Protein AF-A0A836A947-F1 (afdb_monomer)

Sequence (509 aa):
MTNTKGKRRGTCYTFSRPFRKHGVVPSATYMRIYRKGDIVEIKGMGTVQKGMPHKCYHGKTGRVYSVTQHAVDIIVNKQVKGKILAKRINVRIEHSKHSKSRDSFLKRVKENDQKKKEDEEKGTWVQLKRQPAPPREAHFVRTDGKEPELWSPSPKSSWPDGCQNKDLDDKKKKGGNKEAGKNEREKETKGEGRGGMSETVSPTKMSLEEMKDLHLEEKYLQPETKEVNGILMTKMISDNWDKIWNFQAKPNDLLIATYAKAGTTWTQEIVDMIQNDGDLQKCQRASTFDRHPFIEWTLPPPLNSGLDLANKMPSPRTLKTHLPVQMLPPSFWKENSKIIYVARNAKDCLVSYYHFSRMNKMVPDPGSWEEYVENFKAGKVLWGSWYDHVKGWWHAKDQHRILYLFYEDMKEDPRREIQKILKFLEKEVSEEVLDKIIHHTSFEVMKENPMANYTTLPTSIMDHSISPFMRRGMPGDWKNYFTVAQNEDFDKDYERKMAGSTLTFRTAL

Radius of gyration: 33.33 Å; Cα contacts (8 Å, |Δi|>4): 629; chains: 1; bounding box: 90×60×98 Å

Solvent-accessible surface area (backbone atoms only — not comparable to full-atom values): 30885 Å² total; per-residue (Å²): 133,87,78,70,92,49,99,66,59,90,36,74,76,74,30,51,67,63,88,96,56,76,82,82,82,62,69,71,53,74,72,56,86,80,54,73,68,41,50,30,31,28,44,48,40,67,90,51,70,77,59,53,62,58,78,90,46,49,79,37,66,26,35,27,72,44,74,56,100,68,30,36,28,30,40,29,80,41,80,55,95,91,41,79,40,84,40,81,44,77,32,27,44,77,28,50,39,82,47,68,85,55,50,67,57,53,54,47,52,55,52,50,55,51,50,51,51,58,21,68,77,66,76,56,88,80,85,83,70,90,71,82,83,74,81,80,75,92,74,89,77,86,52,92,92,52,82,87,81,86,83,74,88,76,82,93,70,82,89,78,88,83,84,82,80,87,82,81,93,84,82,82,87,81,88,83,88,81,86,88,78,88,82,87,85,84,88,86,87,87,87,86,88,84,87,89,83,91,77,90,76,74,89,70,83,74,50,63,67,58,38,38,71,54,83,74,65,70,82,73,52,59,46,51,71,37,70,55,97,86,27,34,31,44,38,63,38,53,77,44,35,70,62,44,47,66,39,79,59,50,71,64,28,35,37,41,37,27,57,75,66,20,50,61,69,54,51,51,49,47,50,46,25,62,77,46,72,47,38,62,70,70,58,58,73,44,41,49,62,74,68,27,17,33,45,67,46,62,52,69,81,93,49,74,27,14,48,60,48,51,70,73,50,67,84,74,40,49,36,29,43,50,65,36,60,95,64,49,33,61,35,41,64,75,44,62,27,47,30,42,34,32,42,48,37,66,59,47,23,50,53,49,38,52,48,44,27,68,15,26,39,68,41,53,78,47,76,53,72,70,60,36,54,53,30,48,75,71,18,71,34,75,62,21,37,63,64,59,35,57,48,44,47,58,62,44,37,83,80,45,63,43,50,81,45,44,41,60,53,41,69,75,39,49,67,64,46,51,51,52,49,30,60,74,69,73,51,88,76,55,71,71,40,50,53,48,41,54,54,58,52,29,63,75,47,32,50,72,32,60,40,66,30,61,71,41,48,16,60,79,44,41,27,51,89,78,36,47,77,66,69,78,88,62,74,43,60,32,72,82,69,53,48,72,69,56,44,57,54,49,49,55,52,46,52,65,69,48,57,95,55,91,80,82,76,62,71,51,129

InterPro domains:
  IPR000863 Sulfotransferase domain [PF00685] (251-501)
  IPR001147 Large ribosomal subunit protein eL21 [PF01157] (1-101)
  IPR008991 Translation protein SH3-like domain superfamily [SSF50104] (3-100)
  IPR018259 Large ribosomal subunit protein eL21, conserved site [PS01171] (37-62)
  IPR027417 P-loop containing nucleoside triphosphate hydrolase [G3DSA:3.40.50.300] (215-509)
  IPR027417 P-loop containing nucleoside triphosphate hydrolase [SSF52540] (223-506)
  IPR036948 Large ribosomal subunit protein eL21 superfamily [G3DSA:2.30.30.70] (1-98)

Mean predicted aligned error: 17.64 Å

Secondary structure (DSSP, 8-state):
------TTTT-TTTSPPPTT--SSPPHHHHT----TT-EEEE---TT--TTPPPGGGTT-EEEEEEE-SSEEEEEEEEEETTEEEEEEEEEEGGGEEE-GGGHHHHHHHHHHHHHHHHHHHHT-----SPPPPPPPPP-PPP-TTPPPP--PPPP---PPP----------------------------------------------HHHHHTPPPPGGGSS--EEEETTEEEEHHHHHTHHHHHT----TT-EEEEESTTSSHHHHHHHHHHHHTTT-HHHHTSS-HHHHS-BTT----TTSPPHHHHHHHSPSS-EEEE---GGGS-HHHHHTT-EEEEEE--HHHHHHHHHHHHHHBTTS-----HHHHHHHHHTT-STT--HHHHHHHHHHHTTTTTEEEEEHHHHHH-HHHHHHHHHHHHT----HHHHHHHHHHTSHHHHHH-TTTSSTTS-TTTB-TTTS-SS----TTGGGGT--HHHHHHHHHHHHHHHTT------S--

pLDDT: mean 84.39, std 20.92, range [24.5, 98.88]

Foldseek 3Di:
DPQDPDQCRPCCVQQDDPPPPDDDDDPVLLVDDDDFFFKKAFAFHPVDPPQGDRPQRHRFIFTFHDDDNFWTWTFTWDDDPNDTDTDTGTHGSSRIDGDCPCVVVVVLVVVVVVVVVVCVVVVHDDDSDDDPDDPDPDDDDDCVPPDDDDDDDDDDDDDDDDDDDDDDDDDDDDDDDDDDDDDDDDDDDDDDDDDDDDDDDDDDDDDLVRQAPDDDDVVLLAFDWDDDVNFIATPLLVVCLVVLQQQADDLLEEEEEEAAPLCSLLVLLLVQCLVVLNDVVSSLPAASCLQAQASSADDDPPDDHSSRSQVPDDPPHYYYYHAAPVSHRCNCVVSLHAYEYEYEDLLVSLVLVLLQLCFFSSADNCPDSVSSLVCQLQLVGHNGHSLSRVQRVVVCVVVGNYHYYYLQVCVVCVLVVSVVVCVSSVHDHDPVSSVSSNVCSDLVNLCPRCSRFVSSHYSSGGVCVSPTNSHPSFAQCSVVPDDPVSVVVVVVSCCVSCPPPPDDHDRHD

Nearest PDB structures (foldseek):
  3ckl-assembly2_B  TM=9.894E-01  e=1.827E-39  Homo sapiens
  3u3m-assembly1_A  TM=9.866E-01  e=9.911E-38  Homo sapiens
  2z5f-assembly1_B  TM=9.884E-01  e=4.110E-37  Homo sapiens
  8xjp-assembly1_A  TM=9.876E-01  e=1.809E-37  Bambusicola thoracicus
  2a3r-assembly2_B  TM=9.876E-01  e=3.488E-37  Homo sapiens

Organism: Ovis aries (NCBI:txid9940)

Structure (mmCIF, N/CA/C/O backbone):
data_AF-A0A836A947-F1
#
_entry.id   AF-A0A836A947-F1
#
loop_
_atom_site.group_PDB
_atom_site.id
_atom_site.type_symbol
_atom_site.label_atom_id
_atom_site.label_alt_id
_atom_site.label_comp_id
_atom_site.label_asym_id
_atom_site.label_entity_id
_atom_site.label_seq_id
_atom_site.pdbx_PDB_ins_code
_atom_site.Cartn_x
_atom_site.Cartn_y
_atom_site.Cartn_z
_atom_site.occupancy
_atom_site.B_iso_or_equiv
_atom_site.auth_seq_id
_atom_site.auth_comp_id
_atom_site.auth_asym_id
_atom_site.auth_atom_id
_atom_site.pdbx_PDB_model_num
ATOM 1 N N . MET A 1 1 ? 63.943 19.652 -13.120 1.00 41.09 1 MET A N 1
ATOM 2 C CA . MET A 1 1 ? 62.548 20.125 -13.288 1.00 41.09 1 MET A CA 1
ATOM 3 C C . MET A 1 1 ? 61.649 19.433 -12.272 1.00 41.09 1 MET A C 1
ATOM 5 O O . MET A 1 1 ? 61.318 18.265 -12.435 1.00 41.09 1 MET A O 1
ATOM 9 N N . THR A 1 2 ? 61.299 20.123 -11.190 1.00 44.53 2 THR A N 1
ATOM 10 C CA . THR A 1 2 ? 60.353 19.637 -10.179 1.00 44.53 2 THR A CA 1
ATOM 11 C C . THR A 1 2 ? 58.960 19.547 -10.792 1.00 44.53 2 THR A C 1
ATOM 13 O O . THR A 1 2 ? 58.339 20.537 -11.168 1.00 44.53 2 THR A O 1
ATOM 16 N N . ASN A 1 3 ? 58.476 18.321 -10.946 1.00 44.94 3 ASN A N 1
ATOM 17 C CA . ASN A 1 3 ? 57.175 18.050 -11.533 1.00 44.94 3 ASN A CA 1
ATOM 18 C C . ASN A 1 3 ? 56.076 18.437 -10.532 1.00 44.94 3 ASN A C 1
ATOM 20 O O . ASN A 1 3 ? 55.888 17.758 -9.520 1.00 44.94 3 ASN A O 1
ATOM 24 N N . THR A 1 4 ? 55.367 19.539 -10.775 1.00 48.25 4 THR A N 1
ATOM 25 C CA . THR A 1 4 ? 54.348 20.061 -9.855 1.00 48.25 4 THR A CA 1
ATOM 26 C C . THR A 1 4 ? 53.183 19.074 -9.708 1.00 48.25 4 THR A C 1
ATOM 28 O O . THR A 1 4 ? 52.377 18.873 -10.618 1.00 48.25 4 THR A O 1
ATOM 31 N N . LYS A 1 5 ? 53.058 18.438 -8.534 1.00 51.47 5 LYS A N 1
ATOM 32 C CA . LYS A 1 5 ? 51.974 17.493 -8.185 1.00 51.47 5 LYS A CA 1
ATOM 33 C C . LYS A 1 5 ? 50.655 18.213 -7.830 1.00 51.47 5 LYS A C 1
ATOM 35 O O . LYS A 1 5 ? 50.026 17.917 -6.822 1.00 51.47 5 LYS A O 1
ATOM 40 N N . GLY A 1 6 ? 50.228 19.177 -8.648 1.00 59.50 6 GLY A N 1
ATOM 41 C CA . GLY A 1 6 ? 48.977 19.923 -8.452 1.00 59.50 6 GLY A CA 1
ATOM 42 C C . GLY A 1 6 ? 47.767 19.277 -9.141 1.00 59.50 6 GLY A C 1
ATOM 43 O O . GLY A 1 6 ? 47.905 18.635 -10.184 1.00 59.50 6 GLY A O 1
ATOM 44 N N . LYS A 1 7 ? 46.550 19.519 -8.626 1.00 53.38 7 LYS A N 1
ATOM 45 C CA . LYS A 1 7 ? 45.270 19.025 -9.200 1.00 53.38 7 LYS A CA 1
ATOM 46 C C . LYS A 1 7 ? 45.056 19.386 -10.685 1.00 53.38 7 LYS A C 1
ATOM 48 O O . LYS A 1 7 ? 44.270 18.734 -11.365 1.00 53.38 7 LYS A O 1
ATOM 53 N N . ARG A 1 8 ? 45.757 20.407 -11.197 1.00 53.94 8 ARG A N 1
ATOM 54 C CA . ARG A 1 8 ? 45.682 20.898 -12.587 1.00 53.94 8 ARG A CA 1
ATOM 55 C C . ARG A 1 8 ? 46.851 20.451 -13.479 1.00 53.94 8 ARG A C 1
ATOM 57 O O . ARG A 1 8 ? 46.965 20.912 -14.616 1.00 53.94 8 ARG A O 1
ATOM 64 N N . ARG A 1 9 ? 47.709 19.532 -13.022 1.00 66.62 9 ARG A N 1
ATOM 65 C CA . ARG A 1 9 ? 48.852 19.045 -13.810 1.00 66.62 9 ARG A CA 1
ATOM 66 C C . ARG A 1 9 ? 48.403 18.437 -15.149 1.00 66.62 9 ARG A C 1
ATOM 68 O O . ARG A 1 9 ? 47.549 17.543 -15.198 1.00 66.62 9 ARG A O 1
ATOM 75 N N . GLY A 1 10 ? 49.002 18.916 -16.241 1.00 67.75 10 GLY A N 1
ATOM 76 C CA . GLY A 1 10 ? 48.743 18.425 -17.598 1.00 67.75 10 GLY A CA 1
ATOM 77 C C . GLY A 1 10 ? 47.279 18.562 -18.016 1.00 67.75 10 GLY A C 1
ATOM 78 O O . GLY A 1 10 ? 46.719 17.607 -18.546 1.00 67.75 10 GLY A O 1
ATOM 79 N N . THR A 1 11 ? 46.635 19.683 -17.671 1.00 69.56 11 THR A N 1
ATOM 80 C CA . THR A 1 11 ? 45.237 19.980 -18.042 1.00 69.56 11 THR A CA 1
ATOM 81 C C . THR A 1 11 ? 45.091 21.122 -19.051 1.00 69.56 11 THR A C 1
ATOM 83 O O . THR A 1 11 ? 43.996 21.311 -19.573 1.00 69.56 11 THR A O 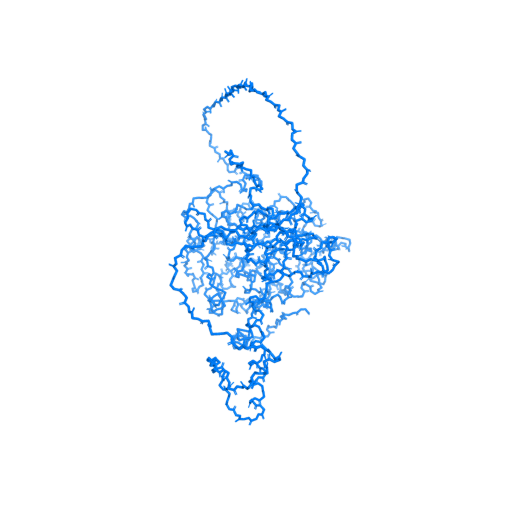1
ATOM 86 N N . CYS A 1 12 ? 46.192 21.822 -19.373 1.00 68.75 12 CYS A N 1
ATOM 87 C CA . CYS A 1 12 ? 46.223 22.957 -20.305 1.00 68.75 12 CYS A CA 1
ATOM 88 C C . CYS A 1 12 ? 45.595 22.600 -21.665 1.00 68.75 12 CYS A C 1
ATOM 90 O O . CYS A 1 12 ? 44.677 23.272 -22.122 1.00 68.75 12 CYS A O 1
ATOM 92 N N . TYR A 1 13 ? 45.998 21.464 -22.241 1.00 75.94 13 TYR A N 1
ATOM 93 C CA . TYR A 1 13 ? 45.442 20.957 -23.499 1.00 75.94 13 TYR A CA 1
ATOM 94 C C . TYR A 1 13 ? 44.157 20.136 -23.322 1.00 75.94 13 TYR A C 1
ATOM 96 O O . TYR A 1 13 ? 43.368 20.017 -24.247 1.00 75.94 13 TYR A O 1
ATOM 104 N N . THR A 1 14 ? 43.909 19.562 -22.141 1.00 77.81 14 THR A N 1
ATOM 105 C CA . THR A 1 14 ? 42.749 18.676 -21.914 1.00 77.81 14 THR A CA 1
ATOM 106 C C . THR A 1 14 ? 41.427 19.442 -21.890 1.00 77.81 14 THR A C 1
ATOM 108 O O . THR A 1 14 ? 40.411 18.938 -22.357 1.00 77.81 14 THR A O 1
ATOM 111 N N . PHE A 1 15 ? 41.431 20.658 -21.342 1.00 81.31 15 PHE A N 1
ATOM 112 C CA . PHE A 1 15 ? 40.246 21.521 -21.282 1.00 81.31 15 PHE A CA 1
ATOM 113 C C . PHE A 1 15 ? 40.303 22.677 -22.288 1.00 81.31 15 PHE A C 1
ATOM 115 O O . PHE A 1 15 ? 39.481 23.597 -22.206 1.00 81.31 15 PHE A O 1
ATOM 122 N N . SER A 1 16 ? 41.266 22.645 -23.219 1.00 81.06 16 SER A N 1
ATOM 123 C CA . SER A 1 16 ? 41.387 23.657 -24.263 1.00 81.06 16 SER A CA 1
ATOM 124 C C . SER A 1 16 ? 40.172 23.609 -25.187 1.00 81.06 16 SER A C 1
ATOM 126 O O . SER A 1 16 ? 39.525 22.572 -25.386 1.00 81.06 16 SER A O 1
ATOM 128 N N . ARG A 1 17 ? 39.802 24.774 -25.720 1.00 80.00 17 ARG A N 1
ATOM 129 C CA . ARG A 1 17 ? 38.680 24.856 -26.652 1.00 80.00 17 ARG A CA 1
ATOM 130 C C . ARG A 1 17 ? 39.140 24.461 -28.058 1.00 80.00 17 ARG A C 1
ATOM 132 O O . ARG A 1 17 ? 40.289 24.717 -28.409 1.00 80.00 17 ARG A O 1
ATOM 139 N N . PRO A 1 18 ? 38.247 23.860 -28.865 1.00 82.06 18 PRO A N 1
ATOM 140 C CA . PRO A 1 18 ? 38.524 23.613 -30.273 1.00 82.06 18 PRO A CA 1
ATOM 141 C C . PRO A 1 18 ? 38.864 24.906 -31.018 1.00 82.06 18 PRO A C 1
ATOM 143 O O . PRO A 1 18 ? 38.414 25.990 -30.634 1.00 82.06 18 PRO A O 1
ATOM 146 N N . PHE A 1 19 ? 39.599 24.765 -32.119 1.00 82.12 19 PHE A N 1
ATOM 147 C CA . PHE A 1 19 ? 39.961 25.867 -33.005 1.00 82.12 19 PHE A CA 1
ATOM 148 C C . PHE A 1 19 ? 38.742 26.738 -33.365 1.00 82.12 19 PHE A C 1
ATOM 150 O O . PHE A 1 19 ? 37.664 26.217 -33.667 1.00 82.12 19 PHE A O 1
ATOM 157 N N . ARG A 1 20 ? 38.904 28.070 -33.289 1.00 79.44 20 ARG A N 1
ATOM 158 C CA . ARG A 1 20 ? 37.858 29.088 -33.549 1.00 79.44 20 ARG A CA 1
ATOM 159 C C . ARG A 1 20 ? 36.601 28.981 -32.679 1.00 79.44 20 ARG A C 1
ATOM 161 O O . ARG A 1 20 ? 35.551 29.526 -33.012 1.00 79.44 20 ARG A O 1
ATOM 168 N N . LYS A 1 21 ? 36.679 28.304 -31.536 1.00 80.44 21 LYS A N 1
ATOM 169 C CA . LYS A 1 21 ? 35.609 28.276 -30.535 1.00 80.44 21 LYS A CA 1
ATOM 170 C C . LYS A 1 21 ? 36.086 28.989 -29.276 1.00 80.44 21 LYS A C 1
ATOM 172 O O . LYS A 1 21 ? 36.103 28.362 -28.235 1.00 80.44 21 LYS A O 1
ATOM 177 N N . HIS A 1 22 ? 36.488 30.256 -29.344 1.00 77.69 22 HIS A N 1
ATOM 178 C CA . HIS A 1 22 ? 36.812 31.074 -28.158 1.00 77.69 22 HIS A CA 1
ATOM 179 C C . HIS A 1 22 ? 35.602 31.954 -27.757 1.00 77.69 22 HIS A C 1
ATOM 181 O O . HIS A 1 22 ? 34.617 31.992 -28.488 1.00 77.69 22 HIS A O 1
ATOM 187 N N . GLY A 1 23 ? 35.616 32.597 -26.580 1.00 80.19 23 GLY A N 1
ATOM 188 C CA . GLY A 1 23 ? 34.544 33.516 -26.136 1.00 80.19 23 GLY A CA 1
ATOM 189 C C . GLY A 1 23 ? 33.469 32.920 -25.210 1.00 80.19 23 GLY A C 1
ATOM 190 O O . GLY A 1 23 ? 33.703 31.922 -24.530 1.00 80.19 23 GLY A O 1
ATOM 191 N N . VAL A 1 24 ? 32.287 33.536 -25.154 1.00 83.56 24 VAL A N 1
ATOM 192 C CA . VAL A 1 24 ? 31.196 33.156 -24.232 1.00 83.56 24 VAL A CA 1
ATOM 193 C C . VAL A 1 24 ? 30.605 31.780 -24.588 1.00 83.56 24 VAL A C 1
ATOM 195 O O . VAL A 1 24 ? 30.719 31.296 -25.719 1.00 83.56 24 VAL A O 1
ATOM 198 N N . VAL A 1 25 ? 30.021 31.097 -23.599 1.00 85.31 25 VAL A N 1
ATOM 199 C CA . VAL A 1 25 ? 29.314 29.826 -23.811 1.00 85.31 25 VAL A CA 1
ATOM 200 C C . VAL A 1 25 ? 28.021 30.100 -24.593 1.00 85.31 25 VAL A C 1
ATOM 202 O O . VAL A 1 25 ? 27.246 30.951 -24.168 1.00 85.31 25 VAL A O 1
ATOM 205 N N . PRO A 1 26 ? 27.744 29.397 -25.709 1.00 87.19 26 PRO A N 1
ATOM 206 C CA . PRO A 1 26 ? 26.518 29.617 -26.474 1.00 87.19 26 PRO A CA 1
ATOM 207 C C . PRO A 1 26 ? 25.266 29.348 -25.635 1.00 87.19 26 PRO A C 1
ATOM 209 O O . PRO A 1 26 ? 25.210 28.317 -24.954 1.00 87.19 26 PRO A O 1
ATOM 212 N N . SER A 1 27 ? 24.237 30.192 -25.768 1.00 87.12 27 SER A N 1
ATOM 213 C CA . SER A 1 27 ? 22.950 30.077 -25.055 1.00 87.12 27 SER A CA 1
ATOM 214 C C . SER A 1 27 ? 22.286 28.708 -25.239 1.00 87.12 27 SER A C 1
ATOM 216 O O . SER A 1 27 ? 21.705 28.158 -24.307 1.00 87.12 27 SER A O 1
ATOM 218 N N . ALA A 1 28 ? 22.482 28.081 -26.404 1.00 87.62 28 ALA A N 1
ATOM 219 C CA . ALA A 1 28 ? 22.023 26.723 -26.696 1.00 87.62 28 ALA A CA 1
ATOM 220 C C . ALA A 1 28 ? 22.575 25.650 -25.736 1.00 87.62 28 ALA A C 1
ATOM 222 O O . ALA A 1 28 ? 22.022 24.561 -25.664 1.00 87.62 28 ALA A O 1
ATOM 223 N N . THR A 1 29 ? 23.666 25.914 -25.010 1.00 87.81 29 THR A N 1
ATOM 224 C CA . THR A 1 29 ? 24.189 24.999 -23.978 1.00 87.81 29 THR A CA 1
ATOM 225 C C . THR A 1 29 ? 23.301 25.006 -22.735 1.00 87.81 29 THR A C 1
ATOM 227 O O . THR A 1 29 ? 23.079 23.951 -22.150 1.00 87.81 29 THR A O 1
ATOM 230 N N . TYR A 1 30 ? 22.773 26.178 -22.373 1.00 87.94 30 TYR A N 1
ATOM 231 C CA . TYR A 1 30 ? 21.901 26.381 -21.215 1.00 87.94 30 TYR A CA 1
ATOM 232 C C . TYR A 1 30 ? 20.468 25.919 -21.483 1.00 87.94 30 TYR A C 1
ATOM 234 O O . TYR A 1 30 ? 19.817 25.404 -20.585 1.00 87.94 30 TYR A O 1
ATOM 242 N N . MET A 1 31 ? 20.003 26.031 -22.731 1.00 88.00 31 MET A N 1
ATOM 243 C CA . MET A 1 31 ? 18.667 25.573 -23.136 1.00 88.00 31 MET A CA 1
ATOM 244 C C . MET A 1 31 ? 18.584 24.064 -23.426 1.00 88.00 31 MET A C 1
ATOM 246 O O . MET A 1 31 ? 17.554 23.573 -23.883 1.00 88.00 31 MET A O 1
ATOM 250 N N . ARG A 1 32 ? 19.663 23.300 -23.200 1.00 88.75 32 ARG A N 1
ATOM 251 C CA . ARG A 1 32 ? 19.628 21.841 -23.364 1.00 88.75 32 ARG A CA 1
ATOM 252 C C . ARG A 1 32 ? 18.825 21.202 -22.248 1.00 88.75 32 ARG A C 1
ATOM 254 O O . ARG A 1 32 ? 19.192 21.283 -21.081 1.00 88.75 32 ARG A O 1
ATOM 261 N N . ILE A 1 33 ? 17.790 20.480 -22.650 1.00 90.56 33 ILE A N 1
ATOM 262 C CA . ILE A 1 33 ? 16.969 19.689 -21.745 1.00 90.56 33 ILE A CA 1
ATOM 263 C C . ILE A 1 33 ? 17.671 18.349 -21.502 1.00 90.56 33 ILE A C 1
ATOM 265 O O . ILE A 1 33 ? 18.022 17.636 -22.447 1.00 90.56 33 ILE A O 1
ATOM 269 N N . TYR A 1 34 ? 17.867 18.023 -20.227 1.00 93.69 34 TYR A N 1
ATOM 270 C CA . TYR A 1 34 ? 18.312 16.713 -19.761 1.00 93.69 34 TYR A CA 1
ATOM 271 C C . TYR A 1 34 ? 17.171 16.054 -18.993 1.00 93.69 34 TYR A C 1
ATOM 273 O O . TYR A 1 34 ? 16.480 16.709 -18.212 1.00 93.69 34 TYR A O 1
ATOM 281 N N . ARG A 1 35 ? 16.976 14.759 -19.210 1.00 93.31 35 ARG A N 1
ATOM 282 C CA . ARG A 1 35 ? 15.990 13.923 -18.530 1.00 93.31 35 ARG A CA 1
ATOM 283 C C . ARG A 1 35 ? 16.702 12.805 -17.779 1.00 93.31 35 ARG A C 1
ATOM 285 O O . ARG A 1 35 ? 17.805 12.376 -18.123 1.00 93.31 35 ARG A O 1
ATOM 292 N N . LYS A 1 36 ? 16.060 12.316 -16.720 1.00 93.44 36 LYS A N 1
ATOM 293 C CA . LYS A 1 36 ? 16.541 11.144 -15.985 1.00 93.44 36 LYS A CA 1
ATOM 294 C C . LYS A 1 36 ? 16.616 9.944 -16.935 1.00 93.44 36 LYS A C 1
ATOM 296 O O . LYS A 1 36 ? 15.651 9.646 -17.628 1.00 93.44 36 LYS A O 1
ATOM 301 N N . GLY A 1 37 ? 17.758 9.261 -16.948 1.00 89.38 37 GLY A N 1
ATOM 302 C CA . GLY A 1 37 ? 18.042 8.136 -17.842 1.00 89.38 37 GLY A CA 1
ATOM 303 C C . GLY A 1 37 ? 18.830 8.495 -19.105 1.00 89.38 37 GLY A C 1
ATOM 304 O O . GLY A 1 37 ? 19.343 7.579 -19.755 1.00 89.38 37 GLY A O 1
ATOM 305 N N . ASP A 1 38 ? 18.998 9.783 -19.423 1.00 92.44 38 ASP A N 1
ATOM 306 C CA . ASP A 1 38 ? 19.786 10.207 -20.582 1.00 92.44 38 ASP A CA 1
ATOM 307 C C . ASP A 1 38 ? 21.254 9.783 -20.450 1.00 92.44 38 ASP A C 1
ATOM 309 O O . ASP A 1 38 ? 21.829 9.746 -19.355 1.00 92.44 38 ASP A O 1
ATOM 313 N N . ILE A 1 39 ? 21.875 9.455 -21.586 1.00 93.12 39 ILE A N 1
ATOM 314 C CA . ILE A 1 39 ? 23.297 9.114 -21.655 1.00 93.12 39 ILE A CA 1
ATOM 315 C C . ILE A 1 39 ? 24.066 10.376 -22.013 1.00 93.12 39 ILE A C 1
ATOM 317 O O . ILE A 1 39 ? 23.866 10.963 -23.077 1.00 93.12 39 ILE A O 1
ATOM 321 N N . VAL A 1 40 ? 24.976 10.776 -21.133 1.00 94.56 40 VAL A N 1
ATOM 322 C CA . VAL A 1 40 ? 25.719 12.027 -21.258 1.00 94.56 40 VAL A CA 1
ATOM 323 C C . VAL A 1 40 ? 27.221 11.796 -21.192 1.00 94.56 40 VAL A C 1
ATOM 325 O O . VAL A 1 40 ? 27.718 10.950 -20.452 1.00 94.56 40 VAL A O 1
ATOM 328 N N . GLU A 1 41 ? 27.951 12.581 -21.969 1.00 93.88 41 GLU A N 1
ATOM 329 C CA . GLU A 1 41 ? 29.399 12.706 -21.930 1.00 93.88 41 GLU A CA 1
ATOM 330 C C . GLU A 1 41 ? 29.800 13.905 -21.077 1.00 93.88 41 GLU A C 1
ATOM 332 O O . GLU A 1 41 ? 29.299 15.022 -21.245 1.00 93.88 41 GLU A O 1
ATOM 337 N N . ILE A 1 42 ? 30.756 13.674 -20.183 1.00 93.25 42 ILE A N 1
ATOM 338 C CA . ILE A 1 42 ? 31.301 14.701 -19.304 1.00 93.25 42 ILE A CA 1
ATOM 339 C C . ILE A 1 42 ? 32.505 15.327 -19.992 1.00 93.25 42 ILE A C 1
ATOM 341 O O . ILE A 1 42 ? 33.571 14.720 -20.100 1.00 93.25 42 ILE A O 1
ATOM 345 N N . LYS A 1 43 ? 32.361 16.570 -20.441 1.00 90.06 43 LYS A N 1
ATOM 346 C CA . LYS A 1 43 ? 33.418 17.322 -21.114 1.00 90.06 43 LYS A CA 1
ATOM 347 C C . LYS A 1 43 ? 33.584 18.690 -20.467 1.00 90.06 43 LYS A C 1
ATOM 349 O O . LYS A 1 43 ? 32.885 19.641 -20.797 1.00 90.06 43 LYS A O 1
ATOM 354 N N . GLY A 1 44 ? 34.555 18.768 -19.556 1.00 88.06 44 GLY A N 1
ATOM 355 C CA . GLY A 1 44 ? 34.962 20.011 -18.895 1.00 88.06 44 GLY A CA 1
ATOM 356 C C . GLY A 1 44 ? 35.258 21.131 -19.899 1.00 88.06 44 GLY A C 1
ATOM 357 O O . GLY A 1 44 ? 35.912 20.902 -20.917 1.00 88.06 44 GLY A O 1
ATOM 358 N N . MET A 1 45 ? 34.756 22.328 -19.604 1.00 86.25 45 MET A N 1
ATOM 359 C CA . MET A 1 45 ? 34.829 23.505 -20.467 1.00 86.25 45 MET A CA 1
ATOM 360 C C . MET A 1 45 ? 35.697 24.562 -19.789 1.00 86.25 45 MET A C 1
ATOM 362 O O . MET A 1 45 ? 35.309 25.089 -18.755 1.00 86.25 45 MET A O 1
ATOM 366 N N . GLY A 1 46 ? 36.858 24.882 -20.365 1.00 83.00 46 GLY A N 1
ATOM 367 C CA . GLY A 1 46 ? 37.859 25.729 -19.703 1.00 83.00 46 GLY A CA 1
ATOM 368 C C . GLY A 1 46 ? 37.410 27.157 -19.354 1.00 83.00 46 GLY A C 1
ATOM 369 O O . GLY A 1 46 ? 37.975 27.756 -18.443 1.00 83.00 46 GLY A O 1
ATOM 370 N N . THR A 1 47 ? 36.384 27.695 -20.024 1.00 83.62 47 THR A N 1
ATOM 371 C CA . THR A 1 47 ? 35.813 29.027 -19.737 1.00 83.62 47 THR A CA 1
ATOM 372 C C . THR A 1 47 ? 34.958 29.062 -18.472 1.00 83.62 47 THR A C 1
ATOM 374 O O . THR A 1 47 ? 34.781 30.128 -17.892 1.00 83.62 47 THR A O 1
ATOM 377 N N . VAL A 1 48 ? 34.442 27.913 -18.023 1.00 86.06 48 VAL A N 1
ATOM 378 C CA . VAL A 1 48 ? 33.617 27.799 -16.815 1.00 86.06 48 VAL A CA 1
ATOM 379 C C . VAL A 1 48 ? 34.377 26.950 -15.805 1.00 86.06 48 VAL A C 1
ATOM 381 O O . VAL A 1 48 ? 34.513 25.744 -15.955 1.00 86.06 48 VAL A O 1
ATOM 384 N N . GLN A 1 49 ? 34.924 27.591 -14.774 1.00 81.62 49 GLN A N 1
ATOM 385 C CA . GLN A 1 49 ? 35.716 26.898 -13.750 1.00 81.62 49 GLN A CA 1
ATOM 386 C C . GLN A 1 49 ? 34.850 26.337 -12.612 1.00 81.62 49 GLN A C 1
ATOM 388 O O . GLN A 1 49 ? 35.232 25.370 -11.951 1.00 81.62 49 GLN A O 1
ATOM 393 N N . LYS A 1 50 ? 33.684 26.949 -12.364 1.00 82.12 50 LYS A N 1
ATOM 394 C CA . LYS A 1 50 ? 32.744 26.514 -11.324 1.00 82.12 50 LYS A CA 1
ATOM 395 C C . LYS A 1 50 ? 32.139 25.168 -11.713 1.00 82.12 50 LYS A C 1
ATOM 397 O O . LYS A 1 50 ? 31.734 24.995 -12.851 1.00 82.12 50 LYS A O 1
ATOM 402 N N . GLY A 1 51 ? 32.056 24.233 -10.767 1.00 80.38 51 GLY A N 1
ATOM 403 C CA . GLY A 1 51 ? 31.467 22.909 -11.010 1.00 80.38 51 GLY A CA 1
ATOM 404 C C . GLY A 1 51 ? 32.230 22.043 -12.020 1.00 80.38 51 GLY A C 1
ATOM 405 O O . GLY A 1 51 ? 31.663 21.082 -12.539 1.00 80.38 51 GLY A O 1
ATOM 406 N N . MET A 1 52 ? 33.496 22.375 -12.308 1.00 83.31 52 MET A N 1
ATOM 407 C CA . MET A 1 52 ? 34.318 21.632 -13.258 1.00 83.31 52 MET A CA 1
ATOM 408 C C . MET A 1 52 ? 34.549 20.194 -12.768 1.00 83.31 52 MET A C 1
ATOM 410 O O . MET A 1 52 ? 35.000 19.994 -11.634 1.00 83.31 52 MET A O 1
ATOM 414 N N . PRO A 1 53 ? 34.282 19.176 -13.606 1.00 84.75 53 PRO A N 1
ATOM 415 C CA . PRO A 1 53 ? 34.462 17.790 -13.213 1.00 84.75 53 PRO A CA 1
ATOM 416 C C . PRO A 1 53 ? 35.940 17.487 -12.963 1.00 84.75 53 PRO A C 1
ATOM 418 O O . PRO A 1 53 ? 36.835 18.005 -13.637 1.00 84.75 53 PRO A O 1
ATOM 421 N N . HIS A 1 54 ? 36.206 16.592 -12.012 1.00 83.94 54 HIS A N 1
ATOM 422 C CA . HIS A 1 54 ? 37.564 16.117 -11.770 1.00 83.94 54 HIS A CA 1
ATOM 423 C C . HIS A 1 54 ? 38.149 15.502 -13.052 1.00 83.94 54 HIS A C 1
ATOM 425 O O . HIS A 1 54 ? 37.432 14.840 -13.803 1.00 83.94 54 HIS A O 1
ATOM 431 N N . LYS A 1 55 ? 39.463 15.654 -13.280 1.00 82.12 55 LYS A N 1
ATOM 432 C CA . LYS A 1 55 ? 40.152 15.184 -14.502 1.00 82.12 55 LYS A CA 1
ATOM 433 C C . LYS A 1 55 ? 39.823 13.729 -14.860 1.00 82.12 55 LYS A C 1
ATOM 435 O O . LYS A 1 55 ? 39.693 13.395 -16.027 1.00 82.12 55 LYS A O 1
ATOM 440 N N . CYS A 1 56 ? 39.639 12.877 -13.852 1.00 84.69 56 CYS A N 1
ATOM 441 C CA . CYS A 1 56 ? 39.315 11.461 -14.029 1.00 84.69 56 CYS A CA 1
ATOM 442 C C . CYS A 1 56 ? 37.902 11.173 -14.572 1.00 84.69 56 CYS A C 1
ATOM 444 O O . CYS A 1 56 ? 37.637 10.032 -14.948 1.00 84.69 56 CYS A O 1
ATOM 446 N N . TYR A 1 57 ? 37.003 12.159 -14.585 1.00 89.25 57 TYR A N 1
ATOM 447 C CA . TYR A 1 57 ? 35.663 12.058 -15.166 1.00 89.25 57 TYR A CA 1
ATOM 448 C C . TYR A 1 57 ? 35.563 12.735 -16.536 1.00 89.25 57 TYR A C 1
ATOM 450 O O . TYR A 1 57 ? 34.594 12.504 -17.250 1.00 89.25 57 TYR A O 1
ATOM 458 N N . HIS A 1 58 ? 36.554 13.540 -16.927 1.00 88.00 58 HIS A N 1
ATOM 459 C CA . HIS A 1 58 ? 36.581 14.142 -18.255 1.00 88.00 58 HIS A CA 1
ATOM 460 C C . HIS A 1 58 ? 36.677 13.056 -19.337 1.00 88.00 58 HIS A C 1
ATOM 462 O O . HIS A 1 58 ? 37.500 12.149 -19.240 1.00 88.00 58 HIS A O 1
ATOM 468 N N . GLY A 1 59 ? 35.833 13.157 -20.362 1.00 88.19 59 GLY A N 1
ATOM 469 C CA . GLY A 1 59 ? 35.726 12.191 -21.455 1.00 88.19 59 GLY A CA 1
ATOM 470 C C . GLY A 1 59 ? 34.961 10.917 -21.094 1.00 88.19 59 GLY A C 1
ATOM 471 O O . GLY A 1 59 ? 34.843 10.030 -21.935 1.00 88.19 59 GLY A O 1
ATOM 472 N N . LYS A 1 60 ? 34.433 10.794 -19.869 1.00 91.56 60 LYS A N 1
ATOM 473 C CA . LYS A 1 60 ? 33.625 9.634 -19.488 1.00 91.56 60 LYS A CA 1
ATOM 474 C C . LYS A 1 60 ? 32.168 9.816 -19.879 1.00 91.56 60 LYS A C 1
ATOM 476 O O . LYS A 1 60 ? 31.621 10.915 -19.808 1.00 91.56 60 LYS A O 1
ATOM 481 N N . THR A 1 61 ? 31.548 8.696 -20.227 1.00 93.75 61 THR A N 1
ATOM 482 C CA . THR A 1 61 ? 30.105 8.599 -20.436 1.00 93.75 61 THR A CA 1
ATOM 483 C C . THR A 1 61 ? 29.442 8.118 -19.149 1.00 93.75 61 THR A C 1
ATOM 485 O O . THR A 1 61 ? 29.968 7.235 -18.465 1.00 93.75 61 THR A O 1
ATOM 488 N N . GLY A 1 62 ? 28.301 8.700 -18.806 1.00 94.06 62 GLY A N 1
ATOM 489 C CA . GLY A 1 62 ? 27.497 8.313 -17.655 1.00 94.06 62 GLY A CA 1
ATOM 490 C C . GLY A 1 62 ? 26.006 8.434 -17.938 1.00 94.06 62 GLY A C 1
ATOM 491 O O . GLY A 1 62 ? 25.597 8.882 -19.010 1.00 94.06 62 GLY A O 1
ATOM 492 N N . ARG A 1 63 ? 25.192 8.011 -16.972 1.00 95.62 63 ARG A N 1
ATOM 493 C CA . ARG A 1 63 ? 23.729 8.123 -17.038 1.00 95.62 63 ARG A CA 1
ATOM 494 C C . ARG A 1 63 ? 23.233 9.168 -16.056 1.00 95.62 63 ARG A C 1
ATOM 496 O O . ARG A 1 63 ? 23.661 9.173 -14.901 1.00 95.62 63 ARG A O 1
ATOM 503 N N . VAL A 1 64 ? 22.322 10.020 -16.505 1.00 96.12 64 VAL A N 1
ATOM 504 C CA . VAL A 1 64 ? 21.670 11.023 -15.660 1.00 96.12 64 VAL A CA 1
ATOM 505 C C . VAL A 1 64 ? 20.748 10.328 -14.661 1.00 96.12 64 VAL A C 1
ATOM 507 O O . VAL A 1 64 ? 19.851 9.589 -15.066 1.00 96.12 64 VAL A O 1
ATOM 510 N N . TYR A 1 65 ? 20.945 10.556 -13.361 1.00 93.75 65 TYR A N 1
ATOM 511 C CA . TYR A 1 65 ? 20.062 10.019 -12.314 1.00 93.75 65 TYR A CA 1
ATOM 512 C C . TYR A 1 65 ? 19.112 11.073 -11.736 1.00 93.75 65 TYR A C 1
ATOM 514 O O . TYR A 1 65 ? 18.025 10.719 -11.277 1.00 93.75 65 TYR A O 1
ATOM 522 N N . SER A 1 66 ? 19.520 12.341 -11.765 1.00 95.00 66 SER A N 1
ATOM 523 C CA . SER A 1 66 ? 18.762 13.493 -11.281 1.00 95.00 66 SER A CA 1
ATOM 524 C C . SER A 1 66 ? 19.201 14.748 -12.042 1.00 95.00 66 SER A C 1
ATOM 526 O O . SER A 1 66 ? 20.311 14.804 -12.577 1.00 95.00 66 SER A O 1
ATOM 528 N N . VAL A 1 67 ? 18.313 15.734 -12.134 1.00 93.31 67 VAL A N 1
ATOM 529 C CA . VAL A 1 67 ? 18.546 17.009 -12.819 1.00 93.31 67 VAL A CA 1
ATOM 530 C C . VAL A 1 67 ? 18.177 18.122 -11.850 1.00 93.31 67 VAL A C 1
ATOM 532 O O . VAL A 1 67 ? 17.097 18.097 -11.267 1.00 93.31 67 VAL A O 1
ATOM 535 N N . THR A 1 68 ? 19.076 19.084 -11.672 1.00 90.06 68 THR A N 1
ATOM 536 C CA . THR A 1 68 ? 18.854 20.282 -10.857 1.00 90.06 68 THR A CA 1
ATOM 537 C C . THR A 1 68 ? 18.801 21.518 -11.753 1.00 90.06 68 THR A C 1
ATOM 539 O O . THR A 1 68 ? 19.087 21.445 -12.948 1.00 90.06 68 THR A O 1
ATOM 542 N N . GLN A 1 69 ? 18.465 22.678 -11.185 1.00 86.25 69 GLN A N 1
ATOM 543 C CA . GLN A 1 69 ? 18.307 23.929 -11.939 1.00 86.25 69 GLN A CA 1
ATOM 544 C C . GLN A 1 69 ? 19.552 24.323 -12.763 1.00 86.25 69 GLN A C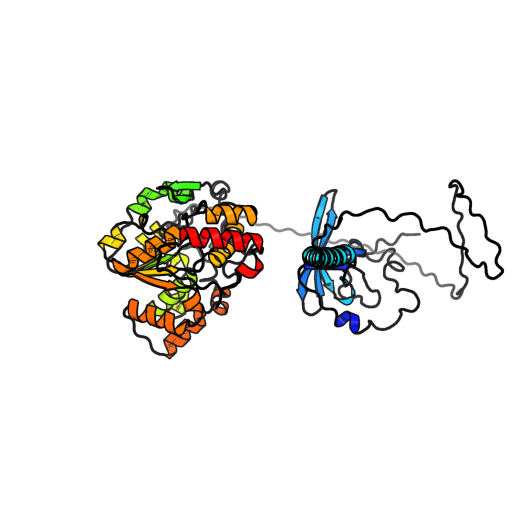 1
ATOM 546 O O . GLN A 1 69 ? 19.430 24.957 -13.810 1.00 86.25 69 GLN A O 1
ATOM 551 N N . HIS A 1 70 ? 20.757 23.952 -12.312 1.00 85.88 70 HIS A N 1
ATOM 552 C CA . HIS A 1 70 ? 22.023 24.367 -12.939 1.00 85.88 70 HIS A CA 1
ATOM 553 C C . HIS A 1 70 ? 23.013 23.221 -13.194 1.00 85.88 70 HIS A C 1
ATOM 555 O O . HIS A 1 70 ? 24.112 23.446 -13.715 1.00 85.88 70 HIS A O 1
ATOM 561 N N . ALA A 1 71 ? 22.664 21.992 -12.820 1.00 91.88 71 ALA A N 1
ATOM 562 C CA . ALA A 1 71 ? 23.547 20.844 -12.933 1.00 91.88 71 ALA A CA 1
ATOM 563 C C . ALA A 1 71 ? 22.776 19.553 -13.203 1.00 91.88 71 ALA A C 1
ATOM 565 O O . ALA A 1 71 ? 21.562 19.454 -13.054 1.00 91.88 71 ALA A O 1
ATOM 566 N N . VAL A 1 72 ? 23.525 18.546 -13.617 1.00 94.00 72 VAL A N 1
ATOM 567 C CA . VAL A 1 72 ? 23.039 17.204 -13.880 1.00 94.00 72 VAL A CA 1
ATOM 568 C C . VAL A 1 72 ? 23.806 16.267 -12.973 1.00 94.00 72 VAL A C 1
ATOM 570 O O . VAL A 1 72 ? 25.041 16.293 -12.937 1.00 94.00 72 VAL A O 1
ATOM 573 N N . ASP A 1 73 ? 23.082 15.428 -12.249 1.00 95.31 73 ASP A N 1
ATOM 574 C CA . ASP A 1 73 ? 23.708 14.395 -11.459 1.00 95.31 73 ASP A CA 1
ATOM 575 C C . ASP A 1 73 ? 23.876 13.123 -12.290 1.00 95.31 73 ASP A C 1
ATOM 577 O O . ASP A 1 73 ? 22.916 12.545 -12.808 1.00 95.31 73 ASP A O 1
ATOM 581 N N . ILE A 1 74 ? 25.121 12.679 -12.426 1.00 95.94 74 ILE A N 1
ATOM 582 C CA . ILE A 1 74 ? 25.526 11.636 -13.364 1.00 95.94 74 ILE A CA 1
ATOM 583 C C . ILE A 1 74 ? 26.128 10.466 -12.589 1.00 95.94 74 ILE A C 1
ATOM 585 O O . ILE A 1 74 ? 27.003 10.639 -11.738 1.00 95.94 74 ILE A O 1
ATOM 589 N N . ILE A 1 75 ? 25.683 9.252 -12.908 1.00 95.94 75 ILE A N 1
ATOM 590 C CA . ILE A 1 75 ? 26.320 8.009 -12.470 1.00 95.94 75 ILE A CA 1
ATOM 591 C C . ILE A 1 75 ? 27.378 7.631 -13.502 1.00 95.94 75 ILE A C 1
ATOM 593 O O . ILE A 1 75 ? 27.064 7.398 -14.672 1.00 95.94 75 ILE A O 1
ATOM 597 N N . VAL A 1 76 ? 28.632 7.557 -13.061 1.00 94.31 76 VAL A N 1
ATOM 598 C CA . VAL A 1 76 ? 29.788 7.220 -13.897 1.00 94.31 76 VAL A CA 1
ATOM 599 C C . VAL A 1 76 ? 30.545 6.053 -13.285 1.00 94.31 76 VAL A C 1
ATOM 601 O O . VAL A 1 76 ? 30.820 6.031 -12.083 1.00 94.31 76 VAL A O 1
ATOM 604 N N . ASN A 1 77 ? 30.967 5.115 -14.127 1.00 92.50 77 ASN A N 1
ATOM 605 C CA . ASN A 1 77 ? 31.824 4.017 -13.703 1.00 92.50 77 ASN A CA 1
ATOM 606 C C . ASN A 1 77 ? 33.264 4.510 -13.467 1.00 92.50 77 ASN A C 1
ATOM 608 O O . ASN A 1 77 ? 33.927 5.102 -14.334 1.00 92.50 77 ASN A O 1
ATOM 612 N N . LYS A 1 78 ? 33.773 4.265 -12.260 1.00 88.62 78 LYS A N 1
ATOM 613 C CA . LYS A 1 78 ? 35.137 4.598 -11.847 1.00 88.62 78 LYS A CA 1
ATOM 614 C C . LYS A 1 78 ? 35.844 3.351 -11.344 1.00 88.62 78 LYS A C 1
ATOM 616 O O . LYS A 1 78 ? 35.384 2.704 -10.413 1.00 88.62 78 LYS A O 1
ATOM 621 N N . GLN A 1 79 ? 37.007 3.071 -11.917 1.00 87.94 79 GLN A N 1
ATOM 622 C CA . GLN A 1 79 ? 37.884 2.023 -11.422 1.00 87.94 79 GLN A CA 1
ATOM 623 C C . GLN A 1 79 ? 38.602 2.502 -10.152 1.00 87.94 79 GLN A C 1
ATOM 625 O O . GLN A 1 79 ? 39.195 3.585 -10.137 1.00 87.94 79 GLN A O 1
ATOM 630 N N . VAL A 1 80 ? 38.512 1.723 -9.077 1.00 86.94 80 VAL A N 1
ATOM 631 C CA . VAL A 1 80 ? 39.156 1.980 -7.784 1.00 86.94 80 VAL A CA 1
ATOM 632 C C . VAL A 1 80 ? 39.751 0.665 -7.292 1.00 86.94 80 VAL A C 1
ATOM 634 O O . VAL A 1 80 ? 39.010 -0.284 -7.056 1.00 86.94 80 VAL A O 1
ATOM 637 N N . LYS A 1 81 ? 41.084 0.603 -7.151 1.00 87.69 81 LYS A N 1
ATOM 638 C CA . LYS A 1 81 ? 41.820 -0.595 -6.693 1.00 87.69 81 LYS A CA 1
ATOM 639 C C . LYS A 1 81 ? 41.383 -1.887 -7.418 1.00 87.69 81 LYS A C 1
ATOM 641 O O . LYS A 1 81 ? 41.047 -2.878 -6.786 1.00 87.69 81 LYS A O 1
ATOM 646 N N . GLY A 1 82 ? 41.300 -1.839 -8.751 1.00 87.00 82 GLY A N 1
ATOM 647 C CA . GLY A 1 82 ? 40.914 -2.986 -9.587 1.00 87.00 82 GLY A CA 1
ATOM 648 C C . GLY A 1 82 ? 39.406 -3.249 -9.717 1.00 87.00 82 GLY A C 1
ATOM 649 O O . GLY A 1 82 ? 39.007 -3.925 -10.656 1.00 87.00 82 GLY A O 1
ATOM 650 N N . LYS A 1 83 ? 38.549 -2.664 -8.869 1.00 86.44 83 LYS A N 1
ATOM 651 C CA . LYS A 1 83 ? 37.084 -2.828 -8.941 1.00 86.44 83 LYS A CA 1
ATOM 652 C C . LYS A 1 83 ? 36.422 -1.673 -9.697 1.00 86.44 83 LYS A C 1
ATOM 654 O O . LYS A 1 83 ? 36.859 -0.526 -9.579 1.00 86.44 83 LYS A O 1
ATOM 659 N N . ILE A 1 84 ? 35.354 -1.947 -10.448 1.00 90.69 84 ILE A N 1
ATOM 660 C CA . ILE A 1 84 ? 34.530 -0.913 -11.095 1.00 90.69 84 ILE A CA 1
ATOM 661 C C . ILE A 1 84 ? 33.421 -0.506 -10.126 1.00 90.69 84 ILE A C 1
ATOM 663 O O . ILE A 1 84 ? 32.558 -1.307 -9.791 1.00 90.69 84 ILE A O 1
ATOM 667 N N . LEU A 1 85 ? 33.446 0.746 -9.673 1.00 88.44 85 LEU A N 1
ATOM 668 C CA . LEU A 1 85 ? 32.437 1.305 -8.779 1.00 88.44 85 LEU A CA 1
ATOM 669 C C . LEU A 1 85 ? 31.604 2.353 -9.512 1.00 88.44 85 LEU A C 1
ATOM 671 O O . LEU A 1 85 ? 32.151 3.254 -10.156 1.00 88.44 85 LEU A O 1
ATOM 675 N N . ALA A 1 86 ? 30.287 2.286 -9.347 1.00 92.94 86 ALA A N 1
ATOM 676 C CA . ALA A 1 86 ? 29.395 3.357 -9.759 1.00 92.94 86 ALA A CA 1
ATOM 677 C C . ALA A 1 86 ? 29.582 4.555 -8.815 1.00 92.94 86 ALA A C 1
ATOM 679 O O . ALA A 1 86 ? 29.425 4.441 -7.598 1.00 92.94 86 ALA A O 1
ATOM 680 N N . LYS A 1 87 ? 29.955 5.714 -9.359 1.00 94.19 87 LYS A N 1
ATOM 681 C CA . LYS A 1 87 ? 30.096 6.957 -8.596 1.00 94.19 87 LYS A CA 1
ATOM 682 C C . LYS A 1 87 ? 29.085 7.979 -9.086 1.00 94.19 87 LYS A C 1
ATOM 684 O O . LYS A 1 87 ? 29.009 8.255 -10.280 1.00 94.19 87 LYS A O 1
ATOM 689 N N . ARG A 1 88 ? 28.327 8.536 -8.142 1.00 94.06 88 ARG A N 1
ATOM 690 C CA . ARG A 1 88 ? 27.426 9.670 -8.359 1.00 94.06 88 ARG A CA 1
ATOM 691 C C . ARG A 1 88 ? 28.243 10.951 -8.279 1.00 94.06 88 ARG A C 1
ATOM 693 O O . ARG A 1 88 ? 28.978 11.147 -7.312 1.00 94.06 88 ARG A O 1
ATOM 700 N N . ILE A 1 89 ? 28.145 11.783 -9.303 1.00 93.31 89 ILE A N 1
ATOM 701 C CA . ILE A 1 89 ? 28.796 13.090 -9.354 1.00 93.31 89 ILE A CA 1
ATOM 702 C C . ILE A 1 89 ? 27.789 14.141 -9.812 1.00 93.31 89 ILE A C 1
ATOM 704 O O . ILE A 1 89 ? 26.966 13.862 -10.677 1.00 93.31 89 ILE A O 1
ATOM 708 N N . ASN A 1 90 ? 27.875 15.345 -9.255 1.00 93.12 90 ASN A N 1
ATOM 709 C CA . ASN A 1 90 ? 27.128 16.504 -9.732 1.00 93.12 90 ASN A CA 1
ATOM 710 C C . ASN A 1 90 ? 28.001 17.268 -10.735 1.00 93.12 90 ASN A C 1
ATOM 712 O O . ASN A 1 90 ? 29.159 17.578 -10.441 1.00 93.12 90 ASN A O 1
ATOM 716 N N . VAL A 1 91 ? 27.479 17.518 -11.935 1.00 93.25 91 VAL A N 1
ATOM 717 C CA . VAL A 1 91 ? 28.214 18.176 -13.021 1.00 93.25 91 VAL A CA 1
ATOM 718 C C . VAL A 1 91 ? 27.352 19.283 -13.603 1.00 93.25 91 VAL A C 1
ATOM 720 O O . VAL A 1 91 ? 26.231 19.043 -14.041 1.00 93.25 91 VAL A O 1
ATOM 723 N N . ARG A 1 92 ? 27.882 20.505 -13.649 1.00 92.62 92 ARG A N 1
ATOM 724 C CA . ARG A 1 92 ? 27.178 21.633 -14.267 1.00 92.62 92 ARG A CA 1
ATOM 725 C C . ARG A 1 92 ? 26.872 21.391 -15.747 1.00 92.62 92 ARG A C 1
ATOM 727 O O . ARG A 1 92 ? 27.646 20.739 -16.449 1.00 92.62 92 ARG A O 1
ATOM 734 N N . ILE A 1 93 ? 25.766 21.953 -16.230 1.00 92.38 93 ILE A N 1
ATOM 735 C CA . ILE A 1 93 ? 25.258 21.726 -17.595 1.00 92.38 93 ILE A CA 1
ATOM 736 C C . ILE A 1 93 ? 26.253 22.118 -18.695 1.00 92.38 93 ILE A C 1
ATOM 738 O O . ILE A 1 93 ? 26.286 21.478 -19.745 1.00 92.38 93 ILE A O 1
ATOM 742 N N . GLU A 1 94 ? 27.124 23.101 -18.448 1.00 92.19 94 GLU A N 1
ATOM 743 C CA . GLU A 1 94 ? 28.169 23.523 -19.388 1.00 92.19 94 GLU A CA 1
ATOM 744 C C . GLU A 1 94 ? 29.228 22.434 -19.618 1.00 92.19 94 GLU A C 1
ATOM 746 O O . GLU A 1 94 ? 29.925 22.431 -20.635 1.00 92.19 94 GLU A O 1
ATOM 751 N N . HIS A 1 95 ? 29.358 21.496 -18.680 1.00 91.94 95 HIS A N 1
ATOM 752 C CA . HIS A 1 95 ? 30.303 20.383 -18.737 1.00 91.94 95 HIS A CA 1
ATOM 753 C C . HIS A 1 95 ? 29.662 19.063 -19.165 1.00 91.94 95 HIS A C 1
ATOM 755 O O . HIS A 1 95 ? 30.352 18.044 -19.208 1.00 91.94 95 HIS A O 1
ATOM 761 N N . SER A 1 96 ? 28.376 19.082 -19.507 1.00 92.56 96 SER A N 1
ATOM 762 C CA . SER A 1 96 ? 27.607 17.909 -19.910 1.00 92.56 96 SER A CA 1
ATOM 763 C C . SER A 1 96 ? 27.173 18.036 -21.368 1.00 92.56 96 SER A C 1
ATOM 765 O O . SER A 1 96 ? 26.885 19.127 -21.870 1.00 92.56 96 SER A O 1
ATOM 767 N N . LYS A 1 97 ? 27.159 16.915 -22.091 1.00 91.31 97 LYS A N 1
ATOM 768 C CA . LYS A 1 97 ? 26.653 16.826 -23.468 1.00 91.31 97 LYS A CA 1
ATOM 769 C C . LYS A 1 97 ? 25.915 15.511 -23.655 1.00 91.31 97 LYS A C 1
ATOM 771 O O . LYS A 1 97 ? 26.387 14.497 -23.164 1.00 91.31 97 LYS A O 1
ATOM 776 N N . HIS A 1 98 ? 24.814 15.505 -24.402 1.00 91.69 98 HIS A N 1
ATOM 777 C CA . HIS A 1 98 ? 24.185 14.252 -24.831 1.00 91.69 98 HIS A CA 1
ATOM 778 C C . HIS A 1 98 ? 25.170 13.408 -25.638 1.00 91.69 98 HIS A C 1
ATOM 780 O O . HIS A 1 98 ? 25.825 13.919 -26.552 1.00 91.69 98 HIS A O 1
ATOM 786 N N . SER A 1 99 ? 25.295 12.136 -25.268 1.00 90.88 99 SER A N 1
ATOM 787 C CA . SER A 1 99 ? 26.126 11.182 -25.993 1.00 90.88 99 SER A CA 1
ATOM 788 C C . SER A 1 99 ? 25.370 10.662 -27.206 1.00 90.88 99 SER A C 1
ATOM 790 O O . SER A 1 99 ? 24.211 10.272 -27.104 1.00 90.88 99 SER A O 1
ATOM 792 N N . LYS A 1 100 ? 26.064 10.576 -28.342 1.00 87.06 100 LYS A N 1
ATOM 793 C CA . LYS A 1 100 ? 25.517 10.004 -29.583 1.00 87.06 100 LYS A CA 1
ATOM 794 C C . LYS A 1 100 ? 25.668 8.485 -29.668 1.00 87.06 100 LYS A C 1
ATOM 796 O O . LYS A 1 100 ? 25.303 7.877 -30.670 1.00 87.06 100 LYS A O 1
ATOM 801 N N . SER A 1 101 ? 26.225 7.858 -28.631 1.00 83.50 101 SER A N 1
ATOM 802 C CA . SER A 1 101 ? 26.516 6.418 -28.602 1.00 83.50 101 SER A CA 1
ATOM 803 C C . SER A 1 101 ? 25.277 5.538 -28.812 1.00 83.50 101 SER A C 1
ATOM 805 O O . SER A 1 101 ? 25.394 4.444 -29.359 1.00 83.50 101 SER A O 1
ATOM 807 N N . ARG A 1 102 ? 24.087 6.017 -28.422 1.00 80.69 102 ARG A N 1
ATOM 808 C CA . ARG A 1 102 ? 22.815 5.289 -28.560 1.00 80.69 102 ARG A CA 1
ATOM 809 C C . ARG A 1 102 ? 21.993 5.709 -29.786 1.00 80.69 102 ARG A C 1
ATOM 811 O O . ARG A 1 102 ? 21.054 5.003 -30.147 1.00 80.69 102 ARG A O 1
ATOM 818 N N . ASP A 1 103 ? 22.355 6.797 -30.461 1.00 82.06 103 ASP A N 1
ATOM 819 C CA . ASP A 1 103 ? 21.563 7.353 -31.567 1.00 82.06 103 ASP A CA 1
ATOM 820 C C . ASP A 1 103 ? 21.452 6.376 -32.740 1.00 82.06 103 ASP A C 1
ATOM 822 O O . ASP A 1 103 ? 20.373 6.201 -33.301 1.00 82.06 103 ASP A O 1
ATOM 826 N N . SER A 1 104 ? 22.548 5.697 -33.092 1.00 81.44 104 SER A N 1
ATOM 827 C CA . SER A 1 104 ? 22.560 4.699 -34.171 1.00 81.44 104 SER A CA 1
ATOM 828 C C . SER A 1 104 ? 21.666 3.499 -33.858 1.00 81.44 104 SER A C 1
ATOM 830 O O . SER A 1 104 ? 21.004 2.960 -34.742 1.00 81.44 104 SER A O 1
ATOM 832 N N . PHE A 1 105 ? 21.605 3.096 -32.586 1.00 81.88 105 PHE A N 1
ATOM 833 C CA . PHE A 1 105 ? 20.713 2.040 -32.127 1.00 81.88 105 PHE A CA 1
ATOM 834 C C . PHE A 1 105 ? 19.248 2.472 -32.238 1.00 81.88 105 PHE A C 1
ATOM 836 O O . PHE A 1 105 ? 18.450 1.718 -32.786 1.00 81.88 105 PHE A O 1
ATOM 843 N N . LEU A 1 106 ? 18.907 3.668 -31.748 1.00 83.88 106 LEU A N 1
ATOM 844 C CA . LEU A 1 106 ? 17.531 4.178 -31.740 1.00 83.88 106 LEU A CA 1
ATOM 845 C C . LEU A 1 106 ? 16.997 4.432 -33.150 1.00 83.88 106 LEU A C 1
ATOM 847 O O . LEU A 1 106 ? 15.879 4.024 -33.450 1.00 83.88 106 LEU A O 1
ATOM 851 N N . LYS A 1 107 ? 17.805 5.046 -34.025 1.00 87.62 107 LYS A N 1
ATOM 852 C CA . LYS A 1 107 ? 17.451 5.233 -35.440 1.00 87.62 107 LYS A CA 1
ATOM 853 C C . LYS A 1 107 ? 17.123 3.905 -36.103 1.00 87.62 107 LYS A C 1
ATOM 855 O O . LYS A 1 107 ? 16.066 3.771 -36.698 1.00 87.62 107 LYS A O 1
ATOM 860 N N . ARG A 1 108 ? 17.969 2.898 -35.886 1.00 87.00 108 ARG A N 1
ATOM 861 C CA . ARG A 1 108 ? 17.754 1.557 -36.425 1.00 87.00 108 ARG A CA 1
ATOM 862 C C . ARG A 1 108 ? 16.488 0.891 -35.890 1.00 87.00 108 ARG A C 1
ATOM 864 O O . ARG A 1 108 ? 15.821 0.213 -36.651 1.00 87.00 108 ARG A O 1
ATOM 871 N N . VAL A 1 109 ? 16.173 1.022 -34.598 1.00 87.38 109 VAL A N 1
ATOM 872 C CA . VAL A 1 109 ? 14.914 0.471 -34.057 1.00 87.38 109 VAL A CA 1
ATOM 873 C C . VAL A 1 109 ? 13.731 1.077 -34.809 1.00 87.38 109 VAL A C 1
ATOM 875 O O . VAL A 1 109 ? 12.921 0.337 -35.348 1.00 87.38 109 VAL A O 1
ATOM 878 N N . LYS A 1 110 ? 13.721 2.405 -34.965 1.00 89.81 110 LYS A N 1
ATOM 879 C CA . LYS A 1 110 ? 12.673 3.114 -35.705 1.00 89.81 110 LYS A CA 1
ATOM 880 C C . LYS A 1 110 ? 12.601 2.699 -37.181 1.00 89.81 110 LYS A C 1
ATOM 882 O O . LYS A 1 110 ? 11.514 2.482 -37.699 1.00 89.81 110 LYS A O 1
ATOM 887 N N . GLU A 1 111 ? 13.746 2.572 -37.849 1.00 90.75 111 GLU A N 1
ATOM 888 C CA . GLU A 1 111 ? 13.831 2.101 -39.239 1.00 90.75 111 GLU A CA 1
ATOM 889 C C . GLU A 1 111 ? 13.339 0.655 -39.385 1.00 90.75 111 GLU A C 1
ATOM 891 O O . GLU A 1 111 ? 12.661 0.331 -40.353 1.00 90.75 111 GLU A O 1
ATOM 896 N N . ASN A 1 112 ? 13.653 -0.219 -38.428 1.00 90.50 112 ASN A N 1
ATOM 897 C CA . ASN A 1 112 ? 13.196 -1.605 -38.436 1.00 90.50 112 ASN A CA 1
ATOM 898 C C . ASN A 1 112 ? 11.688 -1.708 -38.195 1.00 90.50 112 ASN A C 1
ATOM 900 O O . ASN A 1 112 ? 11.037 -2.516 -38.847 1.00 90.50 112 ASN A O 1
ATOM 904 N N . ASP A 1 113 ? 11.139 -0.909 -37.281 1.00 88.69 113 ASP A N 1
ATOM 905 C CA . ASP A 1 113 ? 9.698 -0.885 -37.015 1.00 88.69 113 ASP A CA 1
ATOM 906 C C . ASP A 1 113 ? 8.919 -0.362 -38.229 1.00 88.69 113 ASP A C 1
ATOM 908 O O . ASP A 1 113 ? 7.880 -0.916 -38.578 1.00 88.69 113 ASP A O 1
ATOM 912 N N . GLN A 1 114 ? 9.462 0.638 -38.930 1.00 90.06 114 GLN A N 1
ATOM 913 C CA . GLN A 1 114 ? 8.898 1.123 -40.190 1.00 90.06 114 GLN A CA 1
ATOM 914 C C . GLN A 1 114 ? 8.909 0.031 -41.271 1.00 90.06 114 GLN A C 1
ATOM 916 O O . GLN A 1 114 ? 7.886 -0.214 -41.900 1.00 90.06 114 GLN A O 1
ATOM 921 N N . LYS A 1 115 ? 10.033 -0.681 -41.431 1.00 88.88 115 LYS A N 1
ATOM 922 C CA . LYS A 1 115 ? 10.137 -1.803 -42.378 1.00 88.88 115 LYS A CA 1
ATOM 923 C C . LYS A 1 115 ? 9.159 -2.932 -42.063 1.00 88.88 115 LYS A C 1
ATOM 925 O O . LYS A 1 115 ? 8.590 -3.495 -42.980 1.00 88.88 115 LYS A O 1
ATOM 930 N N . LYS A 1 116 ? 8.938 -3.247 -40.781 1.00 88.44 116 LYS A N 1
ATOM 931 C CA . LYS A 1 116 ? 7.942 -4.253 -40.375 1.00 88.44 116 LYS A CA 1
ATOM 932 C C . LYS A 1 116 ? 6.523 -3.851 -40.772 1.00 88.44 116 LYS A C 1
ATOM 934 O O . LYS A 1 116 ? 5.787 -4.701 -41.246 1.00 88.44 116 LYS A O 1
ATOM 939 N N . LYS A 1 117 ? 6.165 -2.575 -40.597 1.00 88.50 117 LYS A N 1
ATOM 940 C CA . LYS A 1 117 ? 4.860 -2.048 -41.022 1.00 88.50 117 LYS A CA 1
ATOM 941 C C . LYS A 1 117 ? 4.667 -2.126 -42.532 1.00 88.50 117 LYS A C 1
ATOM 943 O O . LYS A 1 117 ? 3.648 -2.621 -42.989 1.00 88.50 117 LYS A O 1
ATOM 948 N N . GLU A 1 118 ? 5.655 -1.667 -43.297 1.00 88.50 118 GLU A N 1
ATOM 949 C CA . GLU A 1 118 ? 5.595 -1.699 -44.766 1.0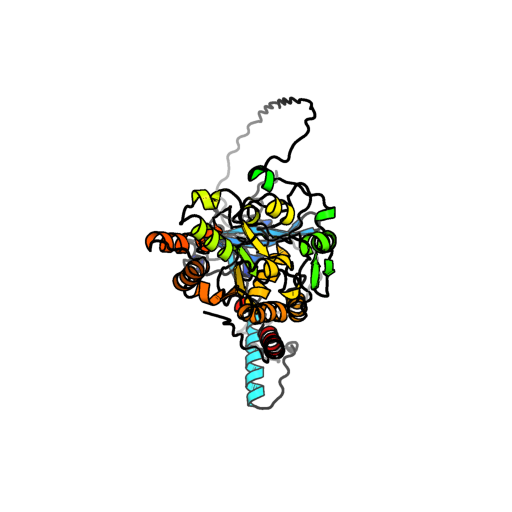0 88.50 118 GLU A CA 1
ATOM 950 C C . GLU A 1 118 ? 5.502 -3.128 -45.314 1.00 88.50 118 GLU A C 1
ATOM 952 O O . GLU A 1 118 ? 4.889 -3.357 -46.354 1.00 88.50 118 GLU A O 1
ATOM 957 N N . ASP A 1 119 ? 6.099 -4.087 -44.614 1.00 86.25 119 ASP A N 1
ATOM 958 C CA . ASP A 1 119 ? 6.030 -5.504 -44.950 1.00 86.25 119 ASP A CA 1
ATOM 959 C C . ASP A 1 119 ? 4.690 -6.145 -44.599 1.00 86.25 119 ASP A C 1
ATOM 961 O O . ASP A 1 119 ? 4.168 -6.930 -45.389 1.00 86.25 119 ASP A O 1
ATOM 965 N N . GLU A 1 120 ? 4.121 -5.793 -43.445 1.00 84.81 120 GLU A N 1
ATOM 966 C CA . GLU A 1 120 ? 2.781 -6.216 -43.028 1.00 84.81 120 GLU A CA 1
ATOM 967 C C . GLU A 1 120 ? 1.718 -5.728 -44.025 1.00 84.81 120 GLU A C 1
ATOM 969 O O . GLU A 1 120 ? 0.820 -6.483 -44.390 1.00 84.81 120 GLU A O 1
ATOM 974 N N . GLU A 1 121 ? 1.878 -4.512 -44.556 1.00 85.56 121 GLU A N 1
ATOM 975 C CA . GLU A 1 121 ? 1.019 -3.950 -45.607 1.00 85.56 121 GLU A CA 1
ATOM 976 C C . GLU A 1 121 ? 1.196 -4.636 -46.977 1.00 85.56 121 GLU A C 1
ATOM 978 O O . GLU A 1 121 ? 0.245 -4.706 -47.756 1.00 85.56 121 GLU A O 1
ATOM 983 N N . LYS A 1 122 ? 2.395 -5.143 -47.293 1.00 87.44 122 LYS A N 1
ATOM 984 C CA . LYS A 1 122 ? 2.723 -5.758 -48.599 1.00 87.44 122 LYS A CA 1
ATOM 985 C C . LYS A 1 122 ? 2.647 -7.287 -48.613 1.00 87.44 122 LYS A C 1
ATOM 987 O O . LYS A 1 122 ? 2.746 -7.879 -49.686 1.00 87.44 122 LYS A O 1
ATOM 992 N N . GLY A 1 123 ? 2.497 -7.930 -47.455 1.00 80.69 123 GLY A N 1
ATOM 993 C CA . GLY A 1 123 ? 2.484 -9.390 -47.322 1.00 80.69 123 GLY A CA 1
ATOM 994 C C . GLY A 1 123 ? 3.831 -10.061 -47.628 1.00 80.69 123 GLY A C 1
ATOM 995 O O . GLY A 1 123 ? 3.860 -11.229 -48.015 1.00 80.69 123 GLY A O 1
ATOM 996 N N . THR A 1 124 ? 4.947 -9.338 -47.490 1.00 85.38 124 THR A N 1
ATOM 997 C CA . THR A 1 124 ? 6.309 -9.837 -47.759 1.00 85.38 124 THR A CA 1
ATOM 998 C C . THR A 1 124 ? 7.123 -10.020 -46.476 1.00 85.38 124 THR A C 1
ATOM 1000 O O . THR A 1 124 ? 6.734 -9.556 -45.410 1.00 85.38 124 THR A O 1
ATOM 1003 N N . TRP A 1 125 ? 8.261 -10.721 -46.565 1.00 76.44 125 TRP A N 1
ATOM 1004 C CA . TRP A 1 125 ? 9.175 -10.943 -45.437 1.00 76.44 125 TRP A CA 1
ATOM 1005 C C . TRP A 1 125 ? 10.487 -10.153 -45.588 1.00 76.44 125 TRP A C 1
ATOM 1007 O O . TRP A 1 125 ? 11.207 -10.332 -46.573 1.00 76.44 125 TRP A O 1
ATOM 1017 N N . VAL A 1 126 ? 10.843 -9.342 -44.581 1.00 84.00 126 VAL A N 1
ATOM 1018 C CA . VAL A 1 126 ? 12.073 -8.530 -44.547 1.00 84.00 126 VAL A CA 1
ATOM 1019 C C . VAL A 1 126 ? 13.143 -9.118 -43.635 1.00 84.00 126 VAL A C 1
ATOM 1021 O O . VAL A 1 126 ? 12.962 -9.370 -42.439 1.00 84.00 126 VAL A O 1
ATOM 1024 N N . GLN A 1 127 ? 14.354 -9.213 -44.180 1.00 83.19 127 GLN A N 1
ATOM 1025 C CA . GLN A 1 127 ? 15.546 -9.551 -43.416 1.00 83.19 127 GLN A CA 1
ATOM 1026 C C . GLN A 1 127 ? 16.070 -8.335 -42.628 1.00 83.19 127 GLN A C 1
ATOM 1028 O O . GLN A 1 127 ? 16.762 -7.470 -43.162 1.00 83.19 127 GLN A O 1
ATOM 1033 N N . LEU A 1 128 ? 15.822 -8.300 -41.316 1.00 84.44 128 LEU A N 1
ATOM 1034 C CA . LEU A 1 128 ? 16.286 -7.225 -40.413 1.00 84.44 128 LEU A CA 1
ATOM 1035 C C . LEU A 1 128 ? 17.693 -7.457 -39.824 1.00 84.44 128 LEU A C 1
ATOM 1037 O O . LEU A 1 128 ? 18.188 -6.656 -39.018 1.0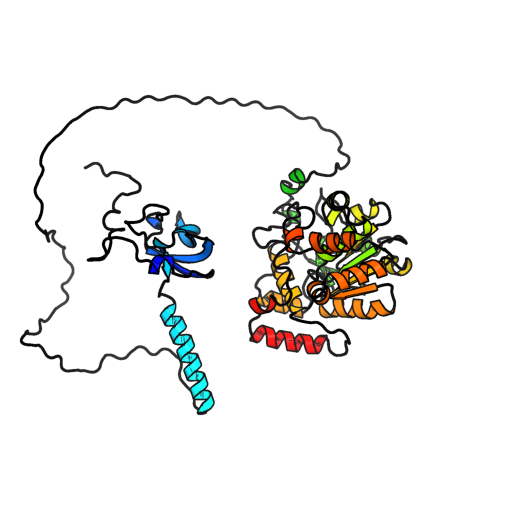0 84.44 128 LEU A O 1
ATOM 1041 N N . LYS A 1 129 ? 18.343 -8.572 -40.179 1.00 84.25 129 LYS A N 1
ATOM 1042 C CA . LYS A 1 129 ? 19.676 -8.934 -39.681 1.00 84.25 129 LYS A CA 1
ATOM 1043 C C . LYS A 1 129 ? 20.737 -8.011 -40.288 1.00 84.25 129 LYS A C 1
ATOM 1045 O O . LYS A 1 129 ? 20.724 -7.735 -41.483 1.00 84.25 129 LYS A O 1
ATOM 1050 N N . ARG A 1 130 ? 21.680 -7.545 -39.457 1.00 81.06 130 ARG A N 1
ATOM 1051 C CA . ARG A 1 130 ? 22.809 -6.719 -39.913 1.00 81.06 130 ARG A CA 1
ATOM 1052 C C . ARG A 1 130 ? 23.670 -7.517 -40.886 1.00 81.06 130 ARG A C 1
ATOM 1054 O O . ARG A 1 130 ? 24.203 -8.552 -40.495 1.00 81.06 130 ARG A O 1
ATOM 1061 N N . GLN A 1 131 ? 23.844 -6.982 -42.086 1.00 82.06 131 GLN A N 1
ATOM 1062 C CA . GLN A 1 131 ? 24.849 -7.452 -43.028 1.00 82.06 131 GLN A CA 1
ATOM 1063 C C . GLN A 1 131 ? 26.034 -6.477 -43.012 1.00 82.06 131 GLN A C 1
ATOM 1065 O O . GLN A 1 131 ? 25.814 -5.264 -42.907 1.00 82.06 131 GLN A O 1
ATOM 1070 N N . PRO A 1 132 ? 27.284 -6.968 -43.029 1.00 81.19 132 PRO A N 1
ATOM 1071 C CA . PRO A 1 132 ? 28.445 -6.102 -43.183 1.00 81.19 132 PRO A CA 1
ATOM 1072 C C . PRO A 1 132 ? 28.343 -5.336 -44.507 1.00 81.19 132 PRO A C 1
ATOM 1074 O O . PRO A 1 132 ? 27.907 -5.886 -45.516 1.00 81.19 132 PRO A O 1
ATOM 1077 N N . ALA A 1 133 ? 28.713 -4.054 -44.486 1.00 80.50 133 ALA A N 1
ATOM 1078 C CA . ALA A 1 133 ? 28.711 -3.247 -45.698 1.00 80.50 133 ALA A CA 1
ATOM 1079 C C . ALA A 1 133 ? 29.735 -3.829 -46.691 1.00 80.50 133 ALA A C 1
ATOM 1081 O O . ALA A 1 133 ? 30.881 -4.056 -46.287 1.00 80.50 133 ALA A O 1
ATOM 1082 N N . PRO A 1 134 ? 29.350 -4.077 -47.954 1.00 84.38 134 PRO A N 1
ATOM 1083 C CA . PRO A 1 134 ? 30.295 -4.518 -48.966 1.00 84.38 134 PRO A CA 1
ATOM 1084 C C . PRO A 1 134 ? 31.330 -3.416 -49.254 1.00 84.38 134 PRO A C 1
ATOM 1086 O O . PRO A 1 134 ? 31.090 -2.239 -48.947 1.00 84.38 134 PRO A O 1
ATOM 1089 N N . PRO A 1 135 ? 32.491 -3.771 -49.836 1.00 87.06 135 PRO A N 1
ATOM 1090 C CA . PRO A 1 135 ? 33.436 -2.791 -50.353 1.00 87.06 135 PRO A CA 1
ATOM 1091 C C . PRO A 1 135 ? 32.729 -1.809 -51.290 1.00 87.06 135 PRO A C 1
ATOM 1093 O O . PRO A 1 135 ? 31.798 -2.182 -52.003 1.00 87.06 135 PRO A O 1
ATOM 1096 N N . ARG A 1 136 ? 33.170 -0.547 -51.285 1.00 82.81 136 ARG A N 1
ATOM 1097 C CA . ARG A 1 136 ? 32.671 0.428 -52.259 1.00 82.81 136 ARG A CA 1
ATOM 1098 C C . ARG A 1 136 ? 32.988 -0.074 -53.662 1.00 82.81 136 ARG A C 1
ATOM 1100 O O . ARG A 1 136 ? 34.091 -0.567 -53.895 1.00 82.81 136 ARG A O 1
ATOM 1107 N N . GLU A 1 137 ? 32.045 0.102 -54.576 1.00 85.81 137 GLU A N 1
ATOM 1108 C CA . GLU A 1 137 ? 32.287 -0.168 -55.986 1.00 85.81 137 GLU A CA 1
ATOM 1109 C C . GLU A 1 137 ? 33.432 0.709 -56.510 1.00 85.81 137 GLU A C 1
ATOM 1111 O O . GLU A 1 137 ? 33.670 1.832 -56.032 1.00 85.81 137 GLU A O 1
ATOM 1116 N N . ALA A 1 138 ? 34.177 0.161 -57.471 1.00 84.75 138 ALA A N 1
ATOM 1117 C CA . ALA A 1 138 ? 35.237 0.889 -58.143 1.00 84.75 138 ALA A CA 1
ATOM 1118 C C . ALA A 1 138 ? 34.651 2.159 -58.774 1.00 84.75 138 ALA A C 1
ATOM 1120 O O . ALA A 1 138 ? 33.646 2.114 -59.478 1.00 84.75 138 ALA A O 1
ATOM 1121 N N . HIS A 1 139 ? 35.279 3.299 -58.505 1.00 83.88 139 HIS A N 1
ATOM 1122 C CA . HIS A 1 139 ? 34.896 4.577 -59.087 1.00 83.88 139 HIS A CA 1
ATOM 1123 C C . HIS A 1 139 ? 36.149 5.339 -59.501 1.00 83.88 139 HIS A C 1
ATOM 1125 O O . HIS A 1 139 ? 37.208 5.213 -58.884 1.00 83.88 139 HIS A O 1
ATOM 1131 N N . PHE A 1 140 ? 36.017 6.141 -60.552 1.00 84.94 140 PHE A N 1
ATOM 1132 C CA . PHE A 1 140 ? 37.088 7.009 -61.013 1.00 84.94 140 PHE A CA 1
ATOM 1133 C C . PHE A 1 140 ? 37.200 8.227 -60.093 1.00 84.94 140 PHE A C 1
ATOM 1135 O O . PHE A 1 140 ? 36.221 8.938 -59.861 1.00 84.94 140 PHE A O 1
ATOM 1142 N N . VAL A 1 141 ? 38.402 8.475 -59.576 1.00 80.00 141 VAL A N 1
ATOM 1143 C CA . VAL A 1 141 ? 38.720 9.668 -58.786 1.00 80.00 141 VAL A CA 1
ATOM 1144 C C . VAL A 1 141 ? 39.390 10.675 -59.716 1.00 80.00 141 VAL A C 1
ATOM 1146 O O . VAL A 1 141 ? 40.419 10.371 -60.316 1.00 80.00 141 VAL A O 1
ATOM 1149 N N . ARG A 1 142 ? 38.814 11.875 -59.854 1.00 79.75 142 ARG A N 1
ATOM 1150 C CA . ARG A 1 142 ? 39.475 12.982 -60.559 1.00 79.75 142 ARG A CA 1
ATOM 1151 C C . ARG A 1 142 ? 40.635 13.492 -59.713 1.00 79.75 142 ARG A C 1
ATOM 1153 O O . ARG A 1 142 ? 40.458 13.778 -58.533 1.00 79.75 142 ARG A O 1
ATOM 1160 N N . THR A 1 143 ? 41.812 13.589 -60.316 1.00 74.00 143 THR A N 1
ATOM 1161 C CA . THR A 1 143 ? 43.051 13.940 -59.617 1.00 74.00 143 THR A CA 1
ATOM 1162 C C . THR A 1 143 ? 43.377 15.434 -59.638 1.00 74.00 143 THR A C 1
ATOM 1164 O O . THR A 1 143 ? 44.359 15.819 -59.018 1.00 74.00 143 THR A O 1
ATOM 1167 N N . ASP A 1 144 ? 42.577 16.286 -60.296 1.00 73.62 144 ASP A N 1
ATOM 1168 C CA . ASP A 1 144 ? 42.752 17.752 -60.377 1.00 73.62 144 ASP A CA 1
ATOM 1169 C C . ASP A 1 144 ? 44.231 18.198 -60.509 1.00 73.62 144 ASP A C 1
ATOM 1171 O O . ASP A 1 144 ? 44.687 19.126 -59.842 1.00 73.62 144 ASP A O 1
ATOM 1175 N N . GLY A 1 145 ? 45.005 17.491 -61.345 1.00 74.69 145 GLY A N 1
ATOM 1176 C CA . GLY A 1 145 ? 46.421 17.780 -61.613 1.00 74.69 145 GLY A CA 1
ATOM 1177 C C . GLY A 1 145 ? 47.431 17.307 -60.557 1.00 74.69 145 GLY A C 1
ATOM 1178 O O . GLY A 1 145 ? 48.606 17.642 -60.668 1.00 74.69 145 GLY A O 1
ATOM 1179 N N . LYS A 1 146 ? 47.020 16.539 -59.542 1.00 75.38 146 LYS A N 1
ATOM 1180 C CA . LYS A 1 146 ? 47.909 15.950 -58.525 1.00 75.38 146 LYS A CA 1
ATOM 1181 C C . LYS A 1 146 ? 48.175 14.478 -58.824 1.00 75.38 146 LYS A C 1
ATOM 1183 O O . LYS A 1 146 ? 47.238 13.689 -58.910 1.00 75.38 146 LYS A O 1
ATOM 1188 N N . GLU A 1 147 ? 49.439 14.091 -58.953 1.00 77.12 147 GLU A N 1
ATOM 1189 C CA . GLU A 1 147 ? 49.792 12.679 -59.115 1.00 77.12 147 GLU A CA 1
ATOM 1190 C C . GLU A 1 147 ? 49.418 11.872 -57.853 1.00 77.12 147 GLU A C 1
ATOM 1192 O O . GLU A 1 147 ? 49.633 12.348 -56.734 1.00 77.12 147 GLU A O 1
ATOM 1197 N N . PRO A 1 148 ? 48.827 10.670 -57.991 1.00 75.62 148 PRO A N 1
ATOM 1198 C CA . PRO A 1 148 ? 48.541 9.812 -56.847 1.00 75.62 148 PRO A CA 1
ATOM 1199 C C . PRO A 1 148 ? 49.838 9.325 -56.189 1.00 75.62 148 PRO A C 1
ATOM 1201 O O . PRO A 1 148 ? 50.646 8.654 -56.826 1.00 75.62 148 PRO A O 1
ATOM 1204 N N . GLU A 1 149 ? 50.017 9.596 -54.897 1.00 75.12 149 GLU A N 1
ATOM 1205 C CA . GLU A 1 149 ? 51.127 9.038 -54.118 1.00 75.12 149 GLU A CA 1
ATOM 1206 C C . GLU A 1 149 ? 50.787 7.641 -53.584 1.00 75.12 149 GLU A C 1
ATOM 1208 O O . GLU A 1 149 ? 49.756 7.432 -52.935 1.00 75.12 149 GLU A O 1
ATOM 1213 N N . LEU A 1 150 ? 51.686 6.680 -53.803 1.00 70.38 150 LEU A N 1
ATOM 1214 C CA . LEU A 1 150 ? 51.558 5.325 -53.275 1.00 70.38 150 LEU A CA 1
ATOM 1215 C C . LEU A 1 150 ? 52.144 5.258 -51.856 1.00 70.38 150 LEU A C 1
ATOM 1217 O O . LEU A 1 150 ? 53.354 5.351 -51.665 1.00 70.38 150 LEU A O 1
ATOM 1221 N N . TRP A 1 151 ? 51.293 5.076 -50.848 1.00 56.44 151 TRP A N 1
ATOM 1222 C CA . TRP A 1 151 ? 51.732 4.938 -49.457 1.00 56.44 151 TRP A CA 1
ATOM 1223 C C . TRP A 1 151 ? 51.871 3.459 -49.077 1.00 56.44 151 TRP A C 1
ATOM 1225 O O . TRP A 1 151 ? 50.877 2.756 -48.899 1.00 56.44 151 TRP A O 1
ATOM 1235 N N . SER A 1 152 ? 53.106 2.980 -48.912 1.00 57.38 152 SER A N 1
ATOM 1236 C CA . SER A 1 152 ? 53.393 1.673 -48.306 1.00 57.38 152 SER A CA 1
ATOM 1237 C C . SER A 1 152 ? 53.482 1.787 -46.773 1.00 57.38 152 SER A C 1
ATOM 1239 O O . SER A 1 152 ? 54.115 2.725 -46.283 1.00 57.38 152 SER A O 1
ATOM 1241 N N . PRO A 1 153 ? 52.915 0.851 -45.984 1.00 43.41 153 PRO A N 1
ATOM 1242 C CA . PRO A 1 153 ? 53.061 0.877 -44.531 1.00 43.41 153 PRO A CA 1
ATOM 1243 C C . PRO A 1 153 ? 54.525 0.630 -44.139 1.00 43.41 153 PRO A C 1
ATOM 1245 O O . PRO A 1 153 ? 55.065 -0.438 -44.420 1.00 43.41 153 PRO A O 1
ATOM 1248 N N . SER A 1 154 ? 55.171 1.592 -43.472 1.00 40.69 154 SER A N 1
ATOM 1249 C CA . SER A 1 154 ? 56.521 1.385 -42.938 1.00 40.69 154 SER A CA 1
ATOM 1250 C C . SER A 1 154 ? 56.481 0.555 -41.641 1.00 40.69 154 SER A C 1
ATOM 1252 O O . SER A 1 154 ? 55.613 0.776 -40.783 1.00 40.69 154 SER A O 1
ATOM 1254 N N . PRO A 1 155 ? 57.404 -0.407 -41.445 1.00 43.88 155 PRO A N 1
ATOM 1255 C CA . PRO A 1 155 ? 57.562 -1.084 -40.163 1.00 43.88 155 PRO A CA 1
ATOM 1256 C C . PRO A 1 155 ? 58.046 -0.070 -39.118 1.00 43.88 155 PRO A C 1
ATOM 1258 O O . PRO A 1 155 ? 58.990 0.678 -39.352 1.00 43.88 155 PRO A O 1
ATOM 1261 N N . LYS A 1 156 ? 57.383 -0.016 -37.959 1.00 43.56 156 LYS A N 1
ATOM 1262 C CA . LYS A 1 156 ? 57.673 0.946 -36.884 1.00 43.56 156 LYS A CA 1
ATOM 1263 C C . LYS A 1 156 ? 59.139 0.886 -36.421 1.00 43.56 156 LYS A C 1
ATOM 1265 O O . LYS A 1 156 ? 59.513 -0.044 -35.714 1.00 43.56 156 LYS A O 1
ATOM 1270 N N . SER A 1 157 ? 59.888 1.962 -36.645 1.00 36.06 157 SER A N 1
ATOM 1271 C CA . SER A 1 157 ? 61.041 2.343 -35.823 1.00 36.06 157 SER A CA 1
ATOM 1272 C C . SER A 1 157 ? 61.055 3.861 -35.614 1.00 36.06 157 SER A C 1
ATOM 1274 O O . SER A 1 157 ? 61.030 4.612 -36.581 1.00 36.06 157 SER A O 1
ATOM 1276 N N . SER A 1 158 ? 61.065 4.272 -34.339 1.00 34.72 158 SER A N 1
ATOM 1277 C CA . SER A 1 158 ? 61.409 5.608 -33.810 1.00 34.72 158 SER A CA 1
ATOM 1278 C C . SER A 1 158 ? 60.767 6.839 -34.472 1.00 34.72 158 SER A C 1
ATOM 1280 O O . SER A 1 158 ? 61.227 7.316 -35.502 1.00 34.72 158 SER A O 1
ATOM 1282 N N . TRP A 1 159 ? 59.776 7.437 -33.801 1.00 28.02 159 TRP A N 1
ATOM 1283 C CA . TRP A 1 159 ? 59.392 8.832 -34.044 1.00 28.02 159 TRP A CA 1
ATOM 1284 C C . TRP A 1 159 ? 60.501 9.760 -33.518 1.00 28.02 159 TRP A C 1
ATOM 1286 O O . TRP A 1 159 ? 60.767 9.706 -32.314 1.00 28.02 159 TRP A O 1
ATOM 1296 N N . PRO A 1 160 ? 61.138 10.601 -34.353 1.00 32.31 160 PRO A N 1
ATOM 1297 C CA . PRO A 1 160 ? 61.988 11.683 -33.885 1.00 32.31 160 PRO A CA 1
ATOM 1298 C C . PRO A 1 160 ? 61.134 12.894 -33.495 1.00 32.31 160 PRO A C 1
ATOM 1300 O O . PRO A 1 160 ? 60.092 13.175 -34.091 1.00 32.31 160 PRO A O 1
ATOM 1303 N N . ASP A 1 161 ? 61.611 13.610 -32.485 1.00 34.62 161 ASP A N 1
ATOM 1304 C CA . ASP A 1 161 ? 61.135 14.925 -32.082 1.00 34.62 161 ASP A CA 1
ATOM 1305 C C . ASP A 1 161 ? 61.152 15.931 -33.245 1.00 34.62 161 ASP A C 1
ATOM 1307 O O . ASP A 1 161 ? 62.109 15.994 -34.013 1.00 34.62 161 ASP A O 1
ATOM 1311 N N . GLY A 1 162 ? 60.138 16.802 -33.291 1.00 29.00 162 GLY A N 1
ATOM 1312 C CA . GLY A 1 162 ? 60.258 18.108 -33.942 1.00 29.00 162 GLY A CA 1
ATOM 1313 C C . GLY A 1 162 ? 59.255 18.403 -35.053 1.00 29.00 162 GLY A C 1
ATOM 1314 O O . GLY A 1 162 ? 59.558 18.274 -36.229 1.00 29.00 162 GLY A O 1
ATOM 1315 N N . CYS A 1 163 ? 58.113 18.981 -34.681 1.00 26.86 163 CYS A N 1
ATOM 1316 C CA . CYS A 1 163 ? 57.505 20.034 -35.496 1.00 26.86 163 CYS A CA 1
ATOM 1317 C C . CYS A 1 163 ? 57.236 21.226 -34.574 1.00 26.86 163 CYS A C 1
ATOM 1319 O O . CYS A 1 163 ? 56.230 21.296 -33.869 1.00 26.86 163 CYS A O 1
ATOM 1321 N N . GLN A 1 164 ? 58.222 22.120 -34.525 1.00 29.44 164 GLN A N 1
ATOM 1322 C CA . GLN A 1 164 ? 58.131 23.435 -33.907 1.00 29.44 164 GLN A CA 1
ATOM 1323 C C . GLN A 1 164 ? 57.196 24.309 -34.750 1.00 29.44 164 GLN A C 1
ATOM 1325 O O . GLN A 1 164 ? 57.438 24.480 -35.941 1.00 29.44 164 GLN A O 1
ATOM 1330 N N . ASN A 1 165 ? 56.185 24.916 -34.126 1.00 28.27 165 ASN A N 1
ATOM 1331 C CA . ASN A 1 165 ? 55.702 26.214 -34.585 1.00 28.27 165 ASN A CA 1
ATOM 1332 C C . ASN A 1 165 ? 56.437 27.275 -33.772 1.00 28.27 165 ASN A C 1
ATOM 1334 O O . ASN A 1 165 ? 56.286 27.362 -32.552 1.00 28.27 165 ASN A O 1
ATOM 1338 N N . LYS A 1 166 ? 57.268 28.020 -34.497 1.00 28.55 166 LYS A N 1
ATOM 1339 C CA . LYS A 1 166 ? 57.816 29.316 -34.123 1.00 28.55 166 LYS A CA 1
ATOM 1340 C C . LYS A 1 166 ? 56.644 30.254 -33.851 1.00 28.55 166 LYS A C 1
ATOM 1342 O O . LYS A 1 166 ? 55.729 30.310 -34.662 1.00 28.55 166 LYS A O 1
ATOM 1347 N N . ASP A 1 167 ? 56.642 30.871 -32.678 1.00 29.53 167 ASP A N 1
ATOM 1348 C CA . ASP A 1 167 ? 56.386 32.299 -32.474 1.00 29.53 167 ASP A CA 1
ATOM 1349 C C . ASP A 1 167 ? 56.307 32.578 -30.968 1.00 29.53 167 ASP A C 1
ATOM 1351 O O . ASP A 1 167 ? 55.636 31.860 -30.225 1.00 29.53 167 ASP A O 1
ATOM 1355 N N . LEU A 1 168 ? 56.971 33.667 -30.566 1.00 28.59 168 LEU A N 1
ATOM 1356 C CA . LEU A 1 168 ? 57.030 34.282 -29.231 1.00 28.59 168 LEU A CA 1
ATOM 1357 C C . LEU A 1 168 ? 58.192 33.833 -28.326 1.00 28.59 168 LEU A C 1
ATOM 1359 O O . LEU A 1 168 ? 58.008 33.347 -27.210 1.00 28.59 168 LEU A O 1
ATOM 1363 N N . ASP A 1 169 ? 59.406 34.132 -28.790 1.00 27.72 169 ASP A N 1
ATOM 1364 C CA . ASP A 1 169 ? 60.427 34.722 -27.923 1.00 27.72 169 ASP A CA 1
ATOM 1365 C C . ASP A 1 169 ? 59.989 36.150 -27.560 1.00 27.72 169 ASP A C 1
ATOM 1367 O O . ASP A 1 169 ? 59.897 37.000 -28.435 1.00 27.72 169 ASP A O 1
ATOM 1371 N N . ASP A 1 170 ? 59.681 36.395 -26.284 1.00 29.20 170 ASP A N 1
ATOM 1372 C CA . ASP A 1 170 ? 60.052 37.635 -25.586 1.00 29.20 170 ASP A CA 1
ATOM 1373 C C . ASP A 1 170 ? 59.599 37.593 -24.119 1.00 29.20 170 ASP A C 1
ATOM 1375 O O . ASP A 1 170 ? 58.477 37.951 -23.763 1.00 29.20 170 ASP A O 1
ATOM 1379 N N . LYS A 1 171 ? 60.504 37.138 -23.244 1.00 30.06 171 LYS A N 1
ATOM 1380 C CA . LYS A 1 171 ? 60.933 37.843 -22.017 1.00 30.06 171 LYS A CA 1
ATOM 1381 C C . LYS A 1 171 ? 61.698 36.902 -21.093 1.00 30.06 171 LYS A C 1
ATOM 1383 O O . LYS A 1 171 ? 61.170 36.188 -20.244 1.00 30.06 171 LYS A O 1
ATOM 1388 N N . LYS A 1 172 ? 63.013 36.987 -21.265 1.00 27.20 172 LYS A N 1
ATOM 1389 C CA . LYS A 1 172 ? 64.055 36.616 -20.312 1.00 27.20 172 LYS A CA 1
ATOM 1390 C C . LYS A 1 172 ? 63.896 37.373 -18.981 1.00 27.20 172 LYS A C 1
ATOM 1392 O O . LYS A 1 172 ? 63.545 38.547 -18.967 1.00 27.20 172 LYS A O 1
ATOM 1397 N N . LYS A 1 173 ? 64.393 36.716 -17.926 1.00 26.56 173 LYS A N 1
ATOM 1398 C CA . LYS A 1 173 ? 64.985 37.272 -16.690 1.00 26.56 173 LYS A CA 1
ATOM 1399 C C . LYS A 1 173 ? 64.033 37.883 -15.648 1.00 26.56 173 LYS A C 1
ATOM 1401 O O . LYS A 1 173 ? 63.643 39.038 -15.742 1.00 26.56 173 LYS A O 1
ATOM 1406 N N . LYS A 1 174 ? 63.895 37.179 -14.520 1.00 28.11 174 LYS A N 1
ATOM 1407 C CA . LYS A 1 174 ? 64.567 37.538 -13.252 1.00 28.11 174 LYS A CA 1
ATOM 1408 C C . LYS A 1 174 ? 64.440 36.378 -12.258 1.00 28.11 174 LYS A C 1
ATOM 1410 O O . LYS A 1 174 ? 63.348 35.889 -11.998 1.00 28.11 174 LYS A O 1
ATOM 1415 N N . GLY A 1 175 ? 65.590 35.912 -11.774 1.00 24.98 175 GLY A N 1
ATOM 1416 C CA . GLY A 1 175 ? 65.688 34.973 -10.663 1.00 24.98 175 GLY A CA 1
ATOM 1417 C C . GLY A 1 175 ? 65.459 35.669 -9.322 1.00 24.98 175 GLY A C 1
ATOM 1418 O O . GLY A 1 175 ? 65.510 36.894 -9.229 1.00 24.98 175 GLY A O 1
ATOM 1419 N N . GLY A 1 176 ? 65.233 34.862 -8.291 1.00 26.80 176 GLY A N 1
ATOM 1420 C CA . GLY A 1 176 ? 65.099 35.320 -6.914 1.00 26.80 176 GLY A CA 1
ATOM 1421 C C . GLY A 1 176 ? 64.827 34.148 -5.982 1.00 26.80 176 GLY A C 1
ATOM 1422 O O . GLY A 1 176 ? 63.689 33.732 -5.813 1.00 26.80 176 GLY A O 1
ATOM 1423 N N . ASN A 1 177 ? 65.910 33.599 -5.446 1.00 25.55 177 ASN A N 1
ATOM 1424 C CA . ASN A 1 177 ? 65.974 32.596 -4.389 1.00 25.55 177 ASN A CA 1
ATOM 1425 C C . ASN A 1 177 ? 65.354 33.141 -3.084 1.00 25.55 177 ASN A C 1
ATOM 1427 O O . ASN A 1 177 ? 65.545 34.327 -2.816 1.00 25.55 177 ASN A O 1
ATOM 1431 N N . LYS A 1 178 ? 64.689 32.299 -2.276 1.00 27.80 178 LYS A N 1
ATOM 1432 C CA . LYS A 1 178 ? 64.784 32.289 -0.796 1.00 27.80 178 LYS A CA 1
ATOM 1433 C C . LYS A 1 178 ? 63.892 31.213 -0.158 1.00 27.80 178 LYS A C 1
ATOM 1435 O O . LYS A 1 178 ? 62.671 31.271 -0.217 1.00 27.80 178 LYS A O 1
ATOM 1440 N N . GLU A 1 179 ? 64.599 30.213 0.361 1.00 27.20 179 GLU A N 1
ATOM 1441 C CA . GLU A 1 179 ? 64.542 29.601 1.696 1.00 27.20 179 GLU A CA 1
ATOM 1442 C C . GLU A 1 179 ? 63.228 29.296 2.427 1.00 27.20 179 GLU A C 1
ATOM 1444 O O . GLU A 1 179 ? 62.260 30.046 2.478 1.00 27.20 179 GLU A O 1
ATOM 1449 N N . ALA A 1 180 ? 63.305 28.127 3.061 1.00 25.55 180 ALA A N 1
ATOM 1450 C CA . ALA A 1 180 ? 62.329 27.471 3.898 1.00 25.55 180 ALA A CA 1
ATOM 1451 C C . ALA A 1 180 ? 62.321 28.014 5.334 1.00 25.55 180 ALA A C 1
ATOM 1453 O O . ALA A 1 180 ? 63.356 28.375 5.884 1.00 25.55 180 ALA A O 1
ATOM 1454 N N . GLY A 1 181 ? 61.157 27.915 5.972 1.00 25.94 181 GLY A N 1
ATOM 1455 C CA . GLY A 1 181 ? 61.000 27.919 7.422 1.00 25.94 181 GLY A CA 1
ATOM 1456 C C . GLY A 1 181 ? 59.896 26.935 7.792 1.00 25.94 181 GLY A C 1
ATOM 1457 O O . GLY A 1 181 ? 58.727 27.170 7.492 1.00 25.94 181 GLY A O 1
ATOM 1458 N N . LYS A 1 182 ? 60.282 25.796 8.375 1.00 25.59 182 LYS A N 1
ATOM 1459 C CA . LYS A 1 182 ? 59.383 24.869 9.076 1.00 25.59 182 LYS A CA 1
ATOM 1460 C C . LYS A 1 182 ? 58.863 25.549 10.346 1.00 25.59 182 LYS A C 1
ATOM 1462 O O . LYS A 1 182 ? 59.615 26.281 10.975 1.00 25.59 182 LYS A O 1
ATOM 1467 N N . ASN A 1 183 ? 57.647 25.208 10.765 1.00 27.28 183 ASN A N 1
ATOM 1468 C CA . ASN A 1 183 ? 57.376 24.956 12.178 1.00 27.28 183 ASN A CA 1
ATOM 1469 C C . ASN A 1 183 ? 56.218 23.964 12.331 1.00 27.28 183 ASN A C 1
ATOM 1471 O O . ASN A 1 183 ? 55.156 24.110 11.727 1.00 27.28 183 ASN A O 1
ATOM 1475 N N . GLU A 1 184 ? 56.502 22.929 13.113 1.00 26.23 184 GLU A N 1
ATOM 1476 C CA . GLU A 1 184 ? 55.577 21.948 13.667 1.00 26.23 184 GLU A CA 1
ATOM 1477 C C . GLU A 1 184 ? 54.734 22.595 14.773 1.00 26.23 184 GLU A C 1
ATOM 1479 O O . GLU A 1 184 ? 55.192 23.525 15.440 1.00 26.23 184 GLU A O 1
ATOM 1484 N N . ARG A 1 185 ? 53.531 22.063 15.022 1.00 26.72 185 ARG A N 1
ATOM 1485 C CA . ARG A 1 185 ? 53.003 21.983 16.387 1.00 26.72 185 ARG A CA 1
ATOM 1486 C C . ARG A 1 185 ? 52.010 20.841 16.56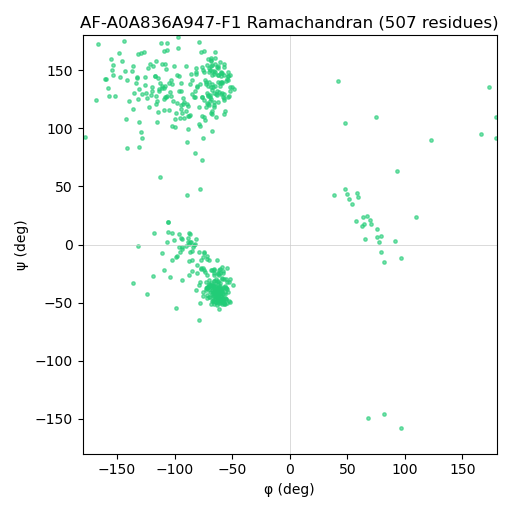0 1.00 26.72 185 ARG A C 1
ATOM 1488 O O . ARG A 1 185 ? 51.302 20.451 15.633 1.00 26.72 185 ARG A O 1
ATOM 1495 N N . GLU A 1 186 ? 52.083 20.309 17.768 1.00 26.73 186 GLU A N 1
ATOM 1496 C CA . GLU A 1 186 ? 51.624 19.024 18.268 1.00 26.73 186 GLU A CA 1
ATOM 1497 C C . GLU A 1 186 ? 50.112 18.884 18.464 1.00 26.73 186 GLU A C 1
ATOM 1499 O O . GLU A 1 186 ? 49.336 19.838 18.456 1.00 26.73 186 GLU A O 1
ATOM 1504 N N . LYS A 1 187 ? 49.747 17.614 18.649 1.00 27.16 187 LYS A N 1
ATOM 1505 C CA . LYS A 1 187 ? 48.469 17.100 19.130 1.00 27.16 187 LYS A CA 1
ATOM 1506 C C . LYS A 1 187 ? 48.343 17.306 20.639 1.00 27.16 187 LYS A C 1
ATOM 1508 O O . LYS A 1 187 ? 49.310 17.080 21.354 1.00 27.16 187 LYS A O 1
ATOM 1513 N N . GLU A 1 188 ? 47.112 17.477 21.106 1.00 26.00 188 GLU A N 1
ATOM 1514 C CA . GLU A 1 188 ? 46.701 17.007 22.429 1.00 26.00 188 GLU A CA 1
ATOM 1515 C C . GLU A 1 188 ? 45.391 16.218 22.334 1.00 26.00 188 GLU A C 1
ATOM 1517 O O . GLU A 1 188 ? 44.434 16.599 21.660 1.00 26.00 188 GLU A O 1
ATOM 1522 N N . THR A 1 189 ? 45.401 15.075 23.010 1.00 27.19 189 THR A N 1
ATOM 1523 C CA . THR A 1 189 ? 44.292 14.165 23.291 1.00 27.19 189 THR A CA 1
ATOM 1524 C C . THR A 1 189 ? 43.842 14.363 24.734 1.00 27.19 189 THR A C 1
ATOM 1526 O O . THR A 1 189 ? 44.688 14.436 25.621 1.00 27.19 189 THR A O 1
ATOM 1529 N N . LYS A 1 190 ? 42.533 14.308 24.989 1.00 27.16 190 LYS A N 1
ATOM 1530 C CA . LYS A 1 190 ? 41.973 13.931 26.294 1.00 27.16 190 LYS A CA 1
ATOM 1531 C C . LYS A 1 190 ? 40.818 12.959 26.080 1.00 27.16 190 LYS A C 1
ATOM 1533 O O . LYS A 1 190 ? 39.955 13.200 25.242 1.00 27.16 190 LYS A O 1
ATOM 1538 N N . GLY A 1 191 ? 40.858 11.852 26.813 1.00 25.98 191 GLY A N 1
ATOM 1539 C CA . GLY A 1 191 ? 39.731 10.952 27.017 1.00 25.98 191 GLY A CA 1
ATOM 1540 C C . GLY A 1 191 ? 39.197 11.104 28.435 1.00 25.98 191 GLY A C 1
ATOM 1541 O O . GLY A 1 191 ? 39.876 11.674 29.281 1.00 25.98 191 GLY A O 1
ATOM 1542 N N . GLU A 1 192 ? 38.016 10.550 28.679 1.00 26.64 192 GLU A N 1
ATOM 1543 C CA . GLU A 1 192 ? 37.509 10.186 30.002 1.00 26.64 192 GLU A CA 1
ATOM 1544 C C . GLU A 1 192 ? 36.424 9.116 29.807 1.00 26.64 192 GLU A C 1
ATOM 1546 O O . GLU A 1 192 ? 35.601 9.212 28.897 1.00 26.64 192 GLU A O 1
ATOM 1551 N N . GLY A 1 193 ? 36.478 8.058 30.617 1.00 26.28 193 GLY A N 1
ATOM 1552 C CA . GLY A 1 193 ? 35.483 6.985 30.664 1.00 26.28 193 GLY A CA 1
ATOM 1553 C C . GLY A 1 193 ? 34.617 7.073 31.918 1.00 26.28 193 GLY A C 1
ATOM 1554 O O . GLY A 1 193 ? 34.915 7.861 32.812 1.00 26.28 193 GLY A O 1
ATOM 1555 N N . ARG A 1 194 ? 33.584 6.225 32.017 1.00 27.69 194 ARG A N 1
ATOM 1556 C CA . ARG A 1 194 ? 32.919 5.851 33.280 1.00 27.69 194 ARG A CA 1
ATOM 1557 C C . ARG A 1 194 ? 32.148 4.534 33.133 1.00 27.69 194 ARG A C 1
ATOM 1559 O O . ARG A 1 194 ? 31.602 4.250 32.072 1.00 27.69 194 ARG A O 1
ATOM 1566 N N . GLY A 1 195 ? 32.192 3.740 34.206 1.00 24.50 195 GLY A N 1
ATOM 1567 C CA . GLY A 1 195 ? 31.611 2.404 34.349 1.00 24.50 195 GLY A CA 1
ATOM 1568 C C . GLY A 1 195 ? 30.102 2.385 34.610 1.00 24.50 195 GLY A C 1
ATOM 1569 O O . GLY A 1 195 ? 29.469 3.429 34.744 1.00 24.50 195 GLY A O 1
ATOM 1570 N N . GLY A 1 196 ? 29.547 1.170 34.630 1.00 26.78 196 GLY A N 1
ATOM 1571 C CA . GLY A 1 196 ? 28.107 0.912 34.615 1.00 26.78 196 GLY A CA 1
ATOM 1572 C C . GLY A 1 196 ? 27.440 0.663 35.966 1.00 26.78 196 GLY A C 1
ATOM 1573 O O . GLY A 1 196 ? 28.094 0.603 37.001 1.00 26.78 196 GLY A O 1
ATOM 1574 N N . MET A 1 197 ? 26.122 0.457 35.909 1.00 26.77 197 MET A N 1
ATOM 1575 C CA . MET A 1 197 ? 25.330 -0.270 36.902 1.00 26.77 197 MET A CA 1
ATOM 1576 C C . MET A 1 197 ? 23.998 -0.703 36.265 1.00 26.77 197 MET A C 1
ATOM 1578 O O . MET A 1 197 ? 23.451 -0.000 35.419 1.00 26.77 197 MET A O 1
ATOM 1582 N N . SER A 1 198 ? 23.533 -1.896 36.629 1.00 29.92 198 SER A N 1
ATOM 1583 C CA . SER A 1 198 ? 22.321 -2.559 36.147 1.00 29.92 198 SER A CA 1
ATOM 1584 C C . SER A 1 198 ? 21.066 -2.065 36.871 1.00 29.92 198 SER A C 1
ATOM 1586 O O . SER A 1 198 ? 21.032 -2.114 38.099 1.00 29.92 198 SER A O 1
ATOM 1588 N N . GLU A 1 199 ? 20.009 -1.736 36.130 1.00 27.33 199 GLU A N 1
ATOM 1589 C CA . GLU A 1 199 ? 18.640 -1.618 36.646 1.00 27.33 199 GLU A CA 1
ATOM 1590 C C . GLU A 1 199 ? 17.664 -2.337 35.707 1.00 27.33 199 GLU A C 1
ATOM 1592 O O . GLU A 1 199 ? 17.785 -2.305 34.482 1.00 27.33 199 GLU A O 1
ATOM 1597 N N . THR A 1 200 ? 16.711 -3.042 36.308 1.00 30.08 200 THR A N 1
ATOM 1598 C CA . THR A 1 200 ? 15.598 -3.747 35.669 1.00 30.08 200 THR A CA 1
ATOM 1599 C C . THR A 1 200 ? 14.621 -2.746 35.049 1.00 30.08 200 THR A C 1
ATOM 1601 O O . THR A 1 200 ? 13.973 -1.992 35.771 1.00 30.08 200 THR A O 1
ATOM 1604 N N . VAL A 1 201 ? 14.490 -2.751 33.720 1.00 27.98 201 VAL A N 1
ATOM 1605 C CA . VAL A 1 201 ? 13.664 -1.796 32.961 1.00 27.98 201 VAL A CA 1
ATOM 1606 C C . VAL A 1 201 ? 12.308 -2.420 32.605 1.00 27.98 201 VAL A C 1
ATOM 1608 O O . VAL A 1 201 ? 12.227 -3.340 31.792 1.00 27.98 201 VAL A O 1
ATOM 1611 N N . SER A 1 202 ? 11.220 -1.898 33.179 1.00 25.03 202 SER A N 1
ATOM 1612 C CA . SER A 1 202 ? 9.888 -1.950 32.552 1.00 25.03 202 SER A CA 1
ATOM 1613 C C . SER A 1 202 ? 9.965 -1.253 31.187 1.00 25.03 202 SER A C 1
ATOM 1615 O O . SER A 1 202 ? 10.597 -0.201 31.146 1.00 25.03 202 SER A O 1
ATOM 1617 N N . PRO A 1 203 ? 9.348 -1.731 30.087 1.00 36.59 203 PRO A N 1
ATOM 1618 C CA . PRO A 1 203 ? 9.631 -1.187 28.760 1.00 36.59 203 PRO A CA 1
ATOM 1619 C C . PRO A 1 203 ? 9.126 0.256 28.642 1.00 36.59 203 PRO A C 1
ATOM 1621 O O . PRO A 1 203 ? 7.943 0.506 28.400 1.00 36.59 203 PRO A O 1
ATOM 1624 N N . THR A 1 204 ? 10.032 1.208 28.836 1.00 38.53 204 THR A N 1
ATOM 1625 C CA . THR A 1 204 ? 9.824 2.624 28.560 1.00 38.53 204 THR A CA 1
ATOM 1626 C C . THR A 1 204 ? 9.552 2.773 27.066 1.00 38.53 204 THR A C 1
ATOM 1628 O O . THR A 1 204 ? 10.251 2.191 26.235 1.00 38.53 204 THR A O 1
ATOM 1631 N N . LYS A 1 205 ? 8.500 3.515 26.708 1.00 55.38 205 LYS A N 1
ATOM 1632 C CA . LYS A 1 205 ? 8.172 3.843 25.315 1.00 55.38 205 LYS A CA 1
ATOM 1633 C C . LYS A 1 205 ? 9.387 4.542 24.689 1.00 55.38 205 LYS A C 1
ATOM 1635 O O . LYS A 1 205 ? 9.721 5.641 25.118 1.00 55.38 205 LYS A O 1
ATOM 1640 N N . MET A 1 206 ? 10.041 3.892 23.724 1.00 70.06 206 MET A N 1
ATOM 1641 C CA . MET A 1 206 ? 11.221 4.444 23.052 1.00 70.06 206 MET A CA 1
ATOM 1642 C C . MET A 1 206 ? 10.868 5.763 22.355 1.00 70.06 206 MET A C 1
ATOM 1644 O O . MET A 1 206 ? 9.821 5.870 21.706 1.00 70.06 206 MET A O 1
ATOM 1648 N N . SER A 1 207 ? 11.736 6.759 22.486 1.00 73.88 207 SER A N 1
ATOM 1649 C CA . SER A 1 207 ? 11.664 8.010 21.730 1.00 73.88 207 SER A CA 1
ATOM 1650 C C . SER A 1 207 ? 11.869 7.769 20.229 1.00 73.88 207 SER A C 1
ATOM 1652 O O . SER A 1 207 ? 12.311 6.704 19.790 1.00 73.88 207 SER A O 1
ATOM 1654 N N . LEU A 1 208 ? 11.529 8.767 19.410 1.00 70.25 208 LEU A N 1
ATOM 1655 C CA . LEU A 1 208 ? 11.653 8.670 17.952 1.00 70.25 208 LEU A CA 1
ATOM 1656 C C . LEU A 1 208 ? 13.114 8.557 17.510 1.00 70.25 208 LEU A C 1
ATOM 1658 O O . LEU A 1 208 ? 13.408 7.871 16.533 1.00 70.25 208 LEU A O 1
ATOM 1662 N N . GLU A 1 209 ? 14.016 9.230 18.217 1.00 70.06 209 GLU A N 1
ATOM 1663 C CA . GLU A 1 209 ? 15.457 9.178 17.997 1.00 70.06 209 GLU A CA 1
ATOM 1664 C C . GLU A 1 209 ? 16.006 7.791 18.353 1.00 70.06 209 GLU A C 1
ATOM 1666 O O . GLU A 1 209 ? 16.657 7.164 17.518 1.00 70.06 209 GLU A O 1
ATOM 1671 N N . GLU A 1 210 ? 15.644 7.249 19.522 1.00 75.62 210 GLU A N 1
ATOM 1672 C CA . GLU A 1 210 ? 16.026 5.885 19.922 1.00 75.62 210 GLU A CA 1
ATOM 1673 C C . GLU A 1 210 ? 15.488 4.829 18.951 1.00 75.62 210 GLU A C 1
ATOM 1675 O O . GLU A 1 210 ? 16.169 3.848 18.653 1.00 75.62 210 GLU A O 1
ATOM 1680 N N . MET A 1 211 ? 14.271 5.022 18.431 1.00 77.31 211 MET A N 1
ATOM 1681 C CA . MET A 1 211 ? 13.688 4.115 17.448 1.00 77.31 211 MET A CA 1
ATOM 1682 C C . MET A 1 211 ? 14.452 4.145 16.122 1.00 77.31 211 MET A C 1
ATOM 1684 O O . MET A 1 211 ? 14.590 3.098 15.503 1.00 77.31 211 MET A O 1
ATOM 1688 N N . LYS A 1 212 ? 14.976 5.293 15.679 1.00 71.50 212 LYS A N 1
ATOM 1689 C CA . LYS A 1 212 ? 15.746 5.387 14.424 1.00 71.50 212 LYS A CA 1
ATOM 1690 C C . LYS A 1 212 ? 17.115 4.719 14.516 1.00 71.50 212 LYS A C 1
ATOM 1692 O O . LYS A 1 212 ? 17.545 4.100 13.541 1.00 71.50 212 LYS A O 1
ATOM 1697 N N . ASP A 1 213 ? 17.757 4.828 15.675 1.00 75.81 213 ASP A N 1
ATOM 1698 C CA . ASP A 1 213 ? 19.112 4.323 15.918 1.00 75.81 213 ASP A CA 1
ATOM 1699 C C . ASP A 1 213 ? 19.136 2.860 16.406 1.00 75.81 213 ASP A C 1
ATOM 1701 O O . ASP A 1 213 ? 20.201 2.294 16.662 1.00 75.81 213 ASP A O 1
ATOM 1705 N N . LEU A 1 214 ? 17.969 2.208 16.507 1.00 76.12 214 LEU A N 1
ATOM 1706 C CA . LEU A 1 214 ? 17.860 0.825 16.962 1.00 76.12 214 LEU A CA 1
ATOM 1707 C C . LEU A 1 214 ? 18.524 -0.158 15.978 1.00 76.12 214 LEU A C 1
ATOM 1709 O O . LEU A 1 214 ? 18.108 -0.321 14.825 1.00 76.12 214 LEU A O 1
ATOM 1713 N N . HIS A 1 215 ? 19.520 -0.891 16.477 1.00 71.44 215 HIS A N 1
ATOM 1714 C CA . HIS A 1 215 ? 20.152 -2.005 15.775 1.00 71.44 215 HIS A CA 1
ATOM 1715 C C . HIS A 1 215 ? 19.467 -3.333 16.124 1.00 71.44 215 HIS A C 1
ATOM 1717 O O . HIS A 1 215 ? 19.398 -3.721 17.287 1.00 71.44 215 HIS A O 1
ATOM 1723 N N . LEU A 1 216 ? 18.978 -4.041 15.102 1.00 70.38 216 LEU A N 1
ATOM 1724 C CA . LEU A 1 216 ? 18.357 -5.362 15.232 1.00 70.38 216 LEU A CA 1
ATOM 1725 C C . LEU A 1 216 ? 19.363 -6.468 14.894 1.00 70.38 216 LEU A C 1
ATOM 1727 O O . LEU A 1 216 ? 20.198 -6.292 14.006 1.00 70.38 216 LEU A O 1
ATOM 1731 N N . GLU A 1 217 ? 19.265 -7.613 15.574 1.00 61.75 217 GLU A N 1
ATOM 1732 C CA . GLU A 1 217 ? 20.111 -8.779 15.288 1.00 61.75 217 GLU A CA 1
ATOM 1733 C C . GLU A 1 217 ? 19.876 -9.317 13.864 1.00 61.75 217 GLU A C 1
ATOM 1735 O O . GLU A 1 217 ? 18.733 -9.450 13.422 1.00 61.75 217 GLU A O 1
ATOM 1740 N N . GLU A 1 218 ? 20.952 -9.710 13.170 1.00 61.28 218 GLU A N 1
ATOM 1741 C CA . GLU A 1 218 ? 20.905 -10.16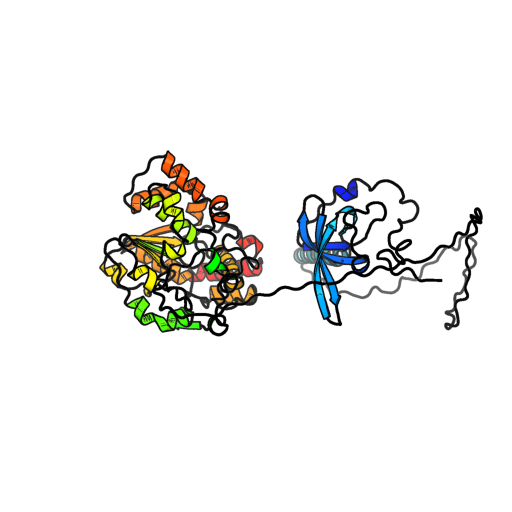4 11.767 1.00 61.28 218 GLU A CA 1
ATOM 1742 C C . GLU A 1 218 ? 19.964 -11.350 11.521 1.00 61.28 218 GLU A C 1
ATOM 1744 O O . GLU A 1 218 ? 19.365 -11.444 10.450 1.00 61.28 218 GLU A O 1
ATOM 1749 N N . LYS A 1 219 ? 19.767 -12.226 12.514 1.00 59.50 219 LYS A N 1
ATOM 1750 C CA . LYS A 1 219 ? 18.863 -13.382 12.395 1.00 59.50 219 LYS A CA 1
ATOM 1751 C C . LYS A 1 219 ? 17.404 -12.985 12.133 1.00 59.50 219 LYS A C 1
ATOM 1753 O O . LYS A 1 219 ? 16.671 -13.752 11.524 1.00 59.50 219 LYS A O 1
ATOM 1758 N N . TYR A 1 220 ? 16.990 -11.789 12.560 1.00 59.97 220 TYR A N 1
ATOM 1759 C CA . TYR A 1 220 ? 15.642 -11.263 12.322 1.00 59.97 220 TYR A CA 1
ATOM 1760 C C . TYR A 1 220 ? 15.508 -10.529 10.978 1.00 59.97 220 TYR A C 1
ATOM 1762 O O . TYR A 1 220 ? 14.402 -10.148 10.602 1.00 59.97 220 TYR A O 1
ATOM 1770 N N . LEU A 1 221 ? 16.616 -10.330 10.254 1.00 60.59 221 LEU A N 1
ATOM 1771 C CA . LEU A 1 221 ? 16.665 -9.618 8.971 1.00 60.59 221 LEU A CA 1
ATOM 1772 C C . LEU A 1 221 ? 16.553 -10.552 7.757 1.00 60.59 221 LEU A C 1
ATOM 1774 O O . LEU A 1 221 ? 16.529 -10.070 6.627 1.00 60.59 221 LEU A O 1
ATOM 1778 N N . GLN A 1 222 ? 16.507 -11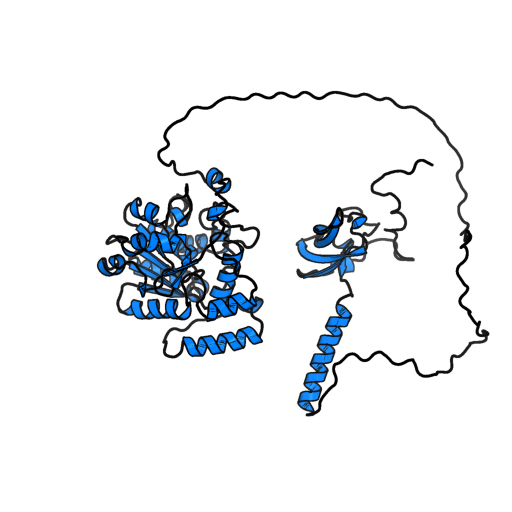.872 7.966 1.00 64.69 222 GLN A N 1
ATOM 1779 C CA . GLN A 1 222 ? 16.294 -12.863 6.909 1.00 64.69 222 GLN A CA 1
ATOM 1780 C C . GLN A 1 222 ? 14.819 -13.297 6.911 1.00 64.69 222 GLN A C 1
ATOM 1782 O O . GLN A 1 222 ? 14.410 -14.084 7.767 1.00 64.69 222 GLN A O 1
ATOM 1787 N N . PRO A 1 223 ? 13.986 -12.772 5.997 1.00 73.81 223 PRO A N 1
ATOM 1788 C CA . PRO A 1 223 ? 12.556 -13.046 5.994 1.00 73.81 223 PRO A CA 1
ATOM 1789 C C . PRO A 1 223 ? 12.271 -14.457 5.464 1.00 73.81 223 PRO A C 1
ATOM 1791 O O . PRO A 1 223 ? 12.087 -14.669 4.266 1.00 73.81 223 PRO A O 1
ATOM 1794 N N . GLU A 1 224 ? 12.201 -15.432 6.368 1.00 87.12 224 GLU A N 1
ATOM 1795 C CA . GLU A 1 224 ? 11.626 -16.746 6.074 1.00 87.12 224 GLU A CA 1
ATOM 1796 C C . GLU A 1 224 ? 10.102 -16.638 5.902 1.00 87.12 224 GLU A C 1
ATOM 1798 O O . GLU A 1 224 ? 9.436 -15.815 6.544 1.00 87.12 224 GLU A O 1
ATOM 1803 N N . THR A 1 225 ? 9.532 -17.489 5.048 1.00 92.38 225 THR A N 1
ATOM 1804 C CA . THR A 1 225 ? 8.081 -17.563 4.822 1.00 92.38 225 THR A CA 1
ATOM 1805 C C . THR A 1 225 ? 7.549 -18.957 5.089 1.00 92.38 225 THR A C 1
ATOM 1807 O O . THR A 1 225 ? 8.271 -19.947 4.973 1.00 92.38 225 THR A O 1
ATOM 1810 N N . LYS A 1 226 ? 6.278 -19.021 5.476 1.00 94.12 226 LYS A N 1
ATOM 1811 C CA . LYS A 1 226 ? 5.545 -20.260 5.712 1.00 94.12 226 LYS A CA 1
ATOM 1812 C C . LYS A 1 226 ? 4.081 -20.043 5.354 1.00 94.12 226 LYS A C 1
ATOM 1814 O O . LYS A 1 226 ? 3.547 -18.951 5.549 1.00 94.12 226 LYS A O 1
ATOM 1819 N N . GLU A 1 227 ? 3.448 -21.071 4.807 1.00 96.06 227 GLU A N 1
ATOM 1820 C CA . GLU A 1 227 ? 2.019 -21.032 4.520 1.00 96.06 227 GLU A CA 1
ATOM 1821 C C . GLU A 1 227 ? 1.204 -21.317 5.780 1.00 96.06 227 GLU A C 1
ATOM 1823 O O . GLU A 1 227 ? 1.487 -22.250 6.535 1.00 96.06 227 GLU A O 1
ATOM 1828 N N . VAL A 1 228 ? 0.161 -20.518 5.974 1.00 95.75 228 VAL A N 1
ATOM 1829 C CA . VAL A 1 228 ? -0.875 -20.732 6.980 1.00 95.75 228 VAL A CA 1
ATOM 1830 C C . VAL A 1 228 ? -2.200 -20.803 6.240 1.00 95.75 228 VAL A C 1
ATOM 1832 O O . VAL A 1 228 ? -2.576 -19.849 5.563 1.00 95.75 228 VAL A O 1
ATOM 1835 N N . ASN A 1 229 ? -2.890 -21.942 6.325 1.00 94.19 229 ASN A N 1
ATOM 1836 C CA . ASN A 1 229 ? -4.136 -22.198 5.591 1.00 94.19 229 ASN A CA 1
ATOM 1837 C C . ASN A 1 229 ? -4.019 -21.908 4.076 1.00 94.19 229 ASN A C 1
ATOM 1839 O O . ASN A 1 229 ? -4.931 -21.350 3.471 1.00 94.19 229 ASN A O 1
ATOM 1843 N N . GLY A 1 230 ? -2.872 -22.251 3.475 1.00 94.31 230 GLY A N 1
ATOM 1844 C CA . GLY A 1 230 ? -2.581 -22.027 2.051 1.00 94.31 230 GLY A CA 1
ATOM 1845 C C . GLY A 1 230 ? -2.246 -20.579 1.671 1.00 94.31 230 GLY A C 1
ATOM 1846 O O . GLY A 1 230 ? -2.119 -20.274 0.488 1.00 94.31 230 GLY A O 1
ATOM 1847 N N . ILE A 1 231 ? -2.106 -19.673 2.645 1.00 96.88 231 ILE A N 1
ATOM 1848 C CA . ILE A 1 231 ? -1.734 -18.273 2.420 1.00 96.88 231 ILE A CA 1
ATOM 1849 C C . ILE A 1 231 ? -0.308 -18.035 2.911 1.00 96.88 231 ILE A C 1
ATOM 1851 O O . ILE A 1 231 ? 0.028 -18.327 4.060 1.00 96.88 231 ILE A O 1
ATOM 1855 N N . LEU A 1 232 ? 0.534 -17.482 2.038 1.00 95.94 232 LEU A N 1
ATOM 1856 C CA . LEU A 1 232 ? 1.926 -17.189 2.358 1.00 95.94 232 LEU A CA 1
ATOM 1857 C C . LEU A 1 232 ? 2.015 -16.062 3.397 1.00 95.94 232 LEU A C 1
ATOM 1859 O O . LEU A 1 232 ? 1.501 -14.961 3.190 1.00 95.94 232 LEU A O 1
ATOM 1863 N N . MET A 1 233 ? 2.708 -16.327 4.499 1.00 95.12 233 MET A N 1
ATOM 1864 C CA . MET A 1 233 ? 2.976 -15.376 5.577 1.00 95.12 233 MET A CA 1
ATOM 1865 C C . MET A 1 233 ? 4.472 -15.365 5.901 1.00 95.12 233 MET A C 1
ATOM 1867 O O . MET A 1 233 ? 5.218 -16.269 5.515 1.00 95.12 233 MET A O 1
ATOM 1871 N N . THR A 1 234 ? 4.941 -14.345 6.623 1.00 92.94 234 THR A N 1
ATOM 1872 C CA . THR A 1 234 ? 6.293 -14.415 7.194 1.00 92.94 234 THR A CA 1
ATOM 1873 C C . THR A 1 234 ? 6.307 -15.446 8.316 1.00 92.94 234 THR A C 1
ATOM 1875 O O . THR A 1 234 ? 5.294 -15.672 8.984 1.00 92.94 234 THR A O 1
ATOM 1878 N N . LYS A 1 235 ? 7.461 -16.063 8.556 1.00 90.75 235 LYS A N 1
ATOM 1879 C CA . LYS A 1 235 ? 7.612 -17.062 9.615 1.00 90.75 235 LYS A CA 1
ATOM 1880 C C . LYS A 1 235 ? 7.208 -16.525 10.986 1.00 90.75 235 LYS A C 1
ATOM 1882 O O . LYS A 1 235 ? 6.471 -17.193 11.690 1.00 90.75 235 LYS A O 1
ATOM 1887 N N . MET A 1 236 ? 7.571 -15.284 11.312 1.00 89.38 236 MET A N 1
ATOM 1888 C CA . MET A 1 236 ? 7.166 -14.652 12.576 1.00 89.38 236 MET A CA 1
ATOM 1889 C C . MET A 1 236 ? 5.642 -14.563 12.744 1.00 89.38 236 MET A C 1
ATOM 1891 O O . MET A 1 236 ? 5.137 -14.748 13.847 1.00 89.38 236 MET A O 1
ATOM 1895 N N . ILE A 1 237 ? 4.905 -14.291 11.662 1.00 93.06 237 ILE A N 1
ATOM 1896 C CA . ILE A 1 237 ? 3.435 -14.283 11.685 1.00 93.06 237 ILE A CA 1
ATOM 1897 C C . ILE A 1 237 ? 2.912 -15.709 11.848 1.00 93.06 237 ILE A C 1
ATOM 1899 O O . ILE A 1 237 ? 2.029 -15.947 12.667 1.00 93.06 237 ILE A O 1
ATOM 1903 N N . SER A 1 238 ? 3.474 -16.660 11.095 1.00 93.25 238 SER A N 1
ATOM 1904 C CA . SER A 1 238 ? 3.073 -18.066 11.166 1.00 93.25 238 SER A CA 1
ATOM 1905 C C . SER A 1 238 ? 3.321 -18.686 12.540 1.00 93.25 238 SER A C 1
ATOM 1907 O O . SER A 1 238 ? 2.488 -19.464 12.994 1.00 93.25 238 SER A O 1
ATOM 1909 N N . ASP A 1 239 ? 4.433 -18.363 13.195 1.00 92.12 239 ASP A N 1
ATOM 1910 C CA . ASP A 1 239 ? 4.798 -18.912 14.504 1.00 92.12 239 ASP A CA 1
ATOM 1911 C C . ASP A 1 239 ? 3.909 -18.340 15.622 1.00 92.12 239 ASP A C 1
ATOM 1913 O O . ASP A 1 239 ? 3.663 -19.002 16.627 1.00 92.12 239 ASP A O 1
ATOM 1917 N N . ASN A 1 240 ? 3.369 -17.131 15.431 1.00 92.50 240 ASN A N 1
ATOM 1918 C CA . ASN A 1 240 ? 2.410 -16.501 16.341 1.00 92.50 240 ASN A CA 1
ATOM 1919 C C . ASN A 1 240 ? 0.942 -16.704 15.927 1.00 92.50 240 ASN A C 1
ATOM 1921 O O . ASN A 1 240 ? 0.054 -16.087 16.525 1.00 92.50 240 ASN A O 1
ATOM 1925 N N . TRP A 1 241 ? 0.664 -17.551 14.931 1.00 96.06 241 TRP A N 1
ATOM 1926 C CA . TRP A 1 241 ? -0.661 -17.644 14.318 1.00 96.06 241 TRP A CA 1
ATOM 1927 C C . TRP A 1 241 ? -1.772 -17.981 15.314 1.00 96.06 241 TRP A C 1
ATOM 1929 O O . TRP A 1 241 ? -2.810 -17.324 15.305 1.00 96.06 241 TRP A O 1
ATOM 1939 N N . ASP A 1 242 ? -1.537 -18.916 16.236 1.00 96.12 242 ASP A N 1
ATOM 1940 C CA . ASP A 1 242 ? -2.540 -19.303 17.235 1.00 96.12 242 ASP A CA 1
ATOM 1941 C C . ASP A 1 242 ? -2.954 -18.127 18.130 1.00 96.12 242 ASP A C 1
ATOM 1943 O O . ASP A 1 242 ? -4.124 -17.995 18.490 1.00 96.12 242 ASP A O 1
ATOM 1947 N N . LYS A 1 243 ? -2.023 -17.225 18.462 1.00 95.69 243 LYS A N 1
ATOM 1948 C CA . LYS A 1 243 ? -2.331 -16.017 19.245 1.00 95.69 243 LYS A CA 1
ATOM 1949 C C . LYS A 1 243 ? -3.126 -15.005 18.426 1.00 95.69 243 LYS A C 1
ATOM 1951 O O . LYS A 1 243 ? -4.006 -14.346 18.973 1.00 95.69 243 LYS A O 1
ATOM 1956 N N . ILE A 1 244 ? -2.816 -14.885 17.134 1.00 96.69 244 ILE A N 1
ATOM 1957 C CA . ILE A 1 244 ? -3.524 -13.996 16.207 1.00 96.69 244 ILE A CA 1
ATOM 1958 C C . ILE A 1 244 ? -4.960 -14.494 16.028 1.00 96.69 244 ILE A C 1
ATOM 1960 O O . ILE A 1 244 ? -5.898 -13.732 16.241 1.00 96.69 244 ILE A O 1
ATOM 1964 N N . TRP A 1 245 ? -5.140 -15.778 15.714 1.00 97.50 245 TRP A N 1
ATOM 1965 C CA . TRP A 1 245 ? -6.449 -16.397 15.502 1.00 97.50 245 TRP A CA 1
ATOM 1966 C C . TRP A 1 245 ? -7.354 -16.309 16.738 1.00 97.50 245 TRP A C 1
ATOM 1968 O O . TRP A 1 245 ? -8.544 -16.025 16.614 1.00 97.50 245 TRP A O 1
ATOM 1978 N N . ASN A 1 246 ? -6.785 -16.486 17.935 1.00 97.38 246 ASN A N 1
ATOM 1979 C CA . ASN A 1 246 ? -7.511 -16.399 19.206 1.00 97.38 246 ASN A CA 1
ATOM 1980 C C . ASN A 1 246 ? -7.589 -14.975 19.790 1.00 97.38 246 ASN A C 1
ATOM 1982 O O . ASN A 1 246 ? -8.009 -14.809 20.942 1.00 97.38 246 ASN A O 1
ATOM 1986 N N . PHE A 1 247 ? -7.200 -13.939 19.037 1.00 97.81 247 PHE A N 1
ATOM 1987 C CA . PHE A 1 247 ? -7.315 -12.551 19.485 1.00 97.81 247 PHE A CA 1
ATOM 1988 C C . PHE A 1 247 ? -8.758 -12.214 19.887 1.00 97.81 247 PHE A C 1
ATOM 1990 O O . PHE A 1 247 ? -9.711 -12.631 19.229 1.00 97.81 247 PHE A O 1
ATOM 1997 N N . GLN A 1 248 ? -8.923 -11.438 20.961 1.00 97.50 248 GLN A N 1
ATOM 1998 C CA . GLN A 1 248 ? -10.230 -11.036 21.483 1.00 97.50 248 GLN A CA 1
ATOM 1999 C C . GLN A 1 248 ? -10.546 -9.587 21.082 1.00 97.50 248 GLN A C 1
ATOM 2001 O O . GLN A 1 248 ? -10.030 -8.622 21.665 1.00 97.50 248 GLN A O 1
ATOM 2006 N N . ALA A 1 249 ? -11.401 -9.441 20.068 1.00 97.69 249 ALA A N 1
ATOM 2007 C CA . ALA A 1 249 ? -12.047 -8.175 19.752 1.00 97.69 249 ALA A CA 1
ATOM 2008 C C . ALA A 1 249 ? -12.935 -7.716 20.923 1.00 97.69 249 ALA A C 1
ATOM 2010 O O . ALA A 1 249 ? -13.396 -8.522 21.731 1.00 97.69 249 ALA A O 1
ATOM 2011 N N . LYS A 1 250 ? -13.147 -6.405 21.029 1.00 96.62 250 LYS A N 1
ATOM 2012 C CA . LYS A 1 250 ? -14.054 -5.769 21.994 1.00 96.62 250 LYS A CA 1
ATOM 2013 C C . LYS A 1 250 ? -15.254 -5.166 21.238 1.00 96.62 250 LYS A C 1
ATOM 2015 O O . LYS A 1 250 ? -15.082 -4.769 20.085 1.00 96.62 250 LYS A O 1
ATOM 2020 N N . PRO A 1 251 ? -16.426 -4.988 21.883 1.00 93.06 251 PRO A N 1
ATOM 2021 C CA . PRO A 1 251 ? -17.649 -4.502 21.224 1.00 93.06 251 PRO A CA 1
ATOM 2022 C C . PRO A 1 251 ? -17.509 -3.188 20.432 1.00 93.06 251 PRO A C 1
ATOM 2024 O O . PRO A 1 251 ? -18.171 -2.991 19.419 1.00 93.06 251 PRO A O 1
ATOM 2027 N N . ASN A 1 252 ? -16.626 -2.287 20.877 1.00 93.44 252 ASN A N 1
ATOM 2028 C CA . ASN A 1 252 ? -16.422 -0.963 20.276 1.00 93.44 252 ASN A CA 1
ATOM 2029 C C . ASN A 1 252 ? -15.126 -0.862 19.459 1.00 93.44 252 ASN A C 1
ATOM 2031 O O . ASN A 1 252 ? -14.623 0.242 19.238 1.00 93.44 252 ASN A O 1
ATOM 2035 N N . ASP A 1 253 ? -14.552 -1.994 19.053 1.00 97.81 253 ASP A N 1
ATOM 2036 C CA . ASP A 1 253 ? -13.411 -1.977 18.150 1.00 97.81 253 ASP A CA 1
ATOM 2037 C C . ASP A 1 253 ? -13.841 -1.596 16.731 1.00 97.81 253 ASP A C 1
ATOM 2039 O O . ASP A 1 253 ? -14.860 -2.053 16.201 1.00 97.81 253 ASP A O 1
ATOM 2043 N N . LEU A 1 254 ? -13.003 -0.783 16.099 1.00 98.62 254 LEU A N 1
ATOM 2044 C CA . LEU A 1 254 ? -13.038 -0.504 14.674 1.00 98.62 254 LEU A CA 1
ATOM 2045 C C . LEU A 1 254 ? -11.866 -1.221 14.011 1.00 98.62 254 LEU A C 1
ATOM 2047 O O . LEU A 1 254 ? -10.718 -1.041 14.415 1.00 98.62 254 LEU A O 1
ATOM 2051 N N . LEU A 1 255 ? -12.131 -1.997 12.968 1.00 98.81 255 LEU A N 1
ATOM 2052 C CA . LEU A 1 255 ? -11.094 -2.667 12.194 1.00 98.81 255 LEU A CA 1
ATOM 2053 C C . LEU A 1 255 ? -10.927 -2.000 10.828 1.00 98.81 255 LEU A C 1
ATOM 2055 O O . LEU A 1 255 ? -11.879 -1.874 10.065 1.00 98.81 255 LEU A O 1
ATOM 2059 N N . ILE A 1 256 ? -9.700 -1.625 10.483 1.00 98.81 256 ILE A N 1
ATOM 2060 C CA . ILE A 1 256 ? -9.325 -1.200 9.135 1.00 98.81 256 ILE A CA 1
ATOM 2061 C C . ILE A 1 256 ? -8.650 -2.386 8.447 1.00 98.81 256 ILE A C 1
ATOM 2063 O O . ILE A 1 256 ? -7.517 -2.753 8.774 1.00 98.81 256 ILE A O 1
ATOM 2067 N N . ALA A 1 257 ? -9.350 -2.982 7.488 1.00 98.81 257 ALA A N 1
ATOM 2068 C CA . ALA A 1 257 ? -8.891 -4.131 6.722 1.00 98.81 257 ALA A CA 1
ATOM 2069 C C . ALA A 1 257 ? -8.566 -3.713 5.287 1.00 98.81 257 ALA A C 1
ATOM 2071 O O . ALA A 1 257 ? -9.288 -2.947 4.658 1.00 98.81 257 ALA A O 1
ATOM 2072 N N . THR A 1 258 ? -7.455 -4.189 4.740 1.00 98.75 258 THR A N 1
ATOM 2073 C CA . THR A 1 258 ? -7.068 -3.872 3.354 1.00 98.75 258 THR A CA 1
ATOM 2074 C C . THR A 1 258 ? -6.189 -4.976 2.808 1.00 98.75 258 THR A C 1
ATOM 2076 O O . THR A 1 258 ? -5.401 -5.531 3.565 1.00 98.75 258 THR A O 1
ATOM 2079 N N . TYR A 1 259 ? -6.208 -5.232 1.501 1.00 98.56 259 TYR A N 1
ATOM 2080 C CA . TYR A 1 259 ? -5.049 -5.897 0.907 1.00 98.56 259 TYR A CA 1
ATOM 2081 C C . TYR A 1 259 ? -3.815 -4.990 1.043 1.00 98.56 259 TYR A C 1
ATOM 2083 O O . TYR A 1 259 ? -3.928 -3.755 1.095 1.00 98.56 259 TYR A O 1
ATOM 2091 N N . ALA A 1 260 ? -2.619 -5.577 1.095 1.00 96.69 260 ALA A N 1
ATOM 2092 C CA . ALA A 1 260 ? -1.394 -4.802 1.202 1.00 96.69 260 ALA A CA 1
ATOM 2093 C C . ALA A 1 260 ? -1.329 -3.710 0.115 1.00 96.69 260 ALA A C 1
ATOM 2095 O O . ALA A 1 260 ? -1.546 -3.940 -1.074 1.00 96.69 260 ALA A O 1
ATOM 2096 N N . LYS A 1 261 ? -0.994 -2.487 0.544 1.00 97.75 261 LYS A N 1
ATOM 2097 C CA . LYS A 1 261 ? -0.785 -1.308 -0.324 1.00 97.75 261 LYS A CA 1
ATOM 2098 C C . LYS A 1 261 ? -2.042 -0.730 -0.998 1.00 97.75 261 LYS A C 1
ATOM 2100 O O . LYS A 1 261 ? -1.912 0.058 -1.940 1.00 97.75 261 LYS A O 1
ATOM 2105 N N . ALA A 1 262 ? -3.228 -1.018 -0.462 1.00 97.88 262 ALA A N 1
ATOM 2106 C CA . ALA A 1 262 ? -4.496 -0.465 -0.945 1.00 97.88 262 ALA A CA 1
ATOM 2107 C C . ALA A 1 262 ? -4.916 0.886 -0.316 1.00 97.88 262 ALA A C 1
ATOM 2109 O O . ALA A 1 262 ? -5.996 1.372 -0.611 1.00 97.88 262 ALA A O 1
ATOM 2110 N N . GLY A 1 263 ? -4.079 1.525 0.517 1.00 96.62 263 GLY A N 1
ATOM 2111 C CA . GLY A 1 263 ? -4.397 2.834 1.128 1.00 96.62 263 GLY A CA 1
ATOM 2112 C C . GLY A 1 263 ? -4.675 2.807 2.636 1.00 96.62 263 GLY A C 1
ATOM 2113 O O . GLY A 1 263 ? -5.310 3.710 3.172 1.00 96.62 263 GLY A O 1
ATOM 2114 N N . THR A 1 264 ? -4.166 1.799 3.343 1.00 98.12 264 THR A N 1
ATOM 2115 C CA . THR A 1 264 ? -4.402 1.593 4.780 1.00 98.12 264 THR A CA 1
ATOM 2116 C C . THR A 1 264 ? -3.995 2.787 5.635 1.00 98.12 264 THR A C 1
ATOM 2118 O O . THR A 1 264 ? -4.811 3.289 6.390 1.00 98.12 264 THR A O 1
ATOM 2121 N N . THR A 1 265 ? -2.769 3.293 5.471 1.00 98.12 265 THR A N 1
ATOM 2122 C CA . THR A 1 265 ? -2.258 4.438 6.246 1.00 98.12 265 THR A CA 1
ATOM 2123 C C . THR A 1 265 ? -3.088 5.695 6.020 1.00 98.12 265 THR A C 1
ATOM 2125 O O . THR A 1 265 ? -3.340 6.435 6.958 1.00 98.12 265 THR A O 1
ATOM 2128 N N . TRP A 1 266 ? -3.565 5.909 4.794 1.00 98.56 266 TRP A N 1
ATOM 2129 C CA . TRP A 1 266 ? -4.435 7.041 4.489 1.00 98.56 266 TRP A CA 1
ATOM 2130 C C . TRP A 1 266 ? -5.770 6.938 5.232 1.00 98.56 266 TRP A C 1
ATOM 2132 O O . TRP A 1 266 ? -6.199 7.888 5.876 1.00 98.56 266 TRP A O 1
ATOM 2142 N N . THR A 1 267 ? -6.365 5.745 5.231 1.00 98.62 267 THR A N 1
ATOM 2143 C CA . THR A 1 267 ? -7.611 5.463 5.959 1.00 98.62 267 THR A CA 1
ATOM 2144 C C . THR A 1 267 ? -7.423 5.583 7.471 1.00 98.62 267 THR A C 1
ATOM 2146 O O . THR A 1 267 ? -8.280 6.140 8.145 1.00 98.62 267 THR A O 1
ATOM 2149 N N . GLN A 1 268 ? -6.292 5.109 8.003 1.00 98.62 268 GLN A N 1
ATOM 2150 C CA . GLN A 1 268 ? -5.935 5.238 9.419 1.00 98.62 268 GLN A CA 1
ATOM 2151 C C . GLN A 1 268 ? -5.867 6.707 9.850 1.00 98.62 268 GLN A C 1
ATOM 2153 O O . GLN A 1 268 ? -6.461 7.060 10.862 1.00 98.62 268 GLN A O 1
ATOM 2158 N N . GLU A 1 269 ? -5.214 7.575 9.069 1.00 98.50 269 GLU A N 1
ATOM 2159 C CA . GLU A 1 269 ? -5.149 9.005 9.401 1.00 98.50 269 GLU A CA 1
ATOM 2160 C C . GLU A 1 269 ? -6.510 9.699 9.291 1.00 98.50 269 GLU A C 1
ATOM 2162 O O . GLU A 1 269 ? -6.842 10.506 10.155 1.00 98.50 269 GLU A O 1
ATOM 2167 N N . ILE A 1 270 ? -7.323 9.361 8.282 1.00 98.62 270 ILE A N 1
ATOM 2168 C CA . ILE A 1 270 ? -8.698 9.874 8.166 1.00 98.62 270 ILE A CA 1
ATOM 2169 C C . ILE A 1 270 ? -9.514 9.495 9.402 1.00 98.62 270 ILE A C 1
ATOM 2171 O O . ILE A 1 270 ? -10.130 10.357 10.025 1.00 98.62 270 ILE A O 1
ATOM 2175 N N . VAL A 1 271 ? -9.501 8.216 9.775 1.00 98.50 271 VAL A N 1
ATOM 2176 C CA . VAL A 1 271 ? -10.263 7.709 10.919 1.00 98.50 271 VAL A CA 1
ATOM 2177 C C . VAL A 1 271 ? -9.784 8.331 12.229 1.00 98.50 271 VAL A C 1
ATOM 2179 O O . VAL A 1 271 ? -10.621 8.760 13.019 1.00 98.50 271 VAL A O 1
ATOM 2182 N N . ASP A 1 272 ? -8.474 8.431 12.461 1.00 97.88 272 ASP A N 1
ATOM 2183 C CA . ASP A 1 272 ? -7.938 9.026 13.692 1.00 97.88 272 ASP A CA 1
ATOM 2184 C C . ASP A 1 272 ? -8.277 10.513 13.790 1.00 97.88 272 ASP A C 1
ATOM 2186 O O . ASP A 1 272 ? -8.657 10.982 14.862 1.00 97.88 272 ASP A O 1
ATOM 2190 N N . MET A 1 273 ? -8.226 11.250 12.676 1.00 98.00 273 MET A N 1
ATOM 2191 C CA . MET A 1 273 ? -8.659 12.643 12.667 1.00 98.00 273 MET A CA 1
ATOM 2192 C C . MET A 1 273 ? -10.159 12.792 12.926 1.00 98.00 273 MET A C 1
ATOM 2194 O O . MET A 1 273 ? -10.541 13.681 13.681 1.00 98.00 273 MET A O 1
ATOM 2198 N N . ILE A 1 274 ? -11.006 11.924 12.363 1.00 98.19 274 ILE A N 1
ATOM 2199 C CA . ILE A 1 274 ? -12.449 11.916 12.656 1.00 98.19 274 ILE A CA 1
ATOM 2200 C C . ILE A 1 274 ? -12.700 11.615 14.139 1.00 98.19 274 ILE A C 1
ATOM 2202 O O . ILE A 1 274 ? -13.485 12.299 14.789 1.00 98.19 274 ILE A O 1
ATOM 2206 N N . GLN A 1 275 ? -12.033 10.601 14.695 1.00 96.56 275 GLN A N 1
ATOM 2207 C CA . GLN A 1 275 ? -12.214 10.190 16.091 1.00 96.56 275 GLN A CA 1
ATOM 2208 C C . GLN A 1 275 ? -11.747 11.252 17.093 1.00 96.56 275 GLN A C 1
ATOM 2210 O O . GLN A 1 275 ? -12.249 11.278 18.215 1.00 96.56 275 GLN A O 1
ATOM 2215 N N . ASN A 1 276 ? -10.820 12.121 16.683 1.00 96.75 276 ASN A N 1
ATOM 2216 C CA . ASN A 1 276 ? -10.285 13.217 17.486 1.00 96.75 276 ASN A CA 1
ATOM 2217 C C . ASN A 1 276 ? -10.817 14.596 17.060 1.00 96.75 276 ASN A C 1
ATOM 2219 O O . ASN A 1 276 ? -10.178 15.601 17.365 1.00 96.75 276 ASN A O 1
ATOM 2223 N N . ASP A 1 277 ? -11.944 14.655 16.343 1.00 96.31 277 ASP A N 1
ATOM 2224 C CA . ASP A 1 277 ? -12.631 15.898 15.959 1.00 96.31 277 ASP A CA 1
ATOM 2225 C C . ASP A 1 277 ? -11.705 16.908 15.229 1.00 96.31 277 ASP A C 1
ATOM 2227 O O . ASP A 1 277 ? -11.788 18.124 15.394 1.00 96.31 277 ASP A O 1
ATOM 2231 N N . GLY A 1 278 ? -10.763 16.394 14.430 1.00 95.06 278 GLY A N 1
ATOM 2232 C CA . GLY A 1 278 ? -9.773 17.178 13.688 1.00 95.06 278 GLY A CA 1
ATOM 2233 C C . GLY A 1 278 ? -8.614 17.736 14.527 1.00 95.06 278 GLY A C 1
ATOM 2234 O O . GLY A 1 278 ? -7.876 18.605 14.047 1.00 95.06 278 GLY A O 1
ATOM 2235 N N . ASP A 1 279 ? -8.421 17.283 15.766 1.00 96.44 279 ASP A N 1
ATOM 2236 C CA . ASP A 1 279 ? -7.307 17.693 16.629 1.00 96.44 279 ASP A CA 1
ATOM 2237 C C . ASP A 1 279 ? -5.977 17.054 16.186 1.00 96.44 279 ASP A C 1
ATOM 2239 O O . ASP A 1 279 ? -5.729 15.854 16.344 1.00 96.44 279 ASP A O 1
ATOM 2243 N N . LEU A 1 280 ? -5.080 17.886 15.651 1.00 94.12 280 LEU A N 1
ATOM 2244 C CA . LEU A 1 280 ? -3.782 17.449 15.139 1.00 94.12 280 LEU A CA 1
ATOM 2245 C C . LEU A 1 280 ? -2.824 17.004 16.240 1.00 94.12 280 LEU A C 1
ATOM 2247 O O . LEU A 1 280 ? -2.039 16.087 16.006 1.00 94.12 280 LEU A O 1
ATOM 2251 N N . GLN A 1 281 ? -2.875 17.621 17.422 1.00 95.12 281 GLN A N 1
ATOM 2252 C CA . GLN A 1 281 ? -1.975 17.256 18.517 1.00 95.12 281 GLN A CA 1
ATOM 2253 C C . GLN A 1 281 ? -2.288 15.838 18.985 1.00 95.12 281 GLN A C 1
ATOM 2255 O O . GLN A 1 281 ? -1.380 15.021 19.156 1.00 95.12 281 GLN A O 1
ATOM 2260 N N . LYS A 1 282 ? -3.579 15.502 19.085 1.00 95.81 282 LYS A N 1
ATOM 2261 C CA . LYS A 1 282 ? -4.011 14.131 19.377 1.00 95.81 282 LYS A CA 1
ATOM 2262 C C . LYS A 1 282 ? -3.593 13.158 18.280 1.00 95.81 282 LYS A C 1
ATOM 2264 O O . LYS A 1 282 ? -3.105 12.077 18.604 1.00 95.81 282 LYS A O 1
ATOM 2269 N N . CYS A 1 283 ? -3.703 13.525 17.005 1.00 94.75 283 CYS A N 1
ATOM 2270 C CA . CYS A 1 283 ? -3.271 12.661 15.895 1.00 94.75 283 CYS A CA 1
ATOM 2271 C C . CYS A 1 283 ? -1.743 12.469 15.836 1.00 94.75 283 CYS A C 1
ATOM 2273 O O . CYS A 1 283 ? -1.252 11.472 15.310 1.00 94.75 283 CYS A O 1
ATOM 2275 N N . GLN A 1 284 ? -0.974 13.382 16.435 1.00 93.56 284 GLN A N 1
ATOM 2276 C CA . GLN A 1 284 ? 0.488 13.321 16.521 1.00 93.56 284 GLN A CA 1
ATOM 2277 C C . GLN A 1 284 ? 1.011 12.684 17.822 1.00 93.56 284 GLN A C 1
ATOM 2279 O O . GLN A 1 284 ? 2.222 12.622 18.026 1.00 93.56 284 GLN A O 1
ATOM 2284 N N . ARG A 1 285 ? 0.132 12.145 18.684 1.00 94.50 285 ARG A N 1
ATOM 2285 C CA . ARG A 1 285 ? 0.496 11.522 19.980 1.00 94.50 285 ARG A CA 1
ATOM 2286 C C . ARG A 1 285 ? 1.479 10.347 19.878 1.00 94.50 285 ARG A C 1
ATOM 2288 O O . ARG A 1 285 ? 2.128 9.987 20.864 1.00 94.50 285 ARG A O 1
ATOM 2295 N N . ALA A 1 286 ? 1.514 9.681 18.725 1.00 93.44 286 ALA A N 1
ATOM 2296 C CA . ALA A 1 286 ? 2.418 8.578 18.418 1.00 93.44 286 ALA A CA 1
ATOM 2297 C C . ALA A 1 286 ? 2.425 8.277 16.910 1.00 93.44 286 ALA A C 1
ATOM 2299 O O . ALA A 1 286 ? 1.600 8.790 16.145 1.00 93.44 286 ALA A O 1
ATOM 2300 N N . SER A 1 287 ? 3.326 7.385 16.497 1.00 92.69 287 SER A N 1
ATOM 2301 C CA . SER A 1 287 ? 3.365 6.863 15.134 1.00 92.69 287 SER A CA 1
ATOM 2302 C C . SER A 1 287 ? 2.064 6.128 14.766 1.00 92.69 287 SER A C 1
ATOM 2304 O O . SER A 1 287 ? 1.335 5.637 15.631 1.00 92.69 287 SER A O 1
ATOM 2306 N N . THR A 1 288 ? 1.767 6.014 13.469 1.00 93.12 288 THR A N 1
ATOM 2307 C CA . THR A 1 288 ? 0.532 5.365 12.990 1.00 93.12 288 THR A CA 1
ATOM 2308 C C . THR A 1 288 ? 0.414 3.923 13.472 1.00 93.12 288 THR A C 1
ATOM 2310 O O . THR A 1 288 ? -0.687 3.486 13.789 1.00 93.12 288 THR A O 1
ATOM 2313 N N . PHE A 1 289 ? 1.521 3.178 13.538 1.00 88.69 289 PHE A N 1
ATOM 2314 C CA . PHE A 1 289 ? 1.497 1.773 13.950 1.00 88.69 289 PHE A CA 1
ATOM 2315 C C . PHE A 1 289 ? 1.358 1.584 15.468 1.00 88.69 289 PHE A C 1
ATOM 2317 O O . PHE A 1 289 ? 0.894 0.528 15.889 1.00 88.69 289 PHE A O 1
ATOM 2324 N N . ASP A 1 290 ? 1.677 2.604 16.271 1.00 92.06 290 ASP A N 1
ATOM 2325 C CA . ASP A 1 290 ? 1.374 2.618 17.708 1.00 92.06 290 ASP A CA 1
ATOM 2326 C C . ASP A 1 290 ? -0.077 3.037 17.974 1.00 92.06 290 ASP A C 1
ATOM 2328 O O . ASP A 1 290 ? -0.733 2.489 18.859 1.00 92.06 290 ASP A O 1
ATOM 2332 N N . ARG A 1 291 ? -0.591 4.014 17.208 1.00 95.19 291 ARG A N 1
ATOM 2333 C CA . ARG A 1 291 ? -1.988 4.476 17.303 1.00 95.19 291 ARG A CA 1
ATOM 2334 C C . ARG A 1 291 ? -2.985 3.432 16.817 1.00 95.19 291 ARG A C 1
ATOM 2336 O O . ARG A 1 291 ? -4.083 3.356 17.355 1.00 95.19 291 ARG A O 1
ATOM 2343 N N . HIS A 1 292 ? -2.588 2.641 15.823 1.00 96.88 292 HIS A N 1
ATOM 2344 C CA . HIS A 1 292 ? -3.426 1.645 15.168 1.00 96.88 292 HIS A CA 1
ATOM 2345 C C . HIS A 1 292 ? -2.700 0.300 15.088 1.00 96.88 292 HIS A C 1
ATOM 2347 O O . HIS A 1 292 ? -2.084 -0.007 14.055 1.00 96.88 292 HIS A O 1
ATOM 2353 N N . PRO A 1 293 ? -2.751 -0.502 16.163 1.00 96.69 293 PRO A N 1
ATOM 2354 C CA . PRO A 1 293 ? -2.046 -1.768 16.236 1.00 96.69 293 PRO A CA 1
ATOM 2355 C C . PRO A 1 293 ? -2.378 -2.665 15.044 1.00 96.69 293 PRO A C 1
ATOM 2357 O O . PRO A 1 293 ? -3.544 -2.910 14.723 1.00 96.69 293 PRO A O 1
ATOM 2360 N N . PHE A 1 294 ? -1.333 -3.138 14.369 1.00 97.00 294 PHE A N 1
ATOM 2361 C CA . PHE A 1 294 ? -1.456 -4.035 13.228 1.00 97.00 294 PHE A CA 1
ATOM 2362 C C . PHE A 1 294 ? -1.472 -5.479 13.740 1.00 97.00 294 PHE A C 1
ATOM 2364 O O . PHE A 1 294 ? -0.416 -6.002 14.074 1.00 97.00 294 PHE A O 1
ATOM 2371 N N . ILE A 1 295 ? -2.652 -6.095 13.853 1.00 96.06 295 ILE A N 1
ATOM 2372 C CA . ILE A 1 295 ? -2.884 -7.268 14.718 1.00 96.06 295 ILE A CA 1
ATOM 2373 C C . ILE A 1 295 ? -1.975 -8.461 14.410 1.00 96.06 295 ILE A C 1
ATOM 2375 O O . ILE A 1 295 ? -1.509 -9.113 15.334 1.00 96.06 295 ILE A O 1
ATOM 2379 N N . GLU A 1 296 ? -1.653 -8.723 13.147 1.00 94.94 296 GLU A N 1
ATOM 2380 C CA . GLU A 1 296 ? -0.741 -9.808 12.783 1.00 94.94 296 GLU A CA 1
ATOM 2381 C C . GLU A 1 296 ? 0.736 -9.384 12.729 1.00 94.94 296 GLU A C 1
ATOM 2383 O O . GLU A 1 296 ? 1.602 -10.208 12.458 1.00 94.94 296 GLU A O 1
ATOM 2388 N N . TRP A 1 297 ? 1.076 -8.116 12.969 1.00 90.31 297 TRP A N 1
ATOM 2389 C CA . TRP A 1 297 ? 2.450 -7.635 12.829 1.00 90.31 297 TRP A CA 1
ATOM 2390 C C . TRP A 1 297 ? 3.310 -8.042 14.017 1.00 90.31 297 TRP A C 1
ATOM 2392 O O . TRP A 1 297 ? 3.268 -7.440 15.090 1.00 90.31 297 TRP A O 1
ATOM 2402 N N . THR A 1 298 ? 4.124 -9.069 13.804 1.00 84.44 298 THR A N 1
ATOM 2403 C CA . THR A 1 298 ? 5.150 -9.483 14.757 1.00 84.44 298 THR A CA 1
ATOM 2404 C C . THR A 1 298 ? 6.465 -8.796 14.407 1.00 84.44 298 THR A C 1
ATOM 2406 O O . THR A 1 298 ? 6.973 -8.951 13.295 1.00 84.44 298 THR A O 1
ATOM 2409 N N . LEU A 1 299 ? 6.999 -8.028 15.356 1.00 78.69 299 LEU A N 1
ATOM 2410 C CA . LEU A 1 299 ? 8.294 -7.366 15.255 1.00 78.69 299 LEU A CA 1
ATOM 2411 C C . LEU A 1 299 ? 9.316 -8.050 16.170 1.00 78.69 299 LEU A C 1
ATOM 2413 O O . LEU A 1 299 ? 8.930 -8.619 17.194 1.00 78.69 299 LEU A O 1
ATOM 2417 N N . PRO A 1 300 ? 10.610 -8.012 15.816 1.00 76.56 300 PRO A N 1
ATOM 2418 C CA . PRO A 1 300 ? 11.652 -8.542 16.677 1.00 76.56 300 PRO A CA 1
ATOM 2419 C C . PRO A 1 300 ? 11.788 -7.700 17.958 1.00 76.56 300 PRO A C 1
ATOM 2421 O O . PRO A 1 300 ? 11.645 -6.473 17.902 1.00 76.56 300 PRO A O 1
ATOM 2424 N N . PRO A 1 301 ? 12.118 -8.324 19.103 1.00 75.81 301 PRO A N 1
ATOM 2425 C CA . PRO A 1 301 ? 12.448 -7.592 20.321 1.00 75.81 301 PRO A CA 1
ATOM 2426 C C . PRO A 1 301 ? 13.557 -6.554 20.070 1.00 75.81 301 PRO A C 1
ATOM 2428 O O . PRO A 1 301 ? 14.461 -6.822 19.274 1.00 75.81 301 PRO A O 1
ATOM 2431 N N . PRO A 1 302 ? 13.528 -5.384 20.735 1.00 78.06 302 PRO A N 1
ATOM 2432 C CA . PRO A 1 302 ? 12.618 -4.971 21.813 1.00 78.06 302 PRO A CA 1
ATOM 2433 C C . PRO A 1 302 ? 11.286 -4.349 21.342 1.00 78.06 302 PRO A C 1
ATOM 2435 O O . PRO A 1 302 ? 10.545 -3.805 22.160 1.00 78.06 302 PRO A O 1
ATOM 2438 N N . LEU A 1 303 ? 10.968 -4.384 20.044 1.00 79.94 303 LEU A N 1
ATOM 2439 C CA . LEU A 1 303 ? 9.745 -3.770 19.523 1.00 79.94 303 LEU A CA 1
ATOM 2440 C C . LEU A 1 303 ? 8.508 -4.590 19.921 1.00 79.94 303 LEU A C 1
ATOM 2442 O O . LEU A 1 303 ? 8.513 -5.817 19.854 1.00 79.94 303 LEU A O 1
ATOM 2446 N N . ASN A 1 304 ? 7.431 -3.906 20.319 1.00 82.88 304 ASN A N 1
ATOM 2447 C CA . ASN A 1 304 ? 6.171 -4.571 20.654 1.00 82.88 304 ASN A CA 1
ATOM 2448 C C . ASN A 1 304 ? 5.505 -5.127 19.387 1.00 82.88 304 ASN A C 1
ATOM 2450 O O . ASN A 1 304 ? 5.462 -4.451 18.356 1.00 82.88 304 ASN A O 1
ATOM 2454 N N . SER A 1 305 ? 4.924 -6.325 19.479 1.00 89.38 305 SER A N 1
ATOM 2455 C CA . SER A 1 305 ? 4.051 -6.828 18.418 1.00 89.38 305 SER A CA 1
ATOM 2456 C C . SER A 1 305 ? 2.723 -6.064 18.398 1.00 89.38 305 SER A C 1
ATOM 2458 O O . SER A 1 305 ? 2.306 -5.461 19.393 1.00 89.38 305 SER A O 1
ATOM 2460 N N . GLY A 1 306 ? 2.013 -6.114 17.274 1.00 92.56 306 GLY A N 1
ATOM 2461 C CA . GLY A 1 306 ? 0.696 -5.496 17.171 1.00 92.56 306 GLY A CA 1
ATOM 2462 C C . GLY A 1 306 ? -0.339 -6.100 18.122 1.00 92.56 306 GLY A C 1
ATOM 2463 O O . GLY A 1 306 ? -1.170 -5.357 18.636 1.00 92.56 306 GLY A O 1
ATOM 2464 N N . LEU A 1 307 ? -0.258 -7.400 18.437 1.00 92.88 307 LEU A N 1
ATOM 2465 C CA . LEU A 1 307 ? -1.106 -8.013 19.468 1.00 92.88 307 LEU A CA 1
ATOM 2466 C C . LEU A 1 307 ? -0.831 -7.423 20.853 1.00 92.88 307 LEU A C 1
ATOM 2468 O O . LEU A 1 307 ? -1.773 -7.090 21.573 1.00 92.88 307 LEU A O 1
ATOM 2472 N N . ASP A 1 308 ? 0.441 -7.256 21.221 1.00 92.12 308 ASP A N 1
ATOM 2473 C CA . ASP A 1 308 ? 0.814 -6.702 22.527 1.00 92.12 308 ASP A CA 1
ATOM 2474 C C . ASP A 1 308 ? 0.302 -5.268 22.679 1.00 92.12 308 ASP A C 1
ATOM 2476 O O . ASP A 1 308 ? -0.238 -4.903 23.726 1.00 92.12 308 ASP A O 1
ATOM 2480 N N . LEU A 1 309 ? 0.430 -4.465 21.618 1.00 93.88 309 LEU A N 1
ATOM 2481 C CA . LEU A 1 309 ? -0.103 -3.105 21.576 1.00 93.88 309 LEU A CA 1
ATOM 2482 C C . LEU A 1 309 ? -1.635 -3.103 21.651 1.00 93.88 309 LEU A C 1
ATOM 2484 O O . LEU A 1 309 ? -2.203 -2.372 22.461 1.00 93.88 309 LEU A O 1
ATOM 2488 N N . ALA A 1 310 ? -2.310 -3.951 20.870 1.00 95.75 310 ALA A N 1
ATOM 2489 C CA . ALA A 1 310 ? -3.770 -4.045 20.856 1.00 95.75 310 ALA A CA 1
ATOM 2490 C C . ALA A 1 310 ? -4.346 -4.458 22.218 1.00 95.75 310 ALA A C 1
ATOM 2492 O O . ALA A 1 310 ? -5.373 -3.921 22.642 1.00 95.75 310 ALA A O 1
ATOM 2493 N N . ASN A 1 311 ? -3.694 -5.390 22.917 1.00 94.56 311 ASN A N 1
ATOM 2494 C CA . ASN A 1 311 ? -4.134 -5.875 24.226 1.00 94.56 311 ASN A CA 1
ATOM 2495 C C . ASN A 1 311 ? -3.957 -4.826 25.331 1.00 94.56 311 ASN A C 1
ATOM 2497 O O . ASN A 1 311 ? -4.824 -4.708 26.196 1.00 94.56 311 ASN A O 1
ATOM 2501 N N . LYS A 1 312 ? -2.878 -4.035 25.281 1.00 94.06 312 LYS A N 1
ATOM 2502 C CA . LYS A 1 312 ? -2.611 -2.949 26.243 1.00 94.06 312 LYS A CA 1
ATOM 2503 C C . LYS A 1 312 ? -3.453 -1.693 25.984 1.00 94.06 312 LYS A C 1
ATOM 2505 O O . LYS A 1 312 ? -3.616 -0.876 26.886 1.00 94.06 312 LYS A O 1
ATOM 2510 N N . MET A 1 313 ? -3.966 -1.515 24.766 1.00 94.94 313 MET A N 1
ATOM 2511 C CA . MET A 1 313 ? -4.690 -0.308 24.368 1.00 94.94 313 MET A CA 1
ATOM 2512 C C . MET A 1 313 ? -6.087 -0.218 25.024 1.00 94.94 313 MET A C 1
ATOM 2514 O O . MET A 1 313 ? -6.866 -1.183 24.957 1.00 94.94 313 MET A O 1
ATOM 2518 N N . PRO A 1 314 ? -6.442 0.933 25.634 1.00 93.88 314 PRO A N 1
ATOM 2519 C CA . PRO A 1 314 ? -7.788 1.164 26.150 1.00 93.88 314 PRO A CA 1
ATOM 2520 C C . PRO A 1 314 ? -8.805 1.278 25.007 1.00 93.88 314 PRO A C 1
ATOM 2522 O O . PRO A 1 314 ? -8.465 1.658 23.891 1.00 93.88 314 PRO A O 1
ATOM 2525 N N . SER A 1 315 ? -10.063 0.943 25.289 1.00 94.19 315 SER A N 1
ATOM 2526 C CA . SER A 1 315 ? -11.161 1.143 24.336 1.00 94.19 315 SER A CA 1
ATOM 2527 C C . SER A 1 315 ? -11.576 2.622 24.260 1.00 94.19 315 SER A C 1
ATOM 2529 O O . SER A 1 315 ? -11.467 3.314 25.274 1.00 94.19 315 SER A O 1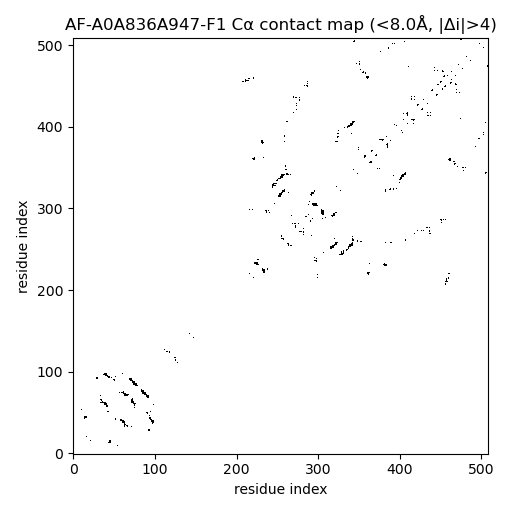
ATOM 2531 N N . PRO A 1 316 ? -12.129 3.094 23.125 1.00 94.44 316 PRO A N 1
ATOM 2532 C CA . PRO A 1 316 ? -12.302 2.375 21.855 1.00 94.44 316 PRO A CA 1
ATOM 2533 C C . PRO A 1 316 ? -10.974 2.196 21.104 1.00 94.44 316 PRO A C 1
ATOM 2535 O O . PRO A 1 316 ? -10.140 3.099 21.092 1.00 94.44 316 PRO A O 1
ATOM 2538 N N . ARG A 1 317 ? -10.777 1.028 20.475 1.00 97.06 317 ARG A N 1
ATOM 2539 C CA . ARG A 1 317 ? -9.558 0.722 19.710 1.00 97.06 317 ARG A CA 1
ATOM 2540 C C . ARG A 1 317 ? -9.845 0.800 18.218 1.00 97.06 317 ARG A C 1
ATOM 2542 O O . ARG A 1 317 ? -10.849 0.268 17.751 1.00 97.06 317 ARG A O 1
ATOM 2549 N N . THR A 1 318 ? -8.910 1.371 17.468 1.00 98.25 318 THR A N 1
ATOM 2550 C CA . THR A 1 318 ? -8.883 1.246 16.010 1.00 98.25 318 THR A CA 1
ATOM 2551 C C . THR A 1 318 ? -7.711 0.346 15.635 1.00 98.25 318 THR A C 1
ATOM 2553 O O . THR A 1 318 ? -6.553 0.668 15.892 1.00 98.25 318 THR A O 1
ATOM 2556 N N . LEU A 1 319 ? -8.009 -0.811 15.057 1.00 98.50 319 LEU A N 1
ATOM 2557 C CA . LEU A 1 319 ? -7.056 -1.870 14.738 1.00 98.50 319 LEU A CA 1
ATOM 2558 C C . LEU A 1 319 ? -6.847 -1.950 13.226 1.00 98.50 319 LEU A C 1
ATOM 2560 O O . LEU A 1 319 ? -7.714 -1.565 12.444 1.00 98.50 319 LEU A O 1
ATOM 2564 N N . LYS A 1 320 ? -5.700 -2.472 12.799 1.00 98.25 320 LYS A N 1
ATOM 2565 C CA . LYS A 1 320 ? -5.383 -2.699 11.386 1.00 98.25 320 LYS A CA 1
ATOM 2566 C C . LYS A 1 320 ? -5.188 -4.187 11.122 1.00 98.25 320 LYS A C 1
ATOM 2568 O O . LYS A 1 320 ? -4.564 -4.865 11.933 1.00 98.25 320 LYS A O 1
ATOM 2573 N N . THR A 1 321 ? -5.603 -4.652 9.943 1.00 98.62 321 THR A N 1
ATOM 2574 C CA . THR A 1 321 ? -5.210 -5.964 9.415 1.00 98.62 321 THR A CA 1
ATOM 2575 C C . THR A 1 321 ? -5.049 -5.982 7.887 1.00 98.62 321 THR A C 1
ATOM 2577 O O . THR A 1 321 ? -5.597 -5.142 7.163 1.00 98.62 321 THR A O 1
ATOM 2580 N N . HIS A 1 322 ? -4.275 -6.948 7.406 1.00 98.56 322 HIS A N 1
ATOM 2581 C CA . HIS A 1 322 ? -4.147 -7.362 6.012 1.00 98.56 322 HIS A CA 1
ATOM 2582 C C . HIS A 1 322 ? -4.591 -8.820 5.810 1.00 98.56 322 HIS A C 1
ATOM 2584 O O . HIS A 1 322 ? -4.364 -9.385 4.743 1.00 98.56 322 HIS A O 1
ATOM 2590 N N . LEU A 1 323 ? -5.207 -9.444 6.819 1.00 98.44 323 LEU A N 1
ATOM 2591 C CA . LEU A 1 323 ? -5.691 -10.811 6.706 1.00 98.44 323 LEU A CA 1
ATOM 2592 C C . LEU A 1 323 ? -6.855 -10.897 5.703 1.00 98.44 323 LEU A C 1
ATOM 2594 O O . LEU A 1 323 ? -7.757 -10.048 5.715 1.00 98.44 323 LEU A O 1
ATOM 2598 N N . PRO A 1 324 ? -6.876 -11.942 4.856 1.00 98.06 324 PRO A N 1
ATOM 2599 C CA . PRO A 1 324 ? -8.049 -12.236 4.052 1.00 98.06 324 PRO A CA 1
ATOM 2600 C C . PRO A 1 324 ? -9.213 -12.629 4.970 1.00 98.06 324 PRO A C 1
ATOM 2602 O O . PRO A 1 324 ? -9.009 -13.093 6.093 1.00 98.06 324 PRO A O 1
ATOM 2605 N N . VAL A 1 325 ? -10.442 -12.440 4.493 1.00 97.88 325 VAL A N 1
ATOM 2606 C CA . VAL A 1 325 ? -11.652 -12.519 5.327 1.00 97.88 325 VAL A CA 1
ATOM 2607 C C . VAL A 1 325 ? -11.785 -13.842 6.096 1.00 97.88 325 VAL A C 1
ATOM 2609 O O . VAL A 1 325 ? -12.145 -13.839 7.270 1.00 97.88 325 VAL A O 1
ATOM 2612 N N . GLN A 1 326 ? -11.408 -14.964 5.476 1.00 97.00 326 GLN A N 1
ATOM 2613 C CA . GLN A 1 326 ? -11.462 -16.305 6.066 1.00 97.00 326 GLN A CA 1
ATOM 2614 C C . GLN A 1 326 ? -10.408 -16.548 7.156 1.00 97.00 326 GLN A C 1
ATOM 2616 O O . GLN A 1 326 ? -10.472 -17.544 7.869 1.00 97.00 326 GLN A O 1
ATOM 2621 N N . MET A 1 327 ? -9.420 -15.661 7.266 1.00 97.75 327 MET A N 1
ATOM 2622 C CA . MET A 1 327 ? -8.359 -15.705 8.270 1.00 97.75 327 MET A CA 1
ATOM 2623 C C . MET A 1 327 ? -8.542 -14.639 9.356 1.00 97.75 327 MET A C 1
ATOM 2625 O O . MET A 1 327 ? -7.702 -14.541 10.249 1.00 97.75 327 MET A O 1
ATOM 2629 N N . LEU A 1 328 ? -9.614 -13.842 9.303 1.00 98.12 328 LEU A N 1
ATOM 2630 C CA . LEU A 1 328 ? -9.898 -12.862 10.344 1.00 98.12 328 LEU A CA 1
ATOM 2631 C C . LEU A 1 328 ? -10.243 -13.573 11.669 1.00 98.12 328 LEU A C 1
ATOM 2633 O O . LEU A 1 328 ? -11.046 -14.509 11.640 1.00 98.12 328 LEU A O 1
ATOM 2637 N N . PRO A 1 329 ? -9.704 -13.127 12.825 1.00 98.25 329 PRO A N 1
ATOM 2638 C CA . PRO A 1 329 ? -10.037 -13.712 14.121 1.00 98.25 329 PRO A CA 1
ATOM 2639 C C . PRO A 1 329 ? -11.559 -13.765 14.345 1.00 98.25 329 PRO A C 1
ATOM 2641 O O . PRO A 1 329 ? -12.218 -12.725 14.228 1.00 98.25 329 PRO A O 1
ATOM 2644 N N . PRO A 1 330 ? -12.138 -14.931 14.701 1.00 98.12 330 PRO A N 1
ATOM 2645 C CA . PRO A 1 330 ? -13.592 -15.095 14.794 1.00 98.12 330 PRO A CA 1
ATOM 2646 C C . PRO A 1 330 ? -14.293 -14.141 15.771 1.00 98.12 330 PRO A C 1
ATOM 2648 O O . PRO A 1 330 ? -15.489 -13.877 15.634 1.00 98.12 330 PRO A O 1
ATOM 2651 N N . SER A 1 331 ? -13.560 -13.606 16.751 1.00 98.25 331 SER A N 1
ATOM 2652 C CA . SER A 1 331 ? -14.084 -12.649 17.728 1.00 98.25 331 SER A CA 1
ATOM 2653 C C . SER A 1 331 ? -14.607 -11.360 17.086 1.00 98.25 331 SER A C 1
ATOM 2655 O O . SER A 1 331 ? -15.608 -10.836 17.561 1.00 98.25 331 SER A O 1
ATOM 2657 N N . PHE A 1 332 ? -14.027 -10.882 15.976 1.00 98.19 332 PHE A N 1
ATOM 2658 C CA . PHE A 1 332 ? -14.533 -9.693 15.271 1.00 98.19 332 PHE A CA 1
ATOM 2659 C C . PHE A 1 332 ? -15.954 -9.897 14.731 1.00 98.19 332 PHE A C 1
ATOM 2661 O O . PHE A 1 332 ? -16.776 -8.983 14.781 1.00 98.19 332 PHE A O 1
ATOM 2668 N N . TRP A 1 333 ? -16.256 -11.107 14.248 1.00 97.50 333 TRP A N 1
ATOM 2669 C CA . TRP A 1 333 ? -17.597 -11.463 13.784 1.00 97.50 333 TRP A CA 1
ATOM 2670 C C . TRP A 1 333 ? -18.566 -11.601 14.955 1.00 97.50 333 TRP A C 1
ATOM 2672 O O . TRP A 1 333 ? -19.675 -11.075 14.896 1.00 97.50 333 TRP A O 1
ATOM 2682 N N . LYS A 1 334 ? -18.130 -12.259 16.037 1.00 97.31 334 LYS A N 1
ATOM 2683 C CA . LYS A 1 334 ? -18.929 -12.450 17.256 1.00 97.31 334 LYS A CA 1
ATOM 2684 C C . LYS A 1 334 ? -19.345 -11.120 17.890 1.00 97.31 334 LYS A C 1
ATOM 2686 O O . LYS A 1 334 ? -20.499 -10.970 18.275 1.00 97.31 334 LYS A O 1
ATOM 2691 N N . GLU A 1 335 ? -18.422 -10.167 17.973 1.00 97.25 335 GLU A N 1
ATOM 2692 C CA . GLU A 1 335 ? -18.663 -8.840 18.553 1.00 97.25 335 GLU A CA 1
ATOM 2693 C C . GLU A 1 335 ? -19.327 -7.860 17.569 1.00 97.25 335 GLU A C 1
ATOM 2695 O O . GLU A 1 335 ? -19.579 -6.710 17.924 1.00 97.25 335 GLU A O 1
ATOM 2700 N N . ASN A 1 336 ? -19.612 -8.288 16.330 1.00 96.75 336 ASN A N 1
ATOM 2701 C CA . ASN A 1 336 ? -20.188 -7.452 15.272 1.00 96.75 336 ASN A CA 1
ATOM 2702 C C . ASN A 1 336 ? -19.435 -6.112 15.086 1.00 96.75 336 ASN A C 1
ATOM 2704 O O . ASN A 1 336 ? -20.038 -5.035 14.963 1.00 96.75 336 ASN A O 1
ATOM 2708 N N . SER A 1 337 ? -18.099 -6.173 15.108 1.00 97.56 337 SER A N 1
ATOM 2709 C CA . SER A 1 337 ? -17.233 -4.993 15.035 1.00 97.56 337 SER A CA 1
ATOM 2710 C C . SER A 1 337 ? -17.471 -4.189 13.751 1.00 97.56 337 SER A C 1
ATOM 2712 O O . SER A 1 337 ? -17.754 -4.751 12.691 1.00 97.56 337 SER A O 1
ATOM 2714 N N . LYS A 1 338 ? -17.315 -2.856 13.814 1.00 98.44 338 LYS A N 1
ATOM 2715 C CA . LYS A 1 338 ? -17.286 -2.027 12.594 1.00 98.44 338 LYS A CA 1
ATOM 2716 C C . LYS A 1 338 ? -16.020 -2.358 11.815 1.00 98.44 338 LYS A C 1
ATOM 2718 O O . LYS A 1 338 ? -14.931 -2.349 12.389 1.00 98.44 338 LYS A O 1
ATOM 2723 N N . ILE A 1 339 ? -16.140 -2.569 10.509 1.00 98.81 339 ILE A N 1
ATOM 2724 C CA . ILE A 1 339 ? -14.983 -2.792 9.641 1.00 98.81 339 ILE A CA 1
ATOM 2725 C C . ILE A 1 339 ? -15.008 -1.789 8.489 1.00 98.81 339 ILE A C 1
ATOM 2727 O O . ILE A 1 339 ? -16.017 -1.640 7.809 1.00 98.81 339 ILE A O 1
ATOM 2731 N N . ILE A 1 340 ? -13.891 -1.114 8.242 1.00 98.88 340 ILE A N 1
ATOM 2732 C CA . ILE A 1 340 ? -13.669 -0.342 7.019 1.00 98.88 340 ILE A CA 1
ATOM 2733 C C . ILE A 1 340 ? -12.720 -1.154 6.150 1.00 98.88 340 ILE A C 1
ATOM 2735 O O . ILE A 1 340 ? -11.572 -1.391 6.533 1.00 98.88 340 ILE A O 1
ATOM 2739 N N . TYR A 1 341 ? -13.203 -1.580 4.987 1.00 98.88 341 TYR A N 1
ATOM 2740 C CA . TYR A 1 341 ? -12.392 -2.249 3.986 1.00 98.88 341 TYR A CA 1
ATOM 2741 C C . TYR A 1 341 ? -12.051 -1.290 2.851 1.00 98.88 341 TYR A C 1
ATOM 2743 O O . TYR A 1 341 ? -12.952 -0.694 2.268 1.00 98.88 341 TYR A O 1
ATOM 2751 N N . VAL A 1 342 ? -10.769 -1.167 2.502 1.00 98.88 342 VAL A N 1
ATOM 2752 C CA . VAL A 1 342 ? -10.350 -0.375 1.332 1.00 98.88 342 VAL A CA 1
ATOM 2753 C C . VAL A 1 342 ? -9.702 -1.265 0.285 1.00 98.88 342 VAL A C 1
ATOM 2755 O O . VAL A 1 342 ? -8.687 -1.927 0.531 1.00 98.88 342 VAL A O 1
ATOM 2758 N N . ALA A 1 343 ? -10.295 -1.253 -0.904 1.00 98.69 343 ALA A N 1
ATOM 2759 C CA . ALA A 1 343 ? -9.794 -1.921 -2.088 1.00 98.69 343 ALA A CA 1
ATOM 2760 C C . ALA A 1 343 ? -9.092 -0.924 -3.015 1.00 98.69 343 ALA A C 1
ATOM 2762 O O . ALA A 1 343 ? -9.397 0.264 -3.032 1.00 98.69 343 ALA A O 1
ATOM 2763 N N . ARG A 1 344 ? -8.155 -1.416 -3.818 1.00 98.69 344 ARG A N 1
ATOM 2764 C CA . ARG A 1 344 ? -7.456 -0.641 -4.846 1.00 98.69 344 ARG A CA 1
ATOM 2765 C C . ARG A 1 344 ? -7.228 -1.535 -6.050 1.00 98.69 344 ARG A C 1
ATOM 2767 O O . ARG A 1 344 ? -7.042 -2.742 -5.869 1.00 98.69 344 ARG A O 1
ATOM 2774 N N . ASN A 1 345 ? -7.214 -0.959 -7.250 1.00 98.56 345 ASN A N 1
ATOM 2775 C CA . ASN A 1 345 ? -6.987 -1.726 -8.471 1.00 98.56 345 ASN A CA 1
ATOM 2776 C C . ASN A 1 345 ? -5.696 -2.563 -8.400 1.00 98.56 345 ASN A C 1
ATOM 2778 O O . ASN A 1 345 ? -4.665 -2.123 -7.878 1.00 98.56 345 ASN A O 1
ATOM 2782 N N . ALA A 1 346 ? -5.759 -3.778 -8.950 1.00 98.44 346 ALA A N 1
ATOM 2783 C CA . ALA A 1 346 ? -4.703 -4.777 -8.814 1.00 98.44 346 ALA A CA 1
ATOM 2784 C C . ALA A 1 346 ? -3.347 -4.296 -9.348 1.00 98.44 346 ALA A C 1
ATOM 2786 O O . ALA A 1 346 ? -2.323 -4.531 -8.710 1.00 98.44 346 ALA A O 1
ATOM 2787 N N . LYS A 1 347 ? -3.335 -3.583 -10.482 1.00 98.56 347 LYS A N 1
ATOM 2788 C CA . LYS A 1 347 ? -2.103 -3.152 -11.159 1.00 98.56 347 LYS A CA 1
ATOM 2789 C C . LYS A 1 347 ? -1.321 -2.137 -10.326 1.00 98.56 347 LYS A C 1
ATOM 2791 O O . LYS A 1 347 ? -0.120 -2.310 -10.114 1.00 98.56 347 LYS A O 1
ATOM 2796 N N . ASP A 1 348 ? -1.979 -1.107 -9.793 1.00 98.44 348 ASP A N 1
ATOM 2797 C CA . ASP A 1 348 ? -1.310 -0.147 -8.906 1.00 98.44 348 ASP A CA 1
ATOM 2798 C C . ASP A 1 348 ? -0.945 -0.757 -7.549 1.00 98.44 348 ASP A C 1
ATOM 2800 O O . ASP A 1 348 ? 0.102 -0.411 -6.985 1.00 98.44 348 ASP A O 1
ATOM 2804 N N . CYS A 1 349 ? -1.779 -1.663 -7.024 1.00 97.88 349 CYS A N 1
ATOM 2805 C CA . CYS A 1 349 ? -1.447 -2.445 -5.834 1.00 97.88 349 CYS A CA 1
ATOM 2806 C C . CYS A 1 349 ? -0.145 -3.220 -6.046 1.00 97.88 349 CYS A C 1
ATOM 2808 O O . CYS A 1 349 ? 0.772 -3.067 -5.242 1.00 97.88 349 CYS A O 1
ATOM 2810 N N . LEU A 1 350 ? -0.023 -3.960 -7.151 1.00 98.38 350 LEU A N 1
ATOM 2811 C CA . LEU A 1 350 ? 1.158 -4.744 -7.519 1.00 98.38 350 LEU A CA 1
ATOM 2812 C C . LEU A 1 350 ? 2.413 -3.868 -7.583 1.00 98.38 350 LEU A C 1
ATOM 2814 O O . LEU A 1 350 ? 3.404 -4.160 -6.915 1.00 98.38 350 LEU A O 1
ATOM 2818 N N . VAL A 1 351 ? 2.363 -2.744 -8.303 1.00 98.38 351 VAL A N 1
ATOM 2819 C CA . VAL A 1 351 ? 3.495 -1.799 -8.411 1.00 98.38 351 VAL A CA 1
ATOM 2820 C C . VAL A 1 351 ? 3.893 -1.265 -7.041 1.00 98.38 351 VAL A C 1
ATOM 2822 O O . VAL A 1 351 ? 5.076 -1.211 -6.687 1.00 98.38 351 VAL A O 1
ATOM 2825 N N . SER A 1 352 ? 2.907 -0.843 -6.249 1.00 98.19 352 SER A N 1
ATOM 2826 C CA . SER A 1 352 ? 3.166 -0.326 -4.911 1.00 98.19 352 SER A CA 1
ATOM 2827 C C . SER A 1 352 ? 3.721 -1.401 -3.981 1.00 98.19 352 SER A C 1
ATOM 2829 O O . SER A 1 352 ? 4.485 -1.062 -3.073 1.00 98.19 352 SER A O 1
ATOM 2831 N N . TYR A 1 353 ? 3.329 -2.657 -4.177 1.00 98.38 353 TYR A N 1
ATOM 2832 C CA . TYR A 1 353 ? 3.769 -3.784 -3.373 1.00 98.38 353 TYR A CA 1
ATOM 2833 C C . TYR A 1 353 ? 5.194 -4.197 -3.729 1.00 98.38 353 TYR A C 1
ATOM 2835 O O . TYR A 1 353 ? 6.030 -4.261 -2.834 1.00 98.38 353 TYR A O 1
ATOM 2843 N N . TYR A 1 354 ? 5.532 -4.273 -5.014 1.00 98.19 354 TYR A N 1
ATOM 2844 C CA . TYR A 1 354 ? 6.905 -4.498 -5.465 1.00 98.19 354 TYR A CA 1
ATOM 2845 C C . TYR A 1 354 ? 7.893 -3.508 -4.829 1.00 98.19 354 TYR A C 1
ATOM 2847 O O . TYR A 1 354 ? 8.902 -3.888 -4.237 1.00 98.19 354 TYR A O 1
ATOM 2855 N N . HIS A 1 355 ? 7.575 -2.211 -4.870 1.00 97.94 355 HIS A N 1
ATOM 2856 C CA . HIS A 1 355 ? 8.412 -1.184 -4.248 1.00 97.94 355 HIS A CA 1
ATOM 2857 C C . HIS A 1 355 ? 8.477 -1.284 -2.722 1.00 97.94 355 HIS A C 1
ATOM 2859 O O . HIS A 1 355 ? 9.527 -1.006 -2.142 1.00 97.94 355 HIS A O 1
ATOM 2865 N N . PHE A 1 356 ? 7.375 -1.679 -2.083 1.00 97.44 356 PHE A N 1
ATOM 2866 C CA . PHE A 1 356 ? 7.345 -1.919 -0.646 1.00 97.44 356 PHE A CA 1
ATOM 2867 C C . PHE A 1 356 ? 8.226 -3.110 -0.256 1.00 97.44 356 PHE A C 1
ATOM 2869 O O . PHE A 1 356 ? 9.011 -2.977 0.674 1.00 97.44 356 PHE A O 1
ATOM 2876 N N . SER A 1 357 ? 8.177 -4.220 -0.994 1.00 95.88 357 SER A N 1
ATOM 2877 C CA . SER A 1 357 ? 9.032 -5.387 -0.747 1.00 95.88 357 SER A CA 1
ATOM 2878 C C . SER A 1 357 ? 10.518 -5.085 -0.942 1.00 95.88 357 SER A C 1
ATOM 2880 O O . SER A 1 357 ? 11.355 -5.607 -0.220 1.00 95.88 357 SER A O 1
ATOM 2882 N N . ARG A 1 358 ? 10.874 -4.169 -1.851 1.00 95.25 358 ARG A N 1
ATOM 2883 C CA . ARG A 1 358 ? 12.277 -3.745 -2.028 1.00 95.25 358 ARG A CA 1
ATOM 2884 C C . ARG A 1 358 ? 12.830 -2.936 -0.852 1.00 95.25 358 ARG A C 1
ATOM 2886 O O . ARG A 1 358 ? 14.031 -3.001 -0.579 1.00 95.25 358 ARG A O 1
ATOM 2893 N N . MET A 1 359 ? 11.989 -2.111 -0.226 1.00 95.12 359 MET A N 1
ATOM 2894 C CA . MET A 1 359 ? 12.408 -1.193 0.843 1.00 95.12 359 MET A CA 1
ATOM 2895 C C . MET A 1 359 ? 12.226 -1.778 2.245 1.00 95.12 359 MET A C 1
ATOM 2897 O O . MET A 1 359 ? 13.011 -1.455 3.131 1.00 95.12 359 MET A O 1
ATOM 2901 N N . ASN A 1 360 ? 11.239 -2.650 2.447 1.00 93.31 360 ASN A N 1
ATOM 2902 C CA . ASN A 1 360 ? 10.974 -3.289 3.728 1.00 93.31 360 ASN A CA 1
ATOM 2903 C C . ASN A 1 360 ? 11.790 -4.582 3.851 1.00 93.31 360 ASN A C 1
ATOM 2905 O O . ASN A 1 360 ? 11.508 -5.566 3.178 1.00 93.31 360 ASN A O 1
ATOM 2909 N N . LYS A 1 361 ? 12.790 -4.587 4.729 1.00 90.38 361 LYS A N 1
ATOM 2910 C CA . LYS A 1 361 ? 13.700 -5.721 4.946 1.00 90.38 361 LYS A CA 1
ATOM 2911 C C . LYS A 1 361 ? 13.069 -6.872 5.732 1.00 90.38 361 LYS A C 1
ATOM 2913 O O . LYS A 1 361 ? 13.633 -7.956 5.765 1.00 90.38 361 LYS A O 1
ATOM 2918 N N . MET A 1 362 ? 11.890 -6.656 6.316 1.00 87.38 362 MET A N 1
ATOM 2919 C CA . MET A 1 362 ? 11.145 -7.686 7.051 1.00 87.38 362 MET A CA 1
ATOM 2920 C C . MET A 1 362 ? 10.288 -8.580 6.147 1.00 87.38 362 MET A C 1
ATOM 2922 O O . MET A 1 362 ? 9.602 -9.474 6.643 1.00 87.38 362 MET A O 1
ATOM 2926 N N . VAL A 1 363 ? 10.261 -8.324 4.837 1.00 90.56 363 VAL A N 1
ATOM 2927 C CA . VAL A 1 363 ? 9.526 -9.138 3.861 1.00 90.56 363 VAL A CA 1
ATOM 2928 C C . VAL A 1 363 ? 10.484 -9.679 2.800 1.00 90.56 363 VAL A C 1
ATOM 2930 O O . VAL A 1 363 ? 11.529 -9.066 2.579 1.00 90.56 363 VAL A O 1
ATOM 2933 N N . PRO A 1 364 ? 10.153 -10.805 2.140 1.00 90.81 364 PRO A N 1
ATOM 2934 C CA . PRO A 1 364 ? 11.026 -11.415 1.141 1.00 90.81 364 PRO A CA 1
ATOM 2935 C C . PRO A 1 364 ? 11.447 -10.448 0.038 1.00 90.81 364 PRO A C 1
ATOM 2937 O O . PRO A 1 364 ? 10.651 -9.605 -0.393 1.00 90.81 364 PRO A O 1
ATOM 2940 N N . ASP A 1 365 ? 12.684 -10.615 -0.441 1.00 91.31 365 ASP A N 1
ATOM 2941 C CA . ASP A 1 365 ? 13.168 -9.899 -1.618 1.00 91.31 365 ASP A CA 1
ATOM 2942 C C . ASP A 1 365 ? 12.227 -10.203 -2.796 1.00 91.31 365 ASP A C 1
ATOM 2944 O O . ASP A 1 365 ? 11.992 -11.374 -3.107 1.00 91.31 365 ASP A O 1
ATOM 2948 N N . PRO A 1 366 ? 11.648 -9.176 -3.439 1.00 94.00 366 PRO A N 1
ATOM 2949 C CA . PRO A 1 366 ? 10.702 -9.392 -4.521 1.00 94.00 366 PRO A CA 1
ATOM 2950 C C . PRO A 1 366 ? 11.350 -9.895 -5.817 1.00 94.00 366 PRO A C 1
ATOM 2952 O O . PRO A 1 366 ? 10.616 -10.248 -6.737 1.00 94.00 366 PRO A O 1
ATOM 2955 N N . GLY A 1 367 ? 12.681 -9.905 -5.924 1.00 94.81 367 GLY A N 1
ATOM 2956 C CA . GLY A 1 367 ? 13.377 -10.313 -7.139 1.00 94.81 367 GLY A CA 1
ATOM 2957 C C . GLY A 1 367 ? 13.171 -9.335 -8.297 1.00 94.81 367 GLY A C 1
ATOM 2958 O O . GLY A 1 367 ? 13.033 -8.110 -8.119 1.00 94.81 367 GLY A O 1
ATOM 2959 N N . SER A 1 368 ? 13.193 -9.864 -9.520 1.00 97.25 368 SER A N 1
ATOM 2960 C CA . SER A 1 368 ? 12.918 -9.054 -10.708 1.00 97.25 368 SER A CA 1
ATOM 2961 C C . SER A 1 368 ? 11.453 -8.608 -10.760 1.00 97.25 368 SER A C 1
ATOM 2963 O O . SER A 1 368 ? 10.570 -9.194 -10.136 1.00 97.25 368 SER A O 1
ATOM 2965 N N . TRP A 1 369 ? 11.185 -7.536 -11.506 1.00 97.44 369 TRP A N 1
ATOM 2966 C CA . TRP A 1 369 ? 9.814 -7.070 -11.715 1.00 97.44 369 TRP A CA 1
ATOM 2967 C C . TRP A 1 369 ? 8.969 -8.146 -12.405 1.00 97.44 369 TRP A C 1
ATOM 2969 O O . TRP A 1 369 ? 7.832 -8.387 -12.016 1.00 97.44 369 TRP A O 1
ATOM 2979 N N . GLU A 1 370 ? 9.551 -8.817 -13.395 1.00 97.44 370 GLU A N 1
ATOM 2980 C CA . GLU A 1 370 ? 8.913 -9.849 -14.203 1.00 97.44 370 GLU A CA 1
ATOM 2981 C C . GLU A 1 370 ? 8.487 -11.053 -13.350 1.00 97.44 370 GLU A C 1
ATOM 2983 O O . GLU A 1 370 ? 7.330 -11.464 -13.409 1.00 97.44 370 GLU A O 1
ATOM 2988 N N . GLU A 1 371 ? 9.381 -11.566 -12.500 1.00 97.19 371 GLU A N 1
ATOM 2989 C CA . GLU A 1 371 ? 9.061 -12.655 -11.563 1.00 97.19 371 GLU A CA 1
ATOM 2990 C C . GLU A 1 371 ? 7.995 -12.231 -10.549 1.00 97.19 371 GLU A C 1
ATOM 2992 O O . GLU A 1 371 ? 7.102 -13.010 -10.213 1.00 97.19 371 GLU A O 1
ATOM 2997 N N . TYR A 1 372 ? 8.057 -10.986 -10.070 1.00 97.88 372 TYR A N 1
ATOM 2998 C CA . TYR A 1 372 ? 7.100 -10.496 -9.086 1.00 97.88 372 TYR A CA 1
ATOM 2999 C C . TYR A 1 372 ? 5.685 -10.355 -9.657 1.00 97.88 372 TYR A C 1
ATOM 3001 O O . TYR A 1 372 ? 4.721 -10.631 -8.942 1.00 97.88 372 TYR A O 1
ATOM 3009 N N . VAL A 1 373 ? 5.538 -9.972 -10.933 1.00 98.19 373 VAL A N 1
ATOM 3010 C CA . VAL A 1 373 ? 4.228 -9.951 -11.607 1.00 98.19 373 VAL A CA 1
ATOM 3011 C C . VAL A 1 373 ? 3.614 -11.352 -11.627 1.00 98.19 373 VAL A C 1
ATOM 3013 O O . VAL A 1 373 ? 2.454 -11.509 -11.242 1.00 98.19 373 VAL A O 1
ATOM 3016 N N . GLU A 1 374 ? 4.390 -12.375 -11.992 1.00 98.06 374 GLU A N 1
ATOM 3017 C CA . GLU A 1 374 ? 3.904 -13.760 -12.018 1.00 98.06 374 GLU A CA 1
ATOM 3018 C C . GLU A 1 374 ? 3.583 -14.294 -10.618 1.00 98.06 374 GLU A C 1
ATOM 3020 O O . GLU A 1 374 ? 2.530 -14.904 -10.414 1.00 98.06 374 GLU A O 1
ATOM 3025 N N . ASN A 1 375 ? 4.425 -14.006 -9.622 1.00 97.75 375 ASN A N 1
ATOM 3026 C CA . ASN A 1 375 ? 4.154 -14.381 -8.233 1.00 97.75 375 ASN A CA 1
ATOM 3027 C C . ASN A 1 375 ? 2.884 -13.709 -7.702 1.00 97.75 375 ASN A C 1
ATOM 3029 O O . ASN A 1 375 ? 2.069 -14.367 -7.055 1.00 97.75 375 ASN A O 1
ATOM 3033 N N . PHE A 1 376 ? 2.670 -12.427 -8.008 1.00 98.38 376 PHE A N 1
ATOM 3034 C CA . PHE A 1 376 ? 1.453 -11.714 -7.630 1.00 98.38 376 PHE A CA 1
ATOM 3035 C C . PHE A 1 376 ? 0.216 -12.319 -8.300 1.00 98.38 376 PHE A C 1
ATOM 3037 O O . PHE A 1 376 ? -0.765 -12.609 -7.613 1.00 98.38 376 PHE A O 1
ATOM 3044 N N . LYS A 1 377 ? 0.264 -12.570 -9.617 1.00 97.94 377 LYS A N 1
ATOM 3045 C CA . LYS A 1 377 ? -0.823 -13.242 -10.348 1.00 97.94 377 LYS A CA 1
ATOM 3046 C C . LYS A 1 377 ? -1.134 -14.597 -9.727 1.00 97.94 377 LYS A C 1
ATOM 3048 O O . LYS A 1 377 ? -2.301 -14.920 -9.536 1.00 97.94 377 LYS A O 1
ATOM 3053 N N . ALA A 1 378 ? -0.119 -15.375 -9.361 1.00 97.44 378 ALA A N 1
ATOM 3054 C CA . ALA A 1 378 ? -0.279 -16.683 -8.731 1.00 97.44 378 ALA A CA 1
ATOM 3055 C C . ALA A 1 378 ? -0.707 -16.630 -7.250 1.00 97.44 378 ALA A C 1
ATOM 3057 O O . ALA A 1 378 ? -0.972 -17.682 -6.676 1.00 97.44 378 ALA A O 1
ATOM 3058 N N . GLY A 1 379 ? -0.769 -15.450 -6.621 1.00 97.25 379 GLY A N 1
ATOM 3059 C CA . GLY A 1 379 ? -1.035 -15.313 -5.184 1.00 97.25 379 GLY A CA 1
ATOM 3060 C C . GLY A 1 379 ? 0.116 -15.789 -4.290 1.00 97.25 379 GLY A C 1
ATOM 3061 O O . GLY A 1 379 ? -0.089 -16.022 -3.104 1.00 97.25 379 GLY A O 1
ATOM 3062 N N . LYS A 1 380 ? 1.331 -15.922 -4.835 1.00 96.31 380 LYS A N 1
ATOM 3063 C CA . LYS A 1 380 ? 2.559 -16.338 -4.134 1.00 96.31 380 LYS A CA 1
ATOM 3064 C C . LYS A 1 380 ? 3.310 -15.144 -3.533 1.00 96.31 380 LYS A C 1
ATOM 3066 O O . LYS A 1 380 ? 4.527 -15.025 -3.647 1.00 96.31 380 LYS A O 1
ATOM 3071 N N . VAL A 1 381 ? 2.567 -14.228 -2.926 1.00 96.75 381 VAL A N 1
ATOM 3072 C CA . VAL A 1 381 ? 3.075 -13.065 -2.181 1.00 96.75 381 VAL A CA 1
ATOM 3073 C C . VAL A 1 381 ? 2.452 -13.068 -0.786 1.00 96.75 381 VAL A C 1
ATOM 3075 O O . VAL A 1 381 ? 1.507 -13.819 -0.544 1.00 96.75 381 VAL A O 1
ATOM 3078 N N . LEU A 1 382 ? 2.980 -12.274 0.156 1.00 96.19 382 LEU A N 1
ATOM 3079 C CA . LEU A 1 382 ? 2.406 -12.267 1.509 1.00 96.19 382 LEU A CA 1
ATOM 3080 C C . LEU A 1 382 ? 0.931 -11.845 1.464 1.00 96.19 382 LEU A C 1
ATOM 3082 O O . LEU A 1 382 ? 0.549 -11.006 0.647 1.00 96.19 382 LEU A O 1
ATOM 3086 N N . TRP A 1 383 ? 0.121 -12.438 2.341 1.00 96.81 383 TRP A N 1
ATOM 3087 C CA . TRP A 1 383 ? -1.345 -12.299 2.369 1.00 96.81 383 TRP A CA 1
ATOM 3088 C C . TRP A 1 383 ? -2.082 -12.881 1.146 1.00 96.81 383 TRP A C 1
ATOM 3090 O O . TRP A 1 383 ? -3.309 -12.818 1.081 1.00 96.81 383 TRP A O 1
ATOM 3100 N N . GLY A 1 384 ? -1.364 -13.531 0.226 1.00 97.56 384 GLY A N 1
ATOM 3101 C CA . GLY A 1 384 ? -1.928 -14.398 -0.802 1.00 97.56 384 GLY A CA 1
ATOM 3102 C C . GLY A 1 384 ? -2.474 -13.677 -2.034 1.00 97.56 384 GLY A C 1
ATOM 3103 O O . GLY A 1 384 ? -1.937 -12.679 -2.510 1.00 97.56 384 GLY A O 1
ATOM 3104 N N . SER A 1 385 ? -3.538 -14.241 -2.602 1.00 98.44 385 SER A N 1
ATOM 3105 C CA . SER A 1 385 ? -4.165 -13.776 -3.842 1.00 98.44 385 SER A CA 1
ATOM 3106 C C . SER A 1 385 ? -4.937 -12.472 -3.632 1.00 98.44 385 SER A C 1
ATOM 3108 O O . SER A 1 385 ? -5.939 -12.447 -2.916 1.00 98.44 385 SER A O 1
ATOM 3110 N N . TRP A 1 386 ? -4.531 -11.398 -4.324 1.00 98.75 386 TRP A N 1
ATOM 3111 C CA . TRP A 1 386 ? -5.285 -10.134 -4.350 1.00 98.75 386 TRP A CA 1
ATOM 3112 C C . TRP A 1 386 ? -6.741 -10.357 -4.777 1.00 98.75 386 TRP A C 1
ATOM 3114 O O . TRP A 1 386 ? -7.647 -9.788 -4.170 1.00 98.75 386 TRP A O 1
ATOM 3124 N N . TYR A 1 387 ? -6.964 -11.218 -5.777 1.00 98.44 387 TYR A N 1
ATOM 3125 C CA . TYR A 1 387 ? -8.287 -11.507 -6.333 1.00 98.44 387 TYR A CA 1
ATOM 3126 C C . TYR A 1 387 ? -9.224 -12.091 -5.276 1.00 98.44 387 TYR A C 1
ATOM 3128 O O . TYR A 1 387 ? -10.343 -11.610 -5.098 1.00 98.44 387 TYR A O 1
ATOM 3136 N N . ASP A 1 388 ? -8.766 -13.114 -4.556 1.00 98.25 388 ASP A N 1
ATOM 3137 C CA . ASP A 1 388 ? -9.584 -13.791 -3.547 1.00 98.25 388 ASP A CA 1
ATOM 3138 C C . ASP A 1 388 ? -9.767 -12.909 -2.317 1.00 98.25 388 ASP A C 1
ATOM 3140 O O . ASP A 1 388 ? -10.846 -12.889 -1.728 1.00 98.25 388 ASP A O 1
ATOM 3144 N N . HIS A 1 389 ? -8.764 -12.091 -1.993 1.00 98.69 389 HIS A N 1
ATOM 3145 C CA . HIS A 1 389 ? -8.851 -11.117 -0.917 1.00 98.69 389 HIS A CA 1
ATOM 3146 C C . HIS A 1 389 ? -9.960 -10.087 -1.176 1.00 98.69 389 HIS A C 1
ATOM 3148 O O . HIS A 1 389 ? -10.866 -9.934 -0.356 1.00 98.69 389 HIS A O 1
ATOM 3154 N N . VAL A 1 390 ? -9.937 -9.389 -2.320 1.00 98.69 390 VAL A N 1
ATOM 3155 C CA . VAL A 1 390 ? -10.939 -8.345 -2.605 1.00 98.69 390 VAL A CA 1
ATOM 3156 C C . VAL A 1 390 ? -12.344 -8.915 -2.786 1.00 98.69 390 VAL A C 1
ATOM 3158 O O . VAL A 1 390 ? -13.293 -8.280 -2.324 1.00 98.69 390 VAL A O 1
ATOM 3161 N N . LYS A 1 391 ? -12.480 -10.107 -3.390 1.00 98.31 391 LYS A N 1
ATOM 3162 C CA . LYS A 1 391 ? -13.768 -10.804 -3.549 1.00 98.31 391 LYS A CA 1
ATOM 3163 C C . LYS A 1 391 ? -14.315 -11.301 -2.213 1.00 98.31 391 LYS A C 1
ATOM 3165 O O . LYS A 1 391 ? -15.484 -11.077 -1.925 1.00 98.31 391 LYS A O 1
ATOM 3170 N N . GLY A 1 392 ? -13.482 -11.919 -1.377 1.00 98.12 392 GLY A N 1
ATOM 3171 C CA . GLY A 1 392 ? -13.899 -12.431 -0.070 1.00 98.12 392 GLY A CA 1
ATOM 3172 C C . GLY A 1 392 ? -14.483 -11.328 0.812 1.00 98.12 392 GLY A C 1
ATOM 3173 O O . GLY A 1 392 ? -15.602 -11.449 1.306 1.00 98.12 392 GLY A O 1
ATOM 3174 N N . TRP A 1 393 ? -13.774 -10.203 0.927 1.00 98.56 393 TRP A N 1
ATOM 3175 C CA . TRP A 1 393 ? -14.273 -9.035 1.656 1.00 98.56 393 TRP A CA 1
ATOM 3176 C C . TRP A 1 393 ? -15.504 -8.392 0.994 1.00 98.56 393 TRP A C 1
ATOM 3178 O O . TRP A 1 393 ? -16.374 -7.875 1.692 1.00 98.56 393 TRP A O 1
ATOM 3188 N N . TRP A 1 394 ? -15.615 -8.448 -0.337 1.00 98.25 394 TRP A N 1
ATOM 3189 C CA . TRP A 1 394 ? -16.780 -7.936 -1.068 1.00 98.25 394 TRP A CA 1
ATOM 3190 C C . TRP A 1 394 ? -18.047 -8.762 -0.827 1.00 98.25 394 TRP A C 1
ATOM 3192 O O . TRP A 1 394 ? -19.132 -8.193 -0.730 1.00 98.25 394 TRP A O 1
ATOM 3202 N N . HIS A 1 395 ? -17.920 -10.083 -0.702 1.00 97.31 395 HIS A N 1
ATOM 3203 C CA . HIS A 1 395 ? -19.035 -10.962 -0.349 1.00 97.31 395 HIS A CA 1
ATOM 3204 C C . HIS A 1 395 ? -19.433 -10.812 1.122 1.00 97.31 395 HIS A C 1
ATOM 3206 O O . HIS A 1 395 ? -20.618 -10.768 1.443 1.00 97.31 395 HIS A O 1
ATOM 3212 N N . ALA A 1 396 ? -18.456 -10.667 2.019 1.00 97.62 396 ALA A N 1
ATOM 3213 C CA . ALA A 1 396 ? -18.719 -10.498 3.445 1.00 97.62 396 ALA A CA 1
ATOM 3214 C C . ALA A 1 396 ? -19.443 -9.185 3.780 1.00 97.62 396 ALA A C 1
ATOM 3216 O O . ALA A 1 396 ? -20.159 -9.127 4.780 1.00 97.62 396 ALA A O 1
ATOM 3217 N N . LYS A 1 397 ? -19.293 -8.137 2.954 1.00 96.56 397 LYS A N 1
ATOM 3218 C CA . LYS A 1 397 ? -19.911 -6.823 3.211 1.00 96.56 397 LYS A CA 1
ATOM 3219 C C . LYS A 1 397 ? -21.441 -6.859 3.283 1.00 96.56 397 LYS A C 1
ATOM 3221 O O . LYS A 1 397 ? -22.028 -5.983 3.901 1.00 96.56 397 LYS A O 1
ATOM 3226 N N . ASP A 1 398 ? -22.069 -7.853 2.653 1.00 94.50 398 ASP A N 1
ATOM 3227 C CA . ASP A 1 398 ? -23.528 -7.996 2.641 1.00 94.50 398 ASP A CA 1
ATOM 3228 C C . ASP A 1 398 ? -24.042 -8.737 3.890 1.00 94.50 398 ASP A C 1
ATOM 3230 O O . ASP A 1 398 ? -25.236 -8.725 4.172 1.00 94.50 398 ASP A O 1
ATOM 3234 N N . GLN A 1 399 ? -23.145 -9.379 4.646 1.00 96.00 399 GLN A N 1
ATOM 3235 C CA . GLN A 1 399 ? -23.462 -10.192 5.828 1.00 96.00 399 GLN A CA 1
ATOM 3236 C C . GLN A 1 399 ? -23.014 -9.535 7.138 1.00 96.00 399 GLN A C 1
ATOM 3238 O O . GLN A 1 399 ? -23.527 -9.855 8.209 1.00 96.00 399 GLN A O 1
ATOM 3243 N N . HIS A 1 400 ? -22.051 -8.617 7.063 1.00 97.06 400 HIS A N 1
ATOM 3244 C CA . HIS A 1 400 ? -21.424 -7.987 8.216 1.00 97.06 400 HIS A CA 1
ATOM 3245 C C . HIS A 1 400 ? -21.360 -6.471 8.055 1.00 97.06 400 HIS A C 1
ATOM 3247 O O . HIS A 1 400 ? -21.488 -5.924 6.962 1.00 97.06 400 HIS A O 1
ATOM 3253 N N . ARG A 1 401 ? -21.113 -5.771 9.163 1.00 97.50 401 ARG A N 1
ATOM 3254 C CA . ARG A 1 401 ? -21.044 -4.308 9.220 1.00 97.50 401 ARG A CA 1
ATOM 3255 C C . ARG A 1 401 ? -19.722 -3.789 8.641 1.00 97.50 401 ARG A C 1
ATOM 3257 O O . ARG A 1 401 ? -18.835 -3.347 9.372 1.00 97.50 401 ARG A O 1
ATOM 3264 N N . ILE A 1 402 ? -19.601 -3.866 7.315 1.00 98.62 402 ILE A N 1
ATOM 3265 C CA . ILE A 1 402 ? -18.410 -3.482 6.553 1.00 98.62 402 ILE A CA 1
ATOM 3266 C C . ILE A 1 402 ? -18.727 -2.283 5.652 1.00 98.62 402 ILE A C 1
ATOM 3268 O O . ILE A 1 402 ? -19.594 -2.355 4.783 1.00 98.62 402 ILE A O 1
ATOM 3272 N N . LEU A 1 403 ? -17.967 -1.199 5.800 1.00 98.81 403 LEU A N 1
ATOM 3273 C CA . LEU A 1 403 ? -17.899 -0.128 4.809 1.00 98.81 403 LEU A CA 1
ATOM 3274 C C . LEU A 1 403 ? -16.828 -0.478 3.773 1.00 98.81 403 LEU A C 1
ATOM 3276 O O . LEU A 1 403 ? -15.640 -0.460 4.089 1.00 98.81 403 LEU A O 1
ATOM 3280 N N . TYR A 1 404 ? -17.242 -0.786 2.545 1.00 98.75 404 TYR A N 1
ATOM 3281 C CA . TYR A 1 404 ? -16.330 -1.092 1.442 1.00 98.75 404 TYR A CA 1
ATOM 3282 C C . TYR A 1 404 ? -16.051 0.169 0.614 1.00 98.75 404 TYR A C 1
ATOM 3284 O O . TYR A 1 404 ? -16.962 0.727 0.005 1.00 98.75 404 TYR A O 1
ATOM 3292 N N . LEU A 1 405 ? -14.795 0.609 0.587 1.00 98.81 405 LEU A N 1
ATOM 3293 C CA . LEU A 1 405 ? -14.330 1.794 -0.134 1.00 98.81 405 LEU A CA 1
ATOM 3294 C C . LEU A 1 405 ? -13.337 1.415 -1.231 1.00 98.81 405 LEU A C 1
ATOM 3296 O O . LEU A 1 405 ? -12.649 0.393 -1.151 1.00 98.81 405 LEU A O 1
ATOM 3300 N N . PHE A 1 406 ? -13.206 2.297 -2.217 1.00 98.75 406 PHE A N 1
ATOM 3301 C CA . PHE A 1 406 ? -12.205 2.195 -3.271 1.00 98.75 406 PHE A CA 1
ATOM 3302 C C . PHE A 1 406 ? -11.202 3.334 -3.144 1.00 98.75 406 PHE A C 1
ATOM 3304 O O . PHE A 1 406 ? -11.572 4.502 -3.030 1.00 98.75 406 PHE A O 1
ATOM 3311 N N . TYR A 1 407 ? -9.916 3.004 -3.205 1.00 98.62 407 TYR A N 1
ATOM 3312 C CA . TYR A 1 407 ? -8.829 3.977 -3.201 1.00 98.62 407 TYR A CA 1
ATOM 3313 C C . TYR A 1 407 ? -8.992 5.008 -4.323 1.00 98.62 407 TYR A C 1
ATOM 3315 O O . TYR A 1 407 ? -8.690 6.185 -4.141 1.00 98.62 407 TYR A O 1
ATOM 3323 N N . GLU A 1 408 ? -9.468 4.569 -5.487 1.00 98.50 408 GLU A N 1
ATOM 3324 C CA . GLU A 1 408 ? -9.733 5.432 -6.633 1.00 98.50 408 GLU A CA 1
ATOM 3325 C C . GLU A 1 408 ? -10.841 6.447 -6.338 1.00 98.50 408 GLU A C 1
ATOM 3327 O O . GLU A 1 408 ? -10.662 7.626 -6.627 1.00 98.50 408 GLU A O 1
ATOM 3332 N N . ASP A 1 409 ? -11.922 6.034 -5.676 1.00 98.50 409 ASP A N 1
ATOM 3333 C CA . ASP A 1 409 ? -13.006 6.936 -5.271 1.00 98.50 409 ASP A CA 1
ATOM 3334 C C . ASP A 1 409 ? -12.515 7.952 -4.238 1.00 98.50 409 ASP A C 1
ATOM 3336 O O . ASP A 1 409 ? -12.821 9.137 -4.346 1.00 98.50 409 ASP A O 1
ATOM 3340 N N . MET A 1 410 ? -11.686 7.509 -3.284 1.00 98.31 410 MET A N 1
ATOM 3341 C CA . MET A 1 410 ? -11.075 8.400 -2.293 1.00 98.31 410 MET A CA 1
ATOM 3342 C C . MET A 1 410 ? -10.177 9.440 -2.960 1.00 98.31 410 MET A C 1
ATOM 3344 O O . MET A 1 410 ? -10.052 10.556 -2.466 1.00 98.31 410 MET A O 1
ATOM 3348 N N . LYS A 1 411 ? -9.509 9.079 -4.062 1.00 97.31 411 LYS A N 1
ATOM 3349 C CA . LYS A 1 411 ? -8.645 9.991 -4.820 1.00 97.31 411 LYS A CA 1
ATOM 3350 C C . LYS A 1 411 ? -9.418 10.940 -5.727 1.00 97.31 411 LYS A C 1
ATOM 3352 O O . LYS A 1 411 ? -8.942 12.054 -5.920 1.00 97.31 411 LYS A O 1
ATOM 3357 N N . GLU A 1 412 ? -10.531 10.493 -6.295 1.00 97.50 412 GLU A N 1
ATOM 3358 C CA . GLU A 1 412 ? -11.422 11.304 -7.124 1.00 97.50 412 GLU A CA 1
ATOM 3359 C C . GLU A 1 412 ? -12.129 12.379 -6.297 1.00 97.50 412 GLU A C 1
ATOM 3361 O O . GLU A 1 412 ? -12.087 13.553 -6.653 1.00 97.50 412 GLU A O 1
ATOM 3366 N N . ASP A 1 413 ? -12.745 11.977 -5.186 1.00 98.00 413 ASP A N 1
ATOM 3367 C CA . ASP A 1 413 ? -13.507 12.866 -4.316 1.00 98.00 413 ASP A CA 1
ATOM 3368 C C . ASP A 1 413 ? -13.282 12.490 -2.839 1.00 98.00 413 ASP A C 1
ATOM 3370 O O . ASP A 1 413 ? -14.084 11.767 -2.231 1.00 98.00 413 ASP A O 1
ATOM 3374 N N . PRO A 1 414 ? -12.180 12.979 -2.231 1.00 98.00 414 PRO A N 1
ATOM 3375 C CA . PRO A 1 414 ? -11.874 12.706 -0.831 1.00 98.00 414 PRO A CA 1
ATOM 3376 C C . PRO A 1 414 ? -13.003 13.134 0.108 1.00 98.00 414 PRO A C 1
ATOM 3378 O O . PRO A 1 414 ? -13.275 12.456 1.096 1.00 98.00 414 PRO A O 1
ATOM 3381 N N . ARG A 1 415 ? -13.680 14.244 -0.203 1.00 98.50 415 ARG A N 1
ATOM 3382 C CA . ARG A 1 415 ? -14.751 14.811 0.618 1.00 98.50 415 ARG A CA 1
ATOM 3383 C C . ARG A 1 415 ? -15.937 13.854 0.696 1.00 98.50 415 ARG A C 1
ATOM 3385 O O . ARG A 1 415 ? -16.366 13.523 1.803 1.00 98.50 415 ARG A O 1
ATOM 3392 N N . ARG A 1 416 ? -16.405 13.350 -0.450 1.00 98.44 416 ARG A N 1
ATOM 3393 C CA . ARG A 1 416 ? -17.488 12.357 -0.528 1.00 98.44 416 ARG A CA 1
ATOM 3394 C C . ARG A 1 416 ? -17.153 11.088 0.252 1.00 98.44 416 ARG A C 1
ATOM 3396 O O . ARG A 1 416 ? -17.988 10.592 1.008 1.00 98.44 416 ARG A O 1
ATOM 3403 N N . GLU A 1 417 ? -15.944 10.553 0.094 1.00 98.62 417 GLU A N 1
ATOM 3404 C CA . GLU A 1 417 ? -15.568 9.311 0.781 1.00 98.62 417 GLU A CA 1
ATOM 3405 C C . GLU A 1 417 ? -15.371 9.507 2.293 1.00 98.62 417 GLU A C 1
ATOM 3407 O O . GLU A 1 417 ? -15.798 8.659 3.079 1.00 98.62 417 GLU A O 1
ATOM 3412 N N . ILE A 1 418 ? -14.816 10.642 2.733 1.00 98.62 418 ILE A N 1
ATOM 3413 C CA . ILE A 1 418 ? -14.700 10.975 4.163 1.00 98.62 418 ILE A CA 1
ATOM 3414 C C . ILE A 1 418 ? -16.089 11.141 4.795 1.00 98.62 418 ILE A C 1
ATOM 3416 O O . ILE A 1 418 ? -16.313 10.653 5.903 1.00 98.62 418 ILE A O 1
ATOM 3420 N N . GLN A 1 419 ? -17.056 11.734 4.090 1.00 98.50 419 GLN A N 1
ATOM 3421 C CA . GLN A 1 419 ? -18.447 11.812 4.553 1.00 98.50 419 GLN A CA 1
ATOM 3422 C C . GLN A 1 419 ? -19.099 10.428 4.709 1.00 98.50 419 GLN A C 1
ATOM 3424 O O . GLN A 1 419 ? -19.831 10.200 5.675 1.00 98.50 419 GLN A O 1
ATOM 3429 N N . LYS A 1 420 ? -18.804 9.466 3.821 1.00 98.69 420 LYS A N 1
ATOM 3430 C CA . LYS A 1 420 ? -19.252 8.071 4.004 1.00 98.69 420 LYS A CA 1
ATOM 3431 C C . LYS A 1 420 ? -18.648 7.447 5.264 1.00 98.69 420 LYS A C 1
ATOM 3433 O O . LYS A 1 420 ? -19.366 6.765 5.996 1.00 98.69 420 LYS A O 1
ATOM 3438 N N . ILE A 1 421 ? -17.362 7.697 5.538 1.00 98.75 421 ILE A N 1
ATOM 3439 C CA . ILE A 1 421 ? -16.696 7.223 6.762 1.00 98.75 421 ILE A CA 1
ATOM 3440 C C . ILE A 1 421 ? -17.337 7.861 7.999 1.00 98.75 421 ILE A C 1
ATOM 3442 O O . ILE A 1 421 ? -17.678 7.136 8.927 1.00 98.75 421 ILE A O 1
ATOM 3446 N N . LEU A 1 422 ? -17.570 9.176 8.006 1.00 98.44 422 LEU A N 1
ATOM 3447 C CA . LEU A 1 422 ? -18.264 9.884 9.091 1.00 98.44 422 LEU A CA 1
ATOM 3448 C C . LEU A 1 422 ? -19.633 9.264 9.390 1.00 98.44 422 LEU A C 1
ATOM 3450 O O . LEU A 1 422 ? -19.907 8.889 10.531 1.00 98.44 422 LEU A O 1
ATOM 3454 N N . LYS A 1 423 ? -20.449 9.054 8.348 1.00 98.44 423 LYS A N 1
ATOM 3455 C CA . LYS A 1 423 ? -21.763 8.409 8.470 1.00 98.44 423 LYS A CA 1
ATOM 3456 C C . LYS A 1 423 ? -21.654 6.997 9.044 1.00 98.44 423 LYS A C 1
ATOM 3458 O O . LYS A 1 423 ? -22.423 6.632 9.925 1.00 98.44 423 LYS A O 1
ATOM 3463 N N . PHE A 1 424 ? -20.696 6.203 8.572 1.00 98.50 424 PHE A N 1
ATOM 3464 C CA . PHE A 1 424 ? -20.481 4.840 9.060 1.00 98.50 424 PHE A CA 1
ATOM 3465 C C . PHE A 1 424 ? -19.977 4.794 10.510 1.00 98.50 424 PHE A C 1
ATOM 3467 O O . PHE A 1 424 ? -20.340 3.905 11.285 1.00 98.50 424 PHE A O 1
ATOM 3474 N N . LEU A 1 425 ? -19.155 5.766 10.902 1.00 97.81 425 LEU A N 1
ATOM 3475 C CA . LEU A 1 425 ? -18.683 5.929 12.273 1.00 97.81 425 LEU A CA 1
ATOM 3476 C C . LEU A 1 425 ? -19.721 6.580 13.193 1.00 97.81 425 LEU A C 1
ATOM 3478 O O . LEU A 1 425 ? -19.501 6.557 14.399 1.00 97.81 425 LEU A O 1
ATOM 3482 N N . GLU A 1 426 ? -20.856 7.039 12.655 1.00 97.25 426 GLU A N 1
ATOM 3483 C CA . GLU A 1 426 ? -21.920 7.742 13.389 1.00 97.25 426 GLU A CA 1
ATOM 3484 C C . GLU A 1 426 ? -21.372 9.010 14.070 1.00 97.25 426 GLU A C 1
ATOM 3486 O O . GLU A 1 426 ? -21.619 9.284 15.243 1.00 97.25 426 GLU A O 1
ATOM 3491 N N . LYS A 1 427 ? -20.557 9.764 13.322 1.00 96.50 427 LYS A N 1
ATOM 3492 C CA . LYS A 1 427 ? -19.902 11.000 13.756 1.00 96.50 427 LYS A CA 1
ATOM 3493 C C . LYS A 1 427 ? -20.346 12.166 12.883 1.00 96.50 427 LYS A C 1
ATOM 3495 O O . LYS A 1 427 ? -20.351 12.062 11.658 1.00 96.50 427 LYS A O 1
ATOM 3500 N N . GLU A 1 428 ? -20.641 13.287 13.526 1.00 94.81 428 GLU A N 1
ATOM 3501 C CA . GLU A 1 428 ? -20.918 14.564 12.875 1.00 94.81 428 GLU A CA 1
ATOM 3502 C C . GLU A 1 428 ? -19.774 15.532 13.167 1.00 94.81 428 GLU A C 1
ATOM 3504 O O . GLU A 1 428 ? -19.280 15.605 14.293 1.00 94.81 428 GLU A O 1
ATOM 3509 N N . VAL A 1 429 ? -19.333 16.255 12.142 1.00 95.12 429 VAL A N 1
ATOM 3510 C CA . VAL A 1 429 ? -18.276 17.266 12.238 1.00 95.12 429 VAL A CA 1
ATOM 3511 C C . VAL A 1 429 ? -18.699 18.498 11.449 1.00 95.12 429 VAL A C 1
ATOM 3513 O O . VAL A 1 429 ? -19.482 18.389 10.505 1.00 95.12 429 VAL A O 1
ATOM 3516 N N . SER A 1 430 ? -18.184 19.670 11.818 1.00 97.00 430 SER A N 1
ATOM 3517 C CA . SER A 1 430 ? -18.412 20.885 11.034 1.00 97.00 430 SER A CA 1
ATOM 3518 C C . SER A 1 430 ? -17.695 20.813 9.683 1.00 97.00 430 SER A C 1
ATOM 3520 O O . SER A 1 430 ? -16.714 20.083 9.516 1.00 97.00 430 SER A O 1
ATOM 3522 N N . GLU A 1 431 ? -18.149 21.620 8.725 1.00 96.81 431 GLU A N 1
ATOM 3523 C CA . GLU A 1 431 ? -17.493 21.763 7.419 1.00 96.81 431 GLU A CA 1
ATOM 3524 C C . GLU A 1 431 ? -16.017 22.166 7.549 1.00 96.81 431 GLU A C 1
ATOM 3526 O O . GLU A 1 431 ? -15.158 21.630 6.855 1.00 96.81 431 GLU A O 1
ATOM 3531 N N . GLU A 1 432 ? -15.702 23.023 8.520 1.00 97.31 432 GLU A N 1
ATOM 3532 C CA . GLU A 1 432 ? -14.334 23.451 8.829 1.00 97.31 432 GLU A CA 1
ATOM 3533 C C . GLU A 1 432 ? -13.449 22.278 9.280 1.00 97.31 432 GLU A C 1
ATOM 3535 O O . GLU A 1 432 ? -12.296 22.150 8.859 1.00 97.31 432 GLU A O 1
ATOM 3540 N N . VAL A 1 433 ? -13.985 21.393 10.128 1.00 97.25 433 VAL A N 1
ATOM 3541 C CA . VAL A 1 433 ? -13.276 20.186 10.574 1.00 97.25 433 VAL A CA 1
ATOM 3542 C C . VAL A 1 433 ? -13.122 19.203 9.415 1.00 97.25 433 VAL A C 1
ATOM 3544 O O . VAL A 1 433 ? -12.053 18.613 9.263 1.00 97.25 433 VAL A O 1
ATOM 3547 N N . LEU A 1 434 ? -14.136 19.056 8.562 1.00 98.06 434 LEU A N 1
ATOM 3548 C CA . LEU A 1 434 ? -14.062 18.218 7.366 1.00 98.06 434 LEU A CA 1
ATOM 3549 C C . LEU A 1 434 ? -12.974 18.704 6.395 1.00 98.06 434 LEU A C 1
ATOM 3551 O O . LEU A 1 434 ? -12.141 17.901 5.968 1.00 98.06 434 LEU A O 1
ATOM 3555 N N . ASP A 1 435 ? -12.908 20.004 6.110 1.00 98.00 435 ASP A N 1
ATOM 3556 C CA . ASP A 1 435 ? -11.843 20.599 5.291 1.00 98.00 435 ASP A CA 1
ATOM 3557 C C . ASP A 1 435 ? -10.458 20.384 5.902 1.00 98.00 435 ASP A C 1
ATOM 3559 O O . ASP A 1 435 ? -9.497 20.044 5.201 1.00 98.00 435 ASP A O 1
ATOM 3563 N N . LYS A 1 436 ? -10.353 20.496 7.229 1.00 97.88 436 LYS A N 1
ATOM 3564 C CA . LYS A 1 436 ? -9.119 20.200 7.960 1.00 97.88 436 LYS A CA 1
ATOM 3565 C C . LYS A 1 436 ? -8.704 18.735 7.800 1.00 97.88 436 LYS A C 1
ATOM 3567 O O . LYS A 1 436 ? -7.526 18.468 7.549 1.00 97.88 436 LYS A O 1
ATOM 3572 N N . ILE A 1 437 ? -9.642 17.789 7.903 1.00 98.38 437 ILE A N 1
ATOM 3573 C CA . ILE A 1 437 ? -9.389 16.357 7.669 1.00 98.38 437 ILE A CA 1
ATOM 3574 C C . ILE A 1 437 ? -8.894 16.134 6.240 1.00 98.38 437 ILE A C 1
ATOM 3576 O O . ILE A 1 437 ? -7.856 15.498 6.050 1.00 98.38 437 ILE A O 1
ATOM 3580 N N . ILE A 1 438 ? -9.575 16.695 5.240 1.00 98.19 438 ILE A N 1
ATOM 3581 C CA . ILE A 1 438 ? -9.191 16.569 3.825 1.00 98.19 438 ILE A CA 1
ATOM 3582 C C . ILE A 1 438 ? -7.768 17.095 3.600 1.00 98.19 438 ILE A C 1
ATOM 3584 O O . ILE A 1 438 ? -6.944 16.417 2.983 1.00 98.19 438 ILE A O 1
ATOM 3588 N N . HIS A 1 439 ? -7.449 18.278 4.130 1.00 98.19 439 HIS A N 1
ATOM 3589 C CA . HIS A 1 439 ? -6.131 18.884 3.967 1.00 98.19 439 HIS A CA 1
ATOM 3590 C C . HIS A 1 439 ? -5.021 18.045 4.614 1.00 98.19 439 HIS A C 1
ATOM 3592 O O . HIS A 1 439 ? -4.035 17.706 3.956 1.00 98.19 439 HIS A O 1
ATOM 3598 N N . HIS A 1 440 ? -5.170 17.677 5.888 1.00 97.81 440 HIS A N 1
ATOM 3599 C CA . HIS A 1 440 ? -4.104 16.998 6.633 1.00 97.81 440 HIS A CA 1
ATOM 3600 C C . HIS A 1 440 ? -3.928 15.525 6.266 1.00 97.81 440 HIS A C 1
ATOM 3602 O O . HIS A 1 440 ? -2.848 14.970 6.474 1.00 97.81 440 HIS A O 1
ATOM 3608 N N . THR A 1 441 ? -4.947 14.914 5.664 1.00 98.06 441 THR A N 1
ATOM 3609 C CA . THR A 1 441 ? -4.858 13.564 5.097 1.00 98.06 441 THR A CA 1
ATOM 3610 C C . THR A 1 441 ? -4.510 13.567 3.608 1.00 98.06 441 THR A C 1
ATOM 3612 O O . THR A 1 441 ? -4.448 12.509 2.987 1.00 98.06 441 THR A O 1
ATOM 3615 N N . SER A 1 442 ? -4.234 14.730 3.008 1.00 97.94 442 SER A N 1
ATOM 3616 C CA . SER A 1 442 ? -3.700 14.789 1.646 1.00 97.94 442 SER A CA 1
ATOM 3617 C C . SER A 1 442 ? -2.336 14.098 1.554 1.00 97.94 442 SER A C 1
ATOM 3619 O O . SER A 1 442 ? -1.566 14.032 2.519 1.00 97.94 442 SER A O 1
ATOM 3621 N N . PHE A 1 443 ? -2.015 13.573 0.370 1.00 96.88 443 PHE A N 1
ATOM 3622 C CA . PHE A 1 443 ? -0.780 12.820 0.162 1.00 96.88 443 PHE A CA 1
ATOM 3623 C C . PHE A 1 443 ? 0.462 13.670 0.457 1.00 96.88 443 PHE A C 1
ATOM 3625 O O . PHE A 1 443 ? 1.404 13.191 1.086 1.00 96.88 443 PHE A O 1
ATOM 3632 N N . GLU A 1 444 ? 0.454 14.927 0.024 1.00 97.06 444 GLU A N 1
ATOM 3633 C CA . GLU A 1 444 ? 1.543 15.886 0.181 1.00 97.06 444 GLU A CA 1
ATOM 3634 C C . GLU A 1 444 ? 1.822 16.168 1.660 1.00 97.06 444 GLU A C 1
ATOM 3636 O O . GLU A 1 444 ? 2.978 16.137 2.076 1.00 97.06 444 GLU A O 1
ATOM 3641 N N . VAL A 1 445 ? 0.775 16.360 2.469 1.00 97.38 445 VAL A N 1
ATOM 3642 C CA . VAL A 1 445 ? 0.917 16.614 3.910 1.00 97.38 445 VAL A CA 1
ATOM 3643 C C . VAL A 1 445 ? 1.343 15.346 4.651 1.00 97.38 445 VAL A C 1
ATOM 3645 O O . VAL A 1 445 ? 2.293 15.370 5.436 1.00 97.38 445 VAL A O 1
ATOM 3648 N N . MET A 1 446 ? 0.707 14.206 4.368 1.00 97.38 446 MET A N 1
ATOM 3649 C CA . MET A 1 446 ? 1.046 12.930 5.009 1.00 97.38 446 MET A CA 1
ATOM 3650 C C . MET A 1 446 ? 2.463 12.453 4.682 1.00 97.38 446 MET A C 1
ATOM 3652 O O . MET A 1 446 ? 3.084 11.765 5.492 1.00 97.38 446 MET A O 1
ATOM 3656 N N . LYS A 1 447 ? 2.989 12.808 3.507 1.00 96.62 447 LYS A N 1
ATOM 3657 C CA . LYS A 1 447 ? 4.363 12.495 3.106 1.00 96.62 447 LYS A CA 1
ATOM 3658 C C . LYS A 1 447 ? 5.401 13.153 4.009 1.00 96.62 447 LYS A C 1
ATOM 3660 O O . LYS A 1 447 ? 6.400 12.508 4.333 1.00 96.62 447 LYS A O 1
ATOM 3665 N N . GLU A 1 448 ? 5.145 14.376 4.452 1.00 96.00 448 GLU A N 1
ATOM 3666 C CA . GLU A 1 448 ? 6.038 15.121 5.344 1.00 96.00 448 GLU A CA 1
ATOM 3667 C C . GLU A 1 448 ? 5.770 14.824 6.832 1.00 96.00 448 GLU A C 1
ATOM 3669 O O . GLU A 1 448 ? 6.618 15.100 7.676 1.00 96.00 448 GLU A O 1
ATOM 3674 N N . ASN A 1 449 ? 4.633 14.205 7.174 1.00 95.31 449 ASN A N 1
ATOM 3675 C CA . ASN A 1 449 ? 4.287 13.860 8.553 1.00 95.31 449 ASN A CA 1
ATOM 3676 C C . ASN A 1 449 ? 5.077 12.627 9.059 1.00 95.31 449 ASN A C 1
ATOM 3678 O O . ASN A 1 449 ? 4.763 11.500 8.653 1.00 95.31 449 ASN A O 1
ATOM 3682 N N . PRO A 1 450 ? 6.027 12.774 10.009 1.00 94.12 450 PRO A N 1
ATOM 3683 C CA . PRO A 1 450 ? 6.801 11.649 10.540 1.00 94.12 450 PRO A CA 1
ATOM 3684 C C . PRO A 1 450 ? 5.934 10.608 11.260 1.00 94.12 450 PRO A C 1
ATOM 3686 O O . PRO A 1 450 ? 6.309 9.438 11.327 1.00 94.12 450 PRO A O 1
ATOM 3689 N N . MET A 1 451 ? 4.758 11.000 11.766 1.00 95.31 451 MET A N 1
ATOM 3690 C CA . MET A 1 451 ? 3.831 10.087 12.443 1.00 95.31 451 MET A CA 1
ATOM 3691 C C . MET A 1 451 ? 3.052 9.201 11.464 1.00 95.31 451 MET A C 1
ATOM 3693 O O . MET A 1 451 ? 2.468 8.207 11.896 1.00 95.31 451 MET A O 1
ATOM 3697 N N . ALA A 1 452 ? 3.066 9.515 10.163 1.00 95.25 452 ALA A N 1
ATOM 3698 C CA . ALA A 1 452 ? 2.352 8.773 9.122 1.00 95.25 452 ALA A CA 1
ATOM 3699 C C . ALA A 1 452 ? 3.261 8.171 8.040 1.00 95.25 452 ALA A C 1
ATOM 3701 O O . ALA A 1 452 ? 2.927 7.148 7.443 1.00 95.25 452 ALA A O 1
ATOM 3702 N N . ASN A 1 453 ? 4.425 8.765 7.779 1.00 94.81 453 ASN A N 1
ATOM 3703 C CA . ASN A 1 453 ? 5.281 8.386 6.653 1.00 94.81 453 ASN A CA 1
ATOM 3704 C C . ASN A 1 453 ? 6.264 7.233 6.938 1.00 94.81 453 ASN A C 1
ATOM 3706 O O . ASN A 1 453 ? 7.030 6.875 6.045 1.00 94.81 453 ASN A O 1
ATOM 3710 N N . TYR A 1 454 ? 6.245 6.648 8.144 1.00 94.25 454 TYR A N 1
ATOM 3711 C CA . TYR A 1 454 ? 7.112 5.538 8.574 1.00 94.25 454 TYR A CA 1
ATOM 3712 C C . TYR A 1 454 ? 8.622 5.851 8.610 1.00 94.25 454 TYR A C 1
ATOM 3714 O O . TYR A 1 454 ? 9.435 4.930 8.692 1.00 94.25 454 TYR A O 1
ATOM 3722 N N . THR A 1 455 ? 9.036 7.120 8.571 1.00 92.81 455 THR A N 1
ATOM 3723 C CA . THR A 1 455 ? 10.466 7.504 8.645 1.00 92.81 455 THR A CA 1
ATOM 3724 C C . THR A 1 455 ? 11.071 7.370 10.045 1.00 92.81 455 THR A C 1
ATOM 3726 O O . THR A 1 455 ? 12.276 7.541 10.215 1.00 92.81 455 THR A O 1
ATOM 3729 N N . THR A 1 456 ? 10.249 7.080 11.053 1.00 89.69 456 THR A N 1
ATOM 3730 C CA . THR A 1 456 ? 10.686 6.846 12.434 1.00 89.69 456 THR A CA 1
ATOM 3731 C C . THR A 1 456 ? 11.215 5.431 12.649 1.00 89.69 456 THR A C 1
ATOM 3733 O O . THR A 1 456 ? 11.916 5.202 13.625 1.00 89.69 456 THR A O 1
ATOM 3736 N N . LEU A 1 457 ? 10.903 4.488 11.752 1.00 88.19 457 LEU A N 1
ATOM 3737 C CA . LEU A 1 457 ? 11.444 3.134 11.826 1.00 88.19 457 LEU A CA 1
ATOM 3738 C C . LEU A 1 457 ? 12.923 3.101 11.400 1.00 88.19 457 LEU A C 1
ATOM 3740 O O . LEU A 1 457 ? 13.308 3.841 10.489 1.00 88.19 457 LEU A O 1
ATOM 3744 N N . PRO A 1 458 ? 13.731 2.192 11.979 1.00 87.75 458 PRO A N 1
ATOM 3745 C CA . PRO A 1 458 ? 15.100 1.957 11.545 1.00 87.75 458 PRO A CA 1
ATOM 3746 C C . PRO A 1 458 ? 15.212 1.650 10.051 1.00 87.75 458 PRO A C 1
ATOM 3748 O O . PRO A 1 458 ? 14.382 0.938 9.476 1.00 87.75 458 PRO A O 1
ATOM 3751 N N . THR A 1 459 ? 16.339 2.047 9.454 1.00 88.19 459 THR A N 1
ATOM 3752 C CA . THR A 1 459 ? 16.693 1.663 8.070 1.00 88.19 459 THR A CA 1
ATOM 3753 C C . THR A 1 459 ? 16.850 0.142 7.922 1.00 88.19 459 THR A C 1
ATOM 3755 O O . THR A 1 459 ? 16.632 -0.401 6.841 1.00 88.19 459 THR A O 1
ATOM 3758 N N . SER A 1 460 ? 17.182 -0.564 9.012 1.00 86.44 460 SER A N 1
ATOM 3759 C CA . SER A 1 460 ? 17.234 -2.031 9.059 1.00 86.44 460 SER A CA 1
ATOM 3760 C C . SER A 1 460 ? 15.861 -2.690 8.888 1.00 86.44 460 SER A C 1
ATOM 3762 O O . SER A 1 460 ? 15.816 -3.843 8.480 1.00 86.44 460 SER A O 1
ATOM 3764 N N . ILE A 1 461 ? 14.759 -1.971 9.136 1.00 88.31 461 ILE A N 1
ATOM 3765 C CA . ILE A 1 461 ? 13.386 -2.435 8.891 1.00 88.31 461 ILE A CA 1
ATOM 3766 C C . ILE A 1 461 ? 12.875 -1.869 7.566 1.00 88.31 461 ILE A C 1
ATOM 3768 O O . ILE A 1 461 ? 12.440 -2.620 6.696 1.00 88.31 461 ILE A O 1
ATOM 3772 N N . MET A 1 462 ? 12.916 -0.545 7.398 1.00 92.50 462 MET A N 1
ATOM 3773 C CA . MET A 1 462 ? 12.395 0.148 6.219 1.00 92.50 462 MET A CA 1
ATOM 3774 C C . MET A 1 462 ? 13.418 1.143 5.672 1.00 92.50 462 MET A C 1
ATOM 3776 O O . MET A 1 462 ? 13.601 2.238 6.199 1.00 92.50 462 MET A O 1
ATOM 3780 N N . ASP A 1 463 ? 14.050 0.789 4.556 1.00 93.81 463 ASP A N 1
ATOM 3781 C CA . ASP A 1 463 ? 15.037 1.631 3.887 1.00 93.81 463 ASP A CA 1
ATOM 3782 C C . ASP A 1 463 ? 14.368 2.565 2.867 1.00 93.81 463 ASP A C 1
ATOM 3784 O O . ASP A 1 463 ? 14.243 2.273 1.670 1.00 93.81 463 ASP A O 1
ATOM 3788 N N . HIS A 1 464 ? 13.956 3.739 3.348 1.00 94.00 464 HIS A N 1
ATOM 3789 C CA . HIS A 1 464 ? 13.327 4.777 2.523 1.00 94.00 464 HIS A CA 1
ATOM 3790 C C . HIS A 1 464 ? 14.244 5.334 1.422 1.00 94.00 464 HIS A C 1
ATOM 3792 O O . HIS A 1 464 ? 13.746 5.976 0.494 1.00 94.00 464 HIS A O 1
ATOM 3798 N N . SER A 1 465 ? 15.557 5.067 1.460 1.00 94.25 465 SER A N 1
ATOM 3799 C CA . SER A 1 465 ? 16.480 5.458 0.386 1.00 94.25 465 SER A CA 1
ATOM 3800 C C . SER A 1 465 ? 16.327 4.591 -0.875 1.00 94.25 465 SER A C 1
ATOM 3802 O O . SER A 1 465 ? 16.636 5.050 -1.981 1.00 94.25 465 SER A O 1
ATOM 3804 N N . ILE A 1 466 ? 15.808 3.363 -0.733 1.00 94.62 466 ILE A N 1
ATOM 3805 C CA . ILE A 1 466 ? 15.481 2.460 -1.850 1.00 94.62 466 ILE A CA 1
ATOM 3806 C C . ILE A 1 466 ? 14.162 2.878 -2.497 1.00 94.62 466 ILE A C 1
ATOM 3808 O O . ILE A 1 466 ? 14.067 3.012 -3.722 1.00 94.62 466 ILE A O 1
ATOM 3812 N N . SER A 1 467 ? 13.135 3.061 -1.672 1.00 96.06 467 SER A N 1
ATOM 3813 C CA . SER A 1 467 ? 11.837 3.598 -2.064 1.00 96.06 467 SER A CA 1
ATOM 3814 C C . SER A 1 467 ? 11.166 4.189 -0.827 1.00 96.06 467 SER A C 1
ATOM 3816 O O . SER A 1 467 ? 11.014 3.461 0.150 1.00 96.06 467 SER A O 1
ATOM 3818 N N . PRO A 1 468 ? 10.698 5.448 -0.854 1.00 96.38 468 PRO A N 1
ATOM 3819 C CA . PRO A 1 468 ? 9.936 5.996 0.260 1.00 96.38 468 PRO A CA 1
ATOM 3820 C C . PRO A 1 468 ? 8.597 5.263 0.405 1.00 96.38 468 PRO A C 1
ATOM 3822 O O . PRO A 1 468 ? 8.011 4.830 -0.596 1.00 96.38 468 PRO A O 1
ATOM 3825 N N . PHE A 1 469 ? 8.092 5.158 1.637 1.00 96.75 469 PHE A N 1
ATOM 3826 C CA . PHE A 1 469 ? 6.770 4.576 1.905 1.00 96.75 469 PHE A CA 1
ATOM 3827 C C . PHE A 1 469 ? 5.654 5.379 1.215 1.00 96.75 469 PHE A C 1
ATOM 3829 O O . PHE A 1 469 ? 4.828 4.820 0.489 1.00 96.75 469 PHE A O 1
ATOM 3836 N N . MET A 1 470 ? 5.688 6.707 1.363 1.00 96.06 470 MET A N 1
ATOM 3837 C CA . MET A 1 470 ? 4.819 7.651 0.651 1.00 96.06 470 MET A CA 1
ATOM 3838 C C . MET A 1 470 ? 5.379 7.930 -0.755 1.00 96.06 470 MET A C 1
ATOM 3840 O O . MET A 1 470 ? 6.049 8.933 -1.002 1.00 96.06 470 MET A O 1
ATOM 3844 N N . ARG A 1 471 ? 5.154 6.987 -1.684 1.00 95.25 471 ARG A N 1
ATOM 3845 C CA . ARG A 1 471 ? 5.822 6.947 -3.003 1.00 95.25 471 ARG A CA 1
ATOM 3846 C C . ARG A 1 471 ? 5.259 7.916 -4.049 1.00 95.25 471 ARG A C 1
ATOM 3848 O O . ARG A 1 471 ? 5.984 8.791 -4.515 1.00 95.25 471 ARG A O 1
ATOM 3855 N N . ARG A 1 472 ? 4.002 7.718 -4.470 1.00 91.69 472 ARG A N 1
ATOM 3856 C CA . ARG A 1 472 ? 3.338 8.528 -5.519 1.00 91.69 472 ARG A CA 1
ATOM 3857 C C . ARG A 1 472 ? 1.899 8.939 -5.215 1.00 91.69 472 ARG A C 1
ATOM 3859 O O . ARG A 1 472 ? 1.499 9.995 -5.672 1.00 91.69 472 ARG A O 1
ATOM 3866 N N . GLY A 1 473 ? 1.128 8.114 -4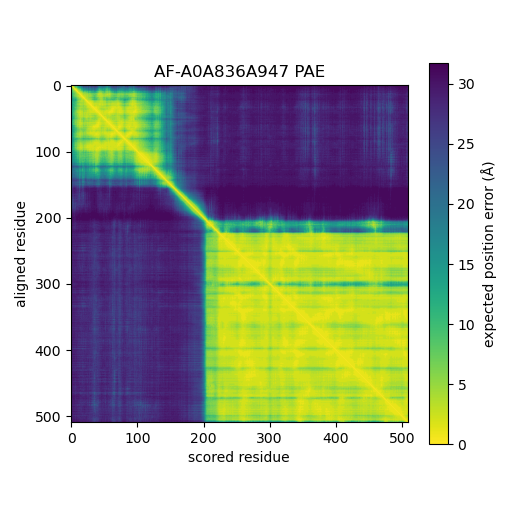.500 1.00 88.31 473 GLY A N 1
ATOM 3867 C CA . GLY A 1 473 ? -0.206 8.501 -4.022 1.00 88.31 473 GLY A CA 1
ATOM 3868 C C . GLY A 1 473 ? -1.263 8.790 -5.097 1.00 88.31 473 GLY A C 1
ATOM 3869 O O . GLY A 1 473 ? -2.197 9.539 -4.817 1.00 88.31 473 GLY A O 1
ATOM 3870 N N . MET A 1 474 ? -1.118 8.237 -6.309 1.00 88.88 474 MET A N 1
ATOM 3871 C CA . MET A 1 474 ? -2.037 8.448 -7.435 1.00 88.88 474 MET A CA 1
ATOM 3872 C C . MET A 1 474 ? -2.412 7.120 -8.115 1.00 88.88 474 MET A C 1
ATOM 3874 O O . MET A 1 474 ? -1.547 6.238 -8.206 1.00 88.88 474 MET A O 1
ATOM 3878 N N . PRO A 1 475 ? -3.660 6.963 -8.600 1.00 93.56 475 PRO A N 1
ATOM 3879 C CA . PRO A 1 475 ? -4.043 5.876 -9.499 1.00 93.56 475 PRO A CA 1
ATOM 3880 C C . PRO A 1 475 ? -3.414 6.039 -10.891 1.00 93.56 475 PRO A C 1
ATOM 3882 O O . PRO A 1 475 ? -3.180 7.156 -11.352 1.00 93.56 475 PRO A O 1
ATOM 3885 N N . GLY A 1 476 ? -3.150 4.925 -11.570 1.00 95.31 476 GLY A N 1
ATOM 3886 C CA . GLY A 1 476 ? -2.641 4.877 -12.942 1.00 95.31 476 GLY A CA 1
ATOM 3887 C C . GLY A 1 476 ? -1.117 4.845 -13.083 1.00 95.31 476 GLY A C 1
ATOM 3888 O O . GLY A 1 476 ? -0.617 4.837 -14.210 1.00 95.31 476 GLY A O 1
ATOM 3889 N N . ASP A 1 477 ? -0.356 4.801 -11.985 1.00 94.56 477 ASP A N 1
ATOM 3890 C CA . ASP A 1 477 ? 1.112 4.757 -12.053 1.00 94.56 477 ASP A CA 1
ATOM 3891 C C . ASP A 1 477 ? 1.621 3.437 -12.645 1.00 94.56 477 ASP A C 1
ATOM 3893 O O . ASP A 1 477 ? 2.715 3.407 -13.206 1.00 94.56 477 ASP A O 1
ATOM 3897 N N . TRP A 1 478 ? 0.820 2.370 -12.607 1.00 97.12 478 TRP A N 1
ATOM 3898 C CA . TRP A 1 478 ? 1.120 1.101 -13.272 1.00 97.12 478 TRP A CA 1
ATOM 3899 C C . TRP A 1 478 ? 1.474 1.226 -14.756 1.00 97.12 478 TRP A C 1
ATOM 3901 O O . TRP A 1 478 ? 2.318 0.470 -15.239 1.00 97.12 478 TRP A O 1
ATOM 3911 N N . LYS A 1 479 ? 0.945 2.233 -15.461 1.00 96.56 479 LYS A N 1
ATOM 3912 C CA . LYS A 1 479 ? 1.281 2.510 -16.868 1.00 96.56 479 LYS A CA 1
ATOM 3913 C C . LYS A 1 479 ? 2.771 2.813 -17.086 1.00 96.56 479 LYS A C 1
ATOM 3915 O O . LYS A 1 479 ? 3.270 2.664 -18.194 1.00 96.56 479 LYS A O 1
ATOM 3920 N N . ASN A 1 480 ? 3.492 3.224 -16.039 1.00 96.06 480 ASN A N 1
ATOM 3921 C CA . ASN A 1 480 ? 4.934 3.489 -16.090 1.00 96.06 480 ASN A CA 1
ATOM 3922 C C . ASN A 1 480 ? 5.802 2.235 -15.877 1.00 96.06 480 ASN A C 1
ATOM 3924 O O . ASN A 1 480 ? 7.028 2.338 -15.952 1.00 96.06 480 ASN A O 1
ATOM 3928 N N . TYR A 1 481 ? 5.195 1.088 -15.561 1.00 95.69 481 TYR A N 1
ATOM 3929 C CA . TYR A 1 481 ? 5.897 -0.132 -15.149 1.00 95.69 481 TYR A CA 1
ATOM 3930 C C . TYR A 1 481 ? 5.554 -1.333 -16.018 1.00 95.69 481 TYR A C 1
ATOM 3932 O O . TYR A 1 481 ? 6.446 -2.089 -16.393 1.00 95.69 481 TYR A O 1
ATOM 3940 N N . PHE A 1 482 ? 4.277 -1.507 -16.350 1.00 96.94 482 PHE A N 1
ATOM 3941 C CA . PHE A 1 482 ? 3.849 -2.604 -17.203 1.00 96.94 482 PHE A CA 1
ATOM 3942 C C . PHE A 1 482 ? 4.313 -2.361 -18.638 1.00 96.94 482 PHE A C 1
ATOM 3944 O O . PHE A 1 482 ? 4.049 -1.313 -19.231 1.00 96.94 482 PHE A O 1
ATOM 3951 N N . THR A 1 483 ? 4.980 -3.356 -19.217 1.00 97.50 483 THR A N 1
ATOM 3952 C CA . THR A 1 483 ? 5.099 -3.435 -20.676 1.00 97.50 483 THR A CA 1
ATOM 3953 C C . THR A 1 483 ? 3.732 -3.749 -21.288 1.00 97.50 483 THR A C 1
ATOM 3955 O O . THR A 1 483 ? 2.852 -4.272 -20.609 1.00 97.50 483 THR A O 1
ATOM 3958 N N . VAL A 1 484 ? 3.554 -3.468 -22.581 1.00 97.19 484 VAL A N 1
ATOM 3959 C CA . VAL A 1 484 ? 2.302 -3.789 -23.292 1.00 97.19 484 VAL A CA 1
ATOM 3960 C C . VAL A 1 484 ? 1.969 -5.281 -23.171 1.00 97.19 484 VAL A C 1
ATOM 3962 O O . VAL A 1 484 ? 0.865 -5.621 -22.768 1.00 97.19 484 VAL A O 1
ATOM 3965 N N . ALA A 1 485 ? 2.955 -6.157 -23.391 1.00 97.19 485 ALA A N 1
ATOM 3966 C CA . ALA A 1 485 ? 2.774 -7.604 -23.277 1.00 97.19 485 ALA A CA 1
ATOM 3967 C C . ALA A 1 485 ? 2.385 -8.047 -21.855 1.00 97.19 485 ALA A C 1
ATOM 3969 O O . ALA A 1 485 ? 1.464 -8.841 -21.693 1.00 97.19 485 ALA A O 1
ATOM 3970 N N . GLN A 1 486 ? 3.040 -7.505 -20.818 1.00 97.56 486 GLN A N 1
ATOM 3971 C CA . GLN A 1 486 ? 2.655 -7.780 -19.427 1.00 97.56 486 GLN A CA 1
ATOM 3972 C C . GLN A 1 486 ? 1.247 -7.279 -19.119 1.00 97.56 486 GLN A C 1
ATOM 3974 O O . GLN A 1 486 ? 0.528 -7.918 -18.363 1.00 97.56 486 GLN A O 1
ATOM 3979 N N . ASN A 1 487 ? 0.858 -6.127 -19.669 1.00 98.25 487 ASN A N 1
ATOM 3980 C CA . ASN A 1 487 ? -0.472 -5.584 -19.456 1.00 98.25 487 ASN A CA 1
ATOM 3981 C C . ASN A 1 487 ? -1.552 -6.484 -20.065 1.00 98.25 487 ASN A C 1
ATOM 3983 O O . ASN A 1 487 ? -2.507 -6.819 -19.380 1.00 98.25 487 ASN A O 1
ATOM 3987 N N . GLU A 1 488 ? -1.386 -6.884 -21.325 1.00 97.94 488 GLU A N 1
ATOM 3988 C CA . GLU A 1 488 ? -2.333 -7.758 -22.028 1.00 97.94 488 GLU A CA 1
ATOM 3989 C C . GLU A 1 488 ? -2.462 -9.131 -21.360 1.00 97.94 488 GLU A C 1
ATOM 3991 O O . GLU A 1 488 ? -3.562 -9.663 -21.230 1.00 97.94 488 GLU A O 1
ATOM 3996 N N . ASP A 1 489 ? -1.345 -9.710 -20.921 1.00 98.19 489 ASP A N 1
ATOM 3997 C CA . ASP A 1 489 ? -1.340 -10.980 -20.196 1.00 98.19 489 ASP A CA 1
ATOM 3998 C C . ASP A 1 489 ? -1.990 -10.858 -18.805 1.00 98.19 489 ASP A C 1
ATOM 4000 O O . ASP A 1 489 ? -2.808 -11.697 -18.420 1.00 98.19 489 ASP A O 1
ATOM 4004 N N . PHE A 1 490 ? -1.698 -9.775 -18.077 1.00 98.38 490 PHE A N 1
ATOM 4005 C CA . PHE A 1 490 ? -2.335 -9.493 -16.793 1.00 98.38 490 PHE A CA 1
ATOM 4006 C C . PHE A 1 490 ? -3.843 -9.270 -16.946 1.00 98.38 490 PHE A C 1
ATOM 4008 O O . PHE A 1 490 ? -4.606 -9.774 -16.129 1.00 98.38 490 PHE A O 1
ATOM 4015 N N . ASP A 1 491 ? -4.282 -8.557 -17.986 1.00 98.31 491 ASP A N 1
ATOM 4016 C CA . ASP A 1 491 ? -5.702 -8.304 -18.250 1.00 98.31 491 ASP A CA 1
ATOM 4017 C C . ASP A 1 491 ? -6.463 -9.607 -18.530 1.00 98.31 491 ASP A C 1
ATOM 4019 O O . ASP A 1 491 ? -7.519 -9.830 -17.941 1.00 98.31 491 ASP A O 1
ATOM 4023 N N . LYS A 1 492 ? -5.881 -10.536 -19.300 1.00 98.12 492 LYS A N 1
ATOM 4024 C CA . LYS A 1 492 ? -6.464 -11.875 -19.514 1.00 98.12 492 LYS A CA 1
ATOM 4025 C C . LYS A 1 492 ? -6.577 -12.688 -18.221 1.00 98.12 492 LYS A C 1
ATOM 4027 O O . LYS A 1 492 ? -7.592 -13.347 -17.988 1.00 98.12 492 LYS A O 1
ATOM 4032 N N . ASP A 1 493 ? -5.542 -12.674 -17.376 1.00 98.12 493 ASP A N 1
ATOM 4033 C CA . ASP A 1 493 ? -5.600 -13.340 -16.066 1.00 98.12 493 ASP A CA 1
ATOM 4034 C C . ASP A 1 493 ? -6.657 -12.698 -15.158 1.00 98.12 493 ASP A C 1
ATOM 4036 O O . ASP A 1 493 ? -7.432 -13.409 -14.512 1.00 98.12 493 ASP A O 1
ATOM 4040 N N . TYR A 1 494 ? -6.720 -11.366 -15.154 1.00 98.38 494 TYR A N 1
ATOM 4041 C CA . TYR A 1 494 ? -7.663 -10.582 -14.368 1.00 98.38 494 TYR A CA 1
ATOM 4042 C C . TYR A 1 494 ? -9.109 -10.876 -14.764 1.00 98.38 494 TYR A C 1
ATOM 4044 O O . TYR A 1 494 ? -9.912 -11.208 -13.892 1.00 98.38 494 TYR A O 1
ATOM 4052 N N . GLU A 1 495 ? -9.434 -10.824 -16.057 1.00 97.62 495 GLU A N 1
ATOM 4053 C CA . GLU A 1 495 ? -10.768 -11.140 -16.583 1.00 97.62 495 GLU A CA 1
ATOM 4054 C C . GLU A 1 495 ? -11.212 -12.537 -16.153 1.00 97.62 495 GLU A C 1
ATOM 4056 O O . GLU A 1 495 ? -12.303 -12.706 -15.609 1.00 97.62 495 GLU A O 1
ATOM 4061 N N . ARG A 1 496 ? -10.334 -13.536 -16.298 1.00 97.94 496 ARG A N 1
ATOM 4062 C CA . ARG A 1 496 ? -10.619 -14.912 -15.876 1.00 97.94 496 ARG A CA 1
ATOM 4063 C C . ARG A 1 496 ? -10.864 -15.025 -14.369 1.00 97.94 496 ARG A C 1
ATOM 4065 O O . ARG A 1 496 ? -11.776 -15.735 -13.957 1.00 97.94 496 ARG A O 1
ATOM 4072 N N . LYS A 1 497 ? -10.048 -14.377 -13.533 1.00 97.81 497 LYS A N 1
ATOM 4073 C CA . LYS A 1 497 ? -10.119 -14.511 -12.062 1.00 97.81 497 LYS A CA 1
ATOM 4074 C C . LYS A 1 497 ? -11.209 -13.669 -11.407 1.00 97.81 497 LYS A C 1
ATOM 4076 O O . LYS A 1 497 ? -11.656 -14.003 -10.301 1.00 97.81 497 LYS A O 1
ATOM 4081 N N . MET A 1 498 ? -11.609 -12.587 -12.066 1.00 97.94 498 MET A N 1
ATOM 4082 C CA . MET A 1 498 ? -12.684 -11.694 -11.636 1.00 97.94 498 MET A CA 1
ATOM 4083 C C . MET A 1 498 ? -14.030 -12.029 -12.287 1.00 97.94 498 MET A C 1
ATOM 4085 O O . MET A 1 498 ? -15.043 -11.463 -11.880 1.00 97.94 498 MET A O 1
ATOM 4089 N N . ALA A 1 499 ? -14.064 -12.967 -13.239 1.00 96.50 499 ALA A N 1
ATOM 4090 C CA . ALA A 1 499 ? -15.295 -13.469 -13.835 1.00 96.50 499 ALA A CA 1
ATOM 4091 C C . ALA A 1 499 ? -16.315 -13.888 -12.761 1.00 96.50 499 ALA A C 1
ATOM 4093 O O . ALA A 1 499 ? -15.975 -14.533 -11.768 1.00 96.50 499 ALA A O 1
ATOM 4094 N N . GLY A 1 500 ? -17.576 -13.496 -12.962 1.00 94.25 500 GLY A N 1
ATOM 4095 C CA . GLY A 1 500 ? -18.678 -13.767 -12.033 1.00 94.25 500 GLY A CA 1
ATOM 4096 C C . GLY A 1 500 ? -18.743 -12.848 -10.807 1.00 94.25 500 GLY A C 1
ATOM 4097 O O . GLY A 1 500 ? -19.721 -12.907 -10.067 1.00 94.25 500 GLY A O 1
ATOM 4098 N N . SER A 1 501 ? -17.754 -11.977 -10.589 1.00 95.44 501 SER A N 1
ATOM 4099 C CA . SER A 1 501 ? -17.820 -10.952 -9.545 1.00 95.44 501 SER A CA 1
ATOM 4100 C C . SER A 1 501 ? -18.544 -9.702 -10.043 1.00 95.44 501 SER A C 1
ATOM 4102 O O . SER A 1 501 ? -18.331 -9.258 -11.168 1.00 95.44 501 SER A O 1
ATOM 4104 N N . THR A 1 502 ? -19.348 -9.078 -9.180 1.00 96.19 502 THR A N 1
ATOM 4105 C CA . THR A 1 502 ? -19.936 -7.750 -9.441 1.00 96.19 502 THR A CA 1
ATOM 4106 C C . THR A 1 502 ? -18.982 -6.603 -9.094 1.00 96.19 502 THR A C 1
ATOM 4108 O O . THR A 1 502 ? -19.345 -5.435 -9.213 1.00 96.19 502 THR A O 1
ATOM 4111 N N . LEU A 1 503 ? -17.781 -6.922 -8.605 1.00 96.12 503 LEU A N 1
ATOM 4112 C CA . LEU A 1 503 ? -16.790 -5.953 -8.162 1.00 96.12 503 LEU A CA 1
ATOM 4113 C C . LEU A 1 503 ? -16.057 -5.335 -9.358 1.00 96.12 503 LEU A C 1
ATOM 4115 O O . LEU A 1 503 ? -15.339 -6.027 -10.079 1.00 96.12 503 LEU A O 1
ATOM 4119 N N . THR A 1 504 ? -16.181 -4.021 -9.520 1.00 95.88 504 THR A N 1
ATOM 4120 C CA . THR A 1 504 ? -15.558 -3.266 -10.613 1.00 95.88 504 THR A CA 1
ATOM 4121 C C . THR A 1 504 ? -14.492 -2.314 -10.088 1.00 95.88 504 THR A C 1
ATOM 4123 O O . THR A 1 504 ? -14.741 -1.566 -9.145 1.00 95.88 504 THR A O 1
ATOM 4126 N N . PHE A 1 505 ? -13.323 -2.295 -10.729 1.00 97.75 505 PHE A N 1
ATOM 4127 C CA . PHE A 1 505 ? -12.223 -1.395 -10.380 1.00 97.75 505 PHE A CA 1
ATOM 4128 C C . PHE A 1 505 ? -11.904 -0.432 -11.517 1.00 97.75 505 PHE A C 1
ATOM 4130 O O . PHE A 1 505 ? -11.924 -0.806 -12.689 1.00 97.75 505 PHE A O 1
ATOM 4137 N N . ARG A 1 506 ? -11.514 0.794 -11.160 1.00 97.31 506 ARG A N 1
ATOM 4138 C CA . ARG A 1 506 ? -10.959 1.772 -12.100 1.00 97.31 506 ARG A CA 1
ATOM 4139 C C . ARG A 1 506 ? -9.438 1.690 -12.082 1.00 97.31 506 ARG A C 1
ATOM 4141 O O . ARG A 1 506 ? -8.825 1.669 -11.022 1.00 97.31 506 ARG A O 1
ATOM 4148 N N . THR A 1 507 ? -8.800 1.641 -13.247 1.00 92.88 507 THR A N 1
ATOM 4149 C CA . THR A 1 507 ? -7.324 1.600 -13.349 1.00 92.88 507 THR A CA 1
ATOM 4150 C C . THR A 1 507 ? -6.694 2.978 -13.571 1.00 92.88 507 THR A C 1
ATOM 4152 O O . THR A 1 507 ? -5.477 3.094 -13.706 1.00 92.88 507 THR A O 1
ATOM 4155 N N . ALA A 1 508 ? -7.514 4.017 -13.682 1.00 85.75 508 ALA A N 1
ATOM 4156 C CA . ALA A 1 508 ? -7.138 5.421 -13.784 1.00 85.75 508 ALA A CA 1
ATOM 4157 C C . ALA A 1 508 ? -8.318 6.269 -13.285 1.00 85.75 508 ALA A C 1
ATOM 4159 O O . ALA A 1 508 ? -9.442 5.763 -13.236 1.00 85.75 508 ALA A O 1
ATOM 4160 N N . LEU A 1 509 ? -8.035 7.515 -12.903 1.00 81.88 509 LEU A N 1
ATOM 4161 C CA . LEU A 1 509 ? -9.060 8.522 -12.626 1.00 81.88 509 LEU A CA 1
ATOM 4162 C C . LEU A 1 509 ? -9.574 9.140 -13.921 1.00 81.88 509 LEU A C 1
ATOM 4164 O O . LEU A 1 509 ? -8.739 9.289 -14.850 1.00 81.88 509 LEU A O 1
#